Protein AF-W2CVZ5-F1 (afdb_monomer)

Radius of gyration: 37.54 Å; Cα contacts (8 Å, |Δi|>4): 645; chains: 1; bounding box: 75×42×102 Å

InterPro domains:
  IPR027417 P-loop containing nucleoside triphosphate hydrolase [G3DSA:3.40.50.300] (219-381)
  IPR027417 P-loop containing nucleoside triphosphate hydrolase [SSF52540] (224-380)
  IPR034154 Archaeal primase DnaG/twinkle-like, TOPRIM domain [cd01029] (76-147)

Secondary structure (DSSP, 8-state):
-GGGTEEE-SEEEEE-TTS-EEEEE--SSS--EEEE-SSEEEEE-TTSSS-EEEEE---SS--BSGGGS-SSEEEEEEESSHHHHHHHHHTT--EEE-SSTTS---HHHHHHHHTTEEEEEEE--SSHHHHHHHHHHHHHTGGGT-EE---SS--BTTB-SHHHHHHTT--HHHHHHHHHHHHHHHSHHHHHHHHHHS--TTSPPPPPPEEEEETTEEEEETTSEEEEEE-TTSSHHHHHHHHHHHHH-SS--SSPP--TT-EE---TT--EEEEEESSS-HHHHHHHHHHHHHHTT-SS--TTEEEEE-TTS-HHHHHHHHHHHHHHHHHHHTSEEEEEEE-GGGGSS-TT-HHHHHHHHHHHHHHHHHTT-EEEEEEE--

pLDDT: mean 93.29, std 4.71, range [59.62, 98.75]

Mean predicted aligned error: 8.92 Å

Nearest PDB structures (foldseek):
  7t8c-assembly1_B  TM=3.226E-01  e=2.342E-10  Homo sapiens
  7t8b-assembly1_H  TM=3.499E-01  e=1.265E-09  Homo sapiens
  4wia-assembly1_C  TM=5.554E-01  e=3.496E-04  Methanocaldococcus jannaschii DSM 2661
  2r6e-assembly1_A  TM=6.259E-01  e=3.891E-03  Geobacillus stearothermophilus
  2r6a-assembly1_A  TM=5.445E-01  e=2.552E-03  Geobacillus stearothermophilus

Foldseek 3Di:
DVVQQKDWDQKDWDADPVRRIDMDGADPQFTWMWRDDDFKIWIATPRDPCGTDIDGDDDPWDKTQPVVDDQADAEEEEEADPLQCVLQVVQPHRYMYRNGLQDDDDLVVLVSVVVRYVAYEYFYWLAPVRVVSRVVVCVVNVVSVYYYQHDPWPRDPQGTHVNSVVVVPDHSVNVVVSVVVVVCVVCVVVVVVVVVVDDPPVDHDDDFAAFKDAPPHRQWTFLDEHEDEDAPPPCRLVLVLLSLLQQCDLDADVVGFPSVRMDGDYVVQLAAAAAEAQADDPVVQVVSVVVSCVSNPHPDDDPRYYYDYRNPDQLCVSVVCVVVVLVVRCVVRVAHAEAEYEALCSNFPGPPPPVRVVVSNVVVSVSSNVRRYTYYYYHYDD

Organism: NCBI:txid1411915

Solvent-accessible surface area (backbone atoms only — not comparable to full-atom values): 21044 Å² total; per-residue (Å²): 96,69,94,72,34,42,40,81,38,70,59,51,76,52,62,47,99,87,70,51,74,50,70,52,65,41,44,96,76,38,47,34,35,29,47,46,55,95,58,26,33,43,35,40,21,89,69,42,95,73,36,69,48,78,45,75,58,76,63,96,72,54,72,43,48,68,91,75,55,69,85,60,52,61,61,36,34,40,23,30,35,70,67,36,24,51,43,38,46,76,62,76,39,51,33,24,22,47,76,33,62,81,47,88,75,62,65,70,57,55,55,55,46,55,74,30,18,80,40,46,30,34,45,38,32,42,23,76,63,27,48,52,37,42,52,52,50,29,62,74,36,44,94,71,69,36,41,67,53,82,61,101,48,89,24,43,102,86,31,30,41,67,46,38,47,47,71,76,66,53,50,64,65,59,51,48,49,56,50,47,57,55,48,49,69,75,38,46,73,59,50,59,53,46,67,75,66,58,80,54,80,91,63,70,79,80,82,68,55,63,43,30,26,46,93,88,42,77,62,23,29,32,44,32,72,26,80,46,73,50,54,79,90,72,49,61,70,60,54,52,32,25,52,53,29,33,42,71,26,62,64,88,56,91,78,65,62,83,35,88,78,46,47,46,46,50,37,66,77,52,29,21,34,41,36,38,34,41,74,54,52,66,70,57,49,53,54,48,52,56,50,22,35,52,57,63,71,42,93,65,86,55,95,37,57,47,80,41,76,37,47,90,49,55,36,70,54,42,52,50,49,51,55,57,47,51,58,54,38,27,69,73,33,80,27,34,60,36,38,37,34,43,39,50,55,62,48,47,96,45,73,86,36,63,69,61,44,49,53,52,52,53,51,49,41,52,50,14,49,75,52,55,14,22,35,35,34,28,44,73,55,129

Structure (mmCIF, N/CA/C/O backbone):
data_AF-W2CVZ5-F1
#
_entry.id   AF-W2CVZ5-F1
#
loop_
_atom_site.group_PDB
_atom_site.id
_atom_site.type_symbol
_atom_site.label_atom_id
_atom_site.label_alt_id
_atom_site.label_comp_id
_atom_site.label_asym_id
_atom_site.label_entity_id
_atom_site.label_seq_id
_atom_site.pdbx_PDB_ins_code
_atom_site.Cartn_x
_atom_site.Cartn_y
_atom_site.Cartn_z
_atom_site.occupancy
_atom_site.B_iso_or_equiv
_atom_site.auth_seq_id
_atom_site.auth_comp_id
_atom_site.auth_asym_id
_atom_site.auth_atom_id
_atom_site.pdbx_PDB_model_num
ATOM 1 N N . MET A 1 1 ? 12.836 -7.603 -38.537 1.00 68.56 1 MET A N 1
ATOM 2 C CA . MET A 1 1 ? 13.796 -6.816 -39.356 1.00 68.56 1 MET A CA 1
ATOM 3 C C . MET A 1 1 ? 13.131 -5.805 -40.293 1.00 68.56 1 MET A C 1
ATOM 5 O O . MET A 1 1 ? 13.452 -4.628 -40.181 1.00 68.56 1 MET A O 1
ATOM 9 N N . GLN A 1 2 ? 12.192 -6.196 -41.173 1.00 78.12 2 GLN A N 1
ATOM 10 C CA . GLN A 1 2 ? 11.583 -5.250 -42.133 1.00 78.12 2 GLN A CA 1
ATOM 11 C C . GLN A 1 2 ? 10.859 -4.067 -41.464 1.00 78.12 2 GLN A C 1
ATOM 13 O O . GLN A 1 2 ? 11.034 -2.936 -41.905 1.00 78.12 2 GLN A O 1
ATOM 18 N N . ARG A 1 3 ? 10.146 -4.309 -40.350 1.00 87.88 3 ARG A N 1
ATOM 19 C CA . ARG A 1 3 ? 9.480 -3.268 -39.538 1.00 87.88 3 ARG A CA 1
ATOM 20 C C . ARG A 1 3 ? 10.425 -2.155 -39.061 1.00 87.88 3 ARG A C 1
ATOM 22 O O . ARG A 1 3 ? 9.979 -1.035 -38.884 1.00 87.88 3 ARG A O 1
ATOM 29 N N . TYR A 1 4 ? 11.712 -2.457 -38.885 1.00 92.31 4 TYR A N 1
ATOM 30 C CA . TYR A 1 4 ? 12.736 -1.516 -38.411 1.00 92.31 4 TYR A CA 1
ATOM 31 C C . TYR A 1 4 ? 13.578 -0.921 -39.557 1.00 92.31 4 TYR A C 1
ATOM 33 O O . TYR A 1 4 ? 14.613 -0.292 -39.322 1.00 92.31 4 TYR A O 1
ATOM 41 N N . GLY A 1 5 ? 13.181 -1.150 -40.815 1.00 91.00 5 GLY A N 1
ATOM 42 C CA . GLY A 1 5 ? 13.920 -0.686 -41.992 1.00 91.00 5 GLY A CA 1
ATOM 43 C C . GLY A 1 5 ? 15.280 -1.367 -42.176 1.00 91.00 5 GLY A C 1
ATOM 44 O O . GLY A 1 5 ? 16.156 -0.814 -42.835 1.00 91.00 5 GLY A O 1
ATOM 45 N N . VAL A 1 6 ? 15.481 -2.553 -41.591 1.00 93.81 6 VAL A N 1
ATOM 46 C CA . VAL A 1 6 ? 16.750 -3.286 -41.695 1.00 93.81 6 VAL A CA 1
ATOM 47 C C . VAL A 1 6 ? 16.733 -4.206 -42.905 1.00 93.81 6 VAL A C 1
ATOM 49 O O . VAL A 1 6 ? 15.799 -4.993 -43.095 1.00 93.81 6 VAL A O 1
ATOM 52 N N . ARG A 1 7 ? 17.775 -4.106 -43.731 1.00 94.12 7 ARG A N 1
ATOM 53 C CA . ARG A 1 7 ? 17.959 -4.899 -44.951 1.00 94.12 7 ARG A CA 1
ATOM 54 C C . ARG A 1 7 ? 19.316 -5.594 -44.922 1.00 94.12 7 ARG A C 1
ATOM 56 O O . ARG A 1 7 ? 20.318 -4.978 -44.573 1.00 94.12 7 ARG A O 1
ATOM 63 N N . SER A 1 8 ? 19.355 -6.855 -45.343 1.00 94.19 8 SER A N 1
ATOM 64 C CA . SER A 1 8 ? 20.606 -7.461 -45.805 1.00 94.19 8 SER A CA 1
ATOM 65 C C . SER A 1 8 ? 20.945 -6.865 -47.171 1.00 94.19 8 SER A C 1
ATOM 67 O O . SER A 1 8 ? 20.064 -6.720 -48.023 1.00 94.19 8 SER A O 1
ATOM 69 N N . LEU A 1 9 ? 22.195 -6.456 -47.359 1.00 94.38 9 LEU A N 1
ATOM 70 C CA . LEU A 1 9 ? 22.651 -5.763 -48.557 1.00 94.38 9 LEU A CA 1
ATOM 71 C C . LEU A 1 9 ? 23.595 -6.663 -49.346 1.00 94.38 9 LEU A C 1
ATOM 73 O O . LEU A 1 9 ? 24.510 -7.249 -48.785 1.00 94.38 9 LEU A O 1
ATOM 77 N N . ARG A 1 10 ? 23.446 -6.710 -50.672 1.00 95.50 10 ARG A N 1
ATOM 78 C CA . ARG A 1 10 ? 24.425 -7.382 -51.545 1.00 95.50 10 ARG A CA 1
ATOM 79 C C . ARG A 1 10 ? 25.728 -6.585 -51.648 1.00 95.50 10 ARG A C 1
ATOM 81 O O . ARG A 1 10 ? 26.817 -7.153 -51.664 1.00 95.50 10 ARG A O 1
ATOM 88 N N . SER A 1 11 ? 25.613 -5.266 -51.750 1.00 94.25 11 SER A N 1
ATOM 89 C CA . SER A 1 11 ? 26.746 -4.352 -51.854 1.00 94.25 11 SER A CA 1
ATOM 90 C C . SER A 1 11 ? 26.341 -2.935 -51.471 1.00 94.25 11 SER A C 1
ATOM 92 O O . SER A 1 11 ? 25.181 -2.562 -51.636 1.00 94.25 11 SER A O 1
ATOM 94 N N . PHE A 1 12 ? 27.314 -2.133 -51.060 1.00 94.00 12 PHE A N 1
ATOM 95 C CA . PHE A 1 12 ? 27.197 -0.693 -50.853 1.00 94.00 12 PHE A CA 1
ATOM 96 C C . PHE A 1 12 ? 28.252 0.016 -51.701 1.00 94.00 12 PHE A C 1
ATOM 98 O O . PHE A 1 12 ? 29.379 -0.465 -51.798 1.00 94.00 12 PHE A O 1
ATOM 105 N N . ARG A 1 13 ? 27.902 1.138 -52.328 1.00 92.75 13 ARG A N 1
ATOM 106 C CA . ARG A 1 13 ? 28.832 1.977 -53.094 1.00 92.75 13 ARG A CA 1
ATOM 107 C C . ARG A 1 13 ? 28.537 3.432 -52.775 1.00 92.75 13 ARG A C 1
ATOM 109 O O . ARG A 1 13 ? 27.370 3.808 -52.738 1.00 92.75 13 ARG A O 1
ATOM 116 N N . SER A 1 14 ? 29.578 4.214 -52.540 1.00 91.50 14 SER A N 1
ATOM 117 C CA . SER A 1 14 ? 29.464 5.633 -52.222 1.00 91.50 14 SER A CA 1
ATOM 118 C C . SER A 1 14 ? 30.734 6.377 -52.632 1.00 91.50 14 SER A C 1
ATOM 120 O O . SER A 1 14 ? 31.695 5.787 -53.134 1.00 91.50 14 SER A O 1
ATOM 122 N N . GLU A 1 15 ? 30.721 7.683 -52.429 1.00 90.19 15 GLU A N 1
ATOM 123 C CA . GLU A 1 15 ? 31.816 8.595 -52.717 1.00 90.19 15 GLU A CA 1
ATOM 124 C C . GLU A 1 15 ? 32.134 9.389 -51.446 1.00 90.19 15 GLU A C 1
ATOM 126 O O . GLU A 1 15 ? 31.228 9.755 -50.694 1.00 90.19 15 GLU A O 1
ATOM 131 N N . THR A 1 16 ? 33.417 9.576 -51.135 1.00 85.69 16 THR A N 1
ATOM 132 C CA . THR A 1 16 ? 33.827 10.433 -50.014 1.00 85.69 16 THR A CA 1
ATOM 133 C C . THR A 1 16 ? 33.618 11.908 -50.364 1.00 85.69 16 THR A C 1
ATOM 135 O O . THR A 1 16 ? 33.434 12.255 -51.529 1.00 85.69 16 THR A O 1
ATOM 138 N N . ALA A 1 17 ? 33.716 12.799 -49.372 1.00 84.31 17 ALA A N 1
ATOM 139 C CA . ALA A 1 17 ? 33.673 14.247 -49.607 1.00 84.31 17 ALA A CA 1
ATOM 140 C C . ALA A 1 17 ? 34.764 14.744 -50.584 1.00 84.31 17 ALA A C 1
ATOM 142 O O . ALA A 1 17 ? 34.600 15.777 -51.220 1.00 84.31 17 ALA A O 1
ATOM 143 N N . GLU A 1 18 ? 35.854 13.985 -50.731 1.00 88.62 18 GLU A N 1
ATOM 144 C CA . GLU A 1 18 ? 36.978 14.262 -51.637 1.00 88.62 18 GLU A CA 1
ATOM 145 C C . GLU A 1 18 ? 36.787 13.665 -53.046 1.00 88.62 18 GLU A C 1
ATOM 147 O O . GLU A 1 18 ? 37.713 13.658 -53.854 1.00 88.62 18 GLU A O 1
ATOM 152 N N . GLY A 1 19 ? 35.616 13.097 -53.347 1.00 87.44 19 GLY A N 1
ATOM 153 C CA . GLY A 1 19 ? 35.323 12.502 -54.652 1.00 87.44 19 GLY A CA 1
ATOM 154 C C . GLY A 1 19 ? 35.855 11.074 -54.844 1.00 87.44 19 GLY A C 1
ATOM 155 O O . GLY A 1 19 ? 35.790 10.503 -55.936 1.00 87.44 19 GLY A O 1
ATOM 156 N N . LYS A 1 20 ? 36.405 10.448 -53.793 1.00 91.25 20 LYS A N 1
ATOM 157 C CA . LYS A 1 20 ? 36.956 9.091 -53.891 1.00 91.25 20 LYS A CA 1
ATOM 158 C C . LYS A 1 20 ? 35.843 8.057 -53.783 1.00 91.25 20 LYS A C 1
ATOM 160 O O . LYS A 1 20 ? 35.207 7.903 -52.740 1.00 91.25 20 LYS A O 1
ATOM 165 N N . ARG A 1 21 ? 35.649 7.287 -54.851 1.00 92.31 21 ARG A N 1
ATOM 166 C CA . ARG A 1 21 ? 34.694 6.173 -54.871 1.00 92.31 21 ARG A CA 1
ATOM 167 C C . ARG A 1 21 ? 35.177 5.019 -54.002 1.00 92.31 21 ARG A C 1
ATOM 169 O O . ARG A 1 21 ? 36.332 4.603 -54.088 1.00 92.31 21 ARG A O 1
ATOM 176 N N . TYR A 1 22 ? 34.269 4.463 -53.214 1.00 92.31 22 TYR A N 1
ATOM 177 C CA . TYR A 1 22 ? 34.505 3.268 -52.415 1.00 92.31 22 TYR A CA 1
ATOM 178 C C . TYR A 1 22 ? 33.243 2.405 -52.352 1.00 92.31 22 TYR A C 1
ATOM 180 O O . TYR A 1 22 ? 3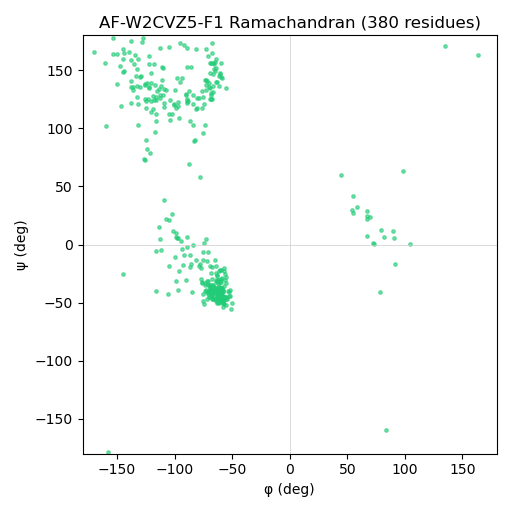2.137 2.831 -52.691 1.00 92.31 22 TYR A O 1
ATOM 188 N N . GLY A 1 23 ? 33.398 1.155 -51.931 1.00 91.81 23 GLY A N 1
ATOM 189 C CA . GLY A 1 23 ? 32.267 0.260 -51.773 1.00 91.81 23 GLY A CA 1
ATOM 190 C C . GLY A 1 23 ? 32.630 -1.028 -51.059 1.00 91.81 23 GLY A C 1
ATOM 191 O O . GLY A 1 23 ? 33.801 -1.371 -50.917 1.00 91.81 23 GLY A O 1
ATOM 192 N N . PHE A 1 24 ? 31.597 -1.735 -50.622 1.00 93.62 24 PHE A N 1
ATOM 193 C CA . PHE A 1 24 ? 31.693 -2.999 -49.906 1.00 93.62 24 PHE A CA 1
ATOM 194 C C . PHE A 1 24 ? 30.787 -4.023 -50.579 1.00 93.62 24 PHE A C 1
ATOM 196 O O . PHE A 1 24 ? 29.708 -3.681 -51.069 1.00 93.62 24 PHE A O 1
ATOM 203 N N . MET A 1 25 ? 31.210 -5.280 -50.586 1.00 93.75 25 MET A N 1
ATOM 204 C CA . MET A 1 25 ? 30.402 -6.404 -51.046 1.00 93.75 25 MET A CA 1
ATOM 205 C C . MET A 1 25 ? 30.166 -7.355 -49.884 1.00 93.75 25 MET A C 1
ATOM 207 O O . MET A 1 25 ? 31.087 -7.629 -49.121 1.00 93.75 25 MET A O 1
ATOM 211 N N . SER A 1 26 ? 28.936 -7.846 -49.756 1.00 94.44 26 SER A N 1
ATOM 212 C CA . SER A 1 26 ? 28.618 -8.851 -48.748 1.00 94.44 26 SER A CA 1
ATOM 213 C C . SER A 1 26 ? 29.200 -10.200 -49.149 1.00 94.44 26 SER A C 1
ATOM 215 O O . SER A 1 26 ? 29.137 -10.595 -50.314 1.00 94.44 26 SER A O 1
ATOM 217 N N . SER A 1 27 ? 29.696 -10.935 -48.164 1.00 93.12 27 SER A N 1
ATOM 218 C CA . SER A 1 27 ? 30.077 -12.342 -48.284 1.00 93.12 27 SER A CA 1
ATOM 219 C C . SER A 1 27 ? 29.607 -13.116 -47.051 1.00 93.12 27 SER A C 1
ATOM 221 O O . SER A 1 27 ? 29.103 -12.520 -46.101 1.00 93.12 27 SER A O 1
ATOM 223 N N . THR A 1 28 ? 29.778 -14.439 -47.043 1.00 89.50 28 THR A N 1
ATOM 224 C CA . THR A 1 28 ? 29.471 -15.274 -45.869 1.00 89.50 28 THR A CA 1
ATOM 225 C C . THR A 1 28 ? 30.308 -14.886 -44.644 1.00 89.50 28 THR A C 1
ATOM 227 O O . THR A 1 28 ? 29.826 -14.976 -43.522 1.00 89.50 28 THR A O 1
ATOM 230 N N . HIS A 1 29 ? 31.545 -14.422 -44.855 1.00 91.25 29 HIS A N 1
ATOM 231 C CA . HIS A 1 29 ? 32.475 -14.046 -43.782 1.00 91.25 29 HIS A CA 1
ATOM 232 C C . HIS A 1 29 ? 32.349 -12.566 -43.388 1.00 91.25 29 HIS A C 1
ATOM 234 O O . HIS A 1 29 ? 32.542 -12.214 -42.228 1.00 91.25 29 HIS A O 1
ATOM 240 N N . GLU A 1 30 ? 31.977 -11.706 -44.339 1.00 91.50 30 GLU A N 1
ATOM 241 C CA . GLU A 1 30 ? 31.707 -10.281 -44.130 1.00 91.50 30 GLU A CA 1
ATOM 242 C C . GLU A 1 30 ? 30.267 -9.951 -44.546 1.00 91.50 30 GLU A C 1
ATOM 244 O O . GLU A 1 30 ? 30.039 -9.445 -45.653 1.00 91.50 30 GLU A O 1
ATOM 249 N N . PRO A 1 31 ? 29.266 -10.259 -43.703 1.00 93.94 31 PRO A N 1
ATOM 250 C CA . PRO A 1 31 ? 27.891 -9.915 -44.016 1.00 93.94 31 PRO A CA 1
ATOM 251 C C . PRO A 1 31 ? 27.695 -8.396 -43.955 1.00 93.94 31 PRO A C 1
ATOM 253 O O . PRO A 1 31 ? 28.331 -7.693 -43.164 1.00 93.94 31 PRO A O 1
ATOM 256 N N . LEU A 1 32 ? 26.795 -7.888 -44.795 1.00 94.94 32 LEU A N 1
ATOM 257 C CA . LEU A 1 32 ? 26.504 -6.463 -44.913 1.00 94.94 32 LEU A CA 1
ATOM 258 C C . LEU A 1 32 ? 25.032 -6.193 -44.597 1.00 94.94 32 LEU A C 1
ATOM 260 O O . LEU A 1 32 ? 24.134 -6.720 -45.259 1.00 94.94 32 LEU A O 1
ATOM 264 N N . PHE A 1 33 ? 24.782 -5.327 -43.619 1.00 95.12 33 PHE A N 1
ATOM 265 C CA . PHE A 1 33 ? 23.435 -4.902 -43.242 1.00 95.12 33 PHE A CA 1
ATOM 266 C C . PHE A 1 33 ? 23.284 -3.390 -43.388 1.00 95.12 33 PHE A C 1
ATOM 268 O O . PHE A 1 33 ? 24.238 -2.639 -43.201 1.00 95.12 33 PHE A O 1
ATOM 275 N N . GLY A 1 34 ? 22.081 -2.940 -43.729 1.00 94.56 34 GLY A N 1
ATOM 276 C CA . GLY A 1 34 ? 21.726 -1.530 -43.816 1.00 94.56 34 GLY A CA 1
ATOM 277 C C . GLY A 1 34 ? 20.522 -1.220 -42.946 1.00 94.56 34 GLY A C 1
ATOM 278 O O . GLY A 1 34 ? 19.454 -1.803 -43.142 1.00 94.56 34 GLY A O 1
ATOM 279 N N . TYR A 1 35 ? 20.678 -0.267 -42.034 1.00 94.19 35 TYR A N 1
ATOM 280 C CA . TYR A 1 35 ? 19.575 0.439 -41.393 1.00 94.19 35 TYR A CA 1
ATOM 281 C C . TYR A 1 35 ? 19.135 1.547 -42.350 1.00 94.19 35 TYR A C 1
ATOM 283 O O . TYR A 1 35 ? 19.712 2.636 -42.372 1.00 94.19 35 TYR A O 1
ATOM 291 N N . VAL A 1 36 ? 18.185 1.219 -43.224 1.00 92.25 36 VAL A N 1
ATOM 292 C CA . VAL A 1 36 ? 17.747 2.093 -44.315 1.00 92.25 36 VAL A CA 1
ATOM 293 C C . VAL A 1 36 ? 16.640 3.015 -43.814 1.00 92.25 36 VAL A C 1
ATOM 295 O O . VAL A 1 36 ? 15.676 2.567 -43.183 1.00 92.25 36 VAL A O 1
ATOM 298 N N . ARG A 1 37 ? 16.778 4.307 -44.106 1.00 90.81 37 ARG A N 1
ATOM 299 C CA . ARG A 1 37 ? 15.756 5.341 -43.927 1.00 90.81 37 ARG A CA 1
ATOM 300 C C . ARG A 1 37 ? 15.577 6.110 -45.232 1.00 90.81 37 ARG A C 1
ATOM 302 O O . ARG A 1 37 ? 16.235 5.813 -46.225 1.00 90.81 37 ARG A O 1
ATOM 309 N N . LYS A 1 38 ? 14.646 7.065 -45.236 1.00 87.44 38 LYS A N 1
ATOM 310 C CA . LYS A 1 38 ? 14.296 7.846 -46.428 1.00 87.44 38 LYS A CA 1
ATOM 311 C C . LYS A 1 38 ? 15.506 8.585 -47.015 1.00 87.44 38 LYS A C 1
ATOM 313 O O . LYS A 1 38 ? 15.762 8.456 -48.205 1.00 87.44 38 LYS A O 1
ATOM 318 N N . ASP A 1 39 ? 16.254 9.293 -46.168 1.00 91.06 39 ASP A N 1
ATOM 319 C CA . ASP A 1 39 ? 17.312 10.219 -46.606 1.00 91.06 39 ASP A CA 1
ATOM 320 C C . ASP A 1 39 ? 18.734 9.756 -46.242 1.00 91.06 39 ASP A C 1
ATOM 322 O O . ASP A 1 39 ? 19.721 10.387 -46.628 1.00 91.06 39 ASP A O 1
ATOM 326 N N . TYR A 1 40 ? 18.859 8.648 -45.505 1.00 92.50 40 TYR A N 1
ATOM 327 C CA . TYR A 1 40 ? 20.148 8.097 -45.100 1.00 92.50 40 TYR A CA 1
ATOM 328 C C . TYR A 1 40 ? 20.120 6.577 -44.932 1.00 92.50 40 TYR A C 1
ATOM 330 O O . TYR A 1 40 ? 19.071 5.943 -44.800 1.00 92.50 40 TYR A O 1
ATOM 338 N N . VAL A 1 41 ? 21.312 5.991 -44.886 1.00 93.38 41 VAL A N 1
ATOM 339 C CA . VAL A 1 41 ? 21.536 4.599 -44.510 1.00 93.38 41 VAL A CA 1
ATOM 340 C C . VAL A 1 41 ? 22.737 4.501 -43.574 1.00 93.38 41 VAL A C 1
ATOM 342 O O . VAL A 1 41 ? 23.797 5.064 -43.848 1.00 93.38 41 VAL A O 1
ATOM 345 N N . LYS A 1 42 ? 22.584 3.758 -42.474 1.00 94.25 42 LYS A N 1
ATOM 346 C CA . LYS A 1 42 ? 23.711 3.303 -41.648 1.00 94.25 42 LYS A CA 1
ATOM 347 C C . LYS A 1 42 ? 24.036 1.868 -42.039 1.00 94.25 42 LYS A C 1
ATOM 349 O O . LYS A 1 42 ? 23.202 0.974 -41.923 1.00 94.25 42 LYS A O 1
ATOM 354 N N . ILE A 1 43 ? 25.238 1.659 -42.542 1.00 94.75 43 ILE A N 1
ATOM 355 C CA . ILE A 1 43 ? 25.769 0.367 -42.956 1.00 94.75 43 ILE A CA 1
ATOM 356 C C . ILE A 1 43 ? 26.470 -0.268 -41.763 1.00 94.75 43 ILE A C 1
ATOM 358 O O . ILE A 1 43 ? 27.320 0.366 -41.141 1.00 94.75 43 ILE A O 1
ATOM 362 N N . TYR A 1 44 ? 26.137 -1.521 -41.477 1.00 94.19 44 TYR A N 1
ATOM 363 C CA . TYR A 1 44 ? 26.754 -2.331 -40.439 1.00 94.19 44 TYR A CA 1
ATOM 364 C C . TYR A 1 44 ? 27.475 -3.535 -41.043 1.00 94.19 44 TYR A C 1
ATOM 366 O O . TYR A 1 44 ? 26.900 -4.310 -41.811 1.00 94.19 44 TYR A O 1
ATOM 374 N N . ARG A 1 45 ? 28.751 -3.668 -40.678 1.00 94.19 45 ARG A N 1
ATOM 375 C CA . ARG A 1 45 ? 29.690 -4.709 -41.102 1.00 94.19 45 ARG A CA 1
ATOM 376 C C . ARG A 1 45 ? 30.247 -5.401 -39.852 1.00 94.19 45 ARG A C 1
ATOM 378 O O . ARG A 1 45 ? 31.319 -5.021 -39.379 1.00 94.19 45 ARG A O 1
ATOM 385 N N . PRO A 1 46 ? 29.526 -6.368 -39.257 1.00 89.50 46 PRO A N 1
ATOM 386 C CA . PRO A 1 46 ? 29.879 -6.939 -37.956 1.00 89.50 46 PRO A CA 1
ATOM 387 C C . PRO A 1 46 ? 31.289 -7.536 -37.912 1.00 89.50 46 PRO A C 1
ATOM 389 O O . PRO A 1 46 ? 31.951 -7.385 -36.887 1.00 89.50 46 PRO A O 1
ATOM 392 N N . SER A 1 47 ? 31.735 -8.147 -39.015 1.00 89.50 47 SER A N 1
ATOM 393 C CA . SER A 1 47 ? 33.001 -8.887 -39.124 1.00 89.50 47 SER A CA 1
ATOM 394 C C . SER A 1 47 ? 34.154 -8.095 -39.753 1.00 89.50 47 SER A C 1
ATOM 396 O O . SER A 1 47 ? 35.207 -8.667 -40.018 1.00 89.50 47 SER A O 1
ATOM 398 N N . SER A 1 48 ? 33.974 -6.800 -40.026 1.00 90.19 48 SER A N 1
ATOM 399 C CA . SER A 1 48 ? 34.983 -5.972 -40.703 1.00 90.19 48 SER A CA 1
ATOM 400 C C . SER A 1 48 ? 35.585 -4.929 -39.762 1.00 90.19 48 SER A C 1
ATOM 402 O O . SER A 1 48 ? 34.910 -4.440 -38.861 1.00 90.19 48 SER A O 1
ATOM 404 N N . ALA A 1 49 ? 36.832 -4.510 -40.015 1.00 86.81 49 ALA A N 1
ATOM 405 C CA . ALA A 1 49 ? 37.502 -3.470 -39.220 1.00 86.81 49 ALA A CA 1
ATOM 406 C C . ALA A 1 49 ? 36.706 -2.148 -39.194 1.00 86.81 49 ALA A C 1
ATOM 408 O O . ALA A 1 49 ? 36.447 -1.580 -38.135 1.00 86.81 49 ALA A O 1
ATOM 409 N N . THR A 1 50 ? 36.242 -1.687 -40.359 1.00 88.81 50 THR A N 1
ATOM 410 C CA . THR A 1 50 ? 35.290 -0.573 -40.457 1.00 88.81 50 THR A CA 1
ATOM 411 C C . THR A 1 50 ? 33.872 -1.101 -40.261 1.00 88.81 50 THR A C 1
ATOM 413 O O . THR A 1 50 ? 33.205 -1.476 -41.228 1.00 88.81 50 THR A O 1
ATOM 416 N N . ARG A 1 51 ? 33.424 -1.143 -39.002 1.00 90.75 51 ARG A N 1
ATOM 417 C CA . ARG A 1 51 ? 32.130 -1.737 -38.626 1.00 90.75 51 ARG A CA 1
ATOM 418 C C . ARG A 1 51 ? 30.923 -0.907 -39.044 1.00 90.75 51 ARG A C 1
ATOM 420 O O . ARG A 1 51 ? 29.877 -1.484 -39.328 1.00 90.75 51 ARG A O 1
ATOM 427 N N . PHE A 1 52 ? 31.056 0.416 -39.086 1.00 92.00 52 PHE A N 1
ATOM 428 C CA . PHE A 1 52 ? 29.955 1.322 -39.403 1.00 92.00 52 PHE A CA 1
ATOM 429 C C . PHE A 1 52 ? 30.347 2.322 -40.481 1.00 92.00 52 PHE A C 1
ATOM 431 O O . PHE A 1 52 ? 31.429 2.904 -40.427 1.00 92.00 52 PHE A O 1
ATOM 438 N N . VAL A 1 53 ? 29.456 2.520 -41.450 1.00 91.94 53 VAL A N 1
ATOM 439 C CA . VAL A 1 53 ? 29.591 3.539 -42.498 1.00 91.94 53 VAL A CA 1
ATOM 440 C C . VAL A 1 53 ? 28.243 4.203 -42.717 1.00 91.94 53 VAL A C 1
ATOM 442 O O . VAL A 1 53 ? 27.215 3.536 -42.714 1.00 91.94 53 VAL A O 1
ATOM 445 N N . TYR A 1 54 ? 28.244 5.511 -42.927 1.00 91.62 54 TYR A N 1
ATOM 446 C CA . TYR A 1 54 ? 27.033 6.290 -43.135 1.00 91.62 54 TYR A CA 1
ATOM 447 C C . TYR A 1 54 ? 26.960 6.782 -44.578 1.00 91.62 54 TYR A C 1
ATOM 449 O O . TYR A 1 54 ? 27.974 7.150 -45.171 1.00 91.62 54 TYR A O 1
ATOM 457 N N . GLY A 1 55 ? 25.759 6.779 -45.147 1.00 90.19 55 GLY A N 1
ATOM 458 C CA . GLY A 1 55 ? 25.475 7.368 -46.451 1.00 90.19 55 GLY A CA 1
ATOM 459 C C . GLY A 1 55 ? 24.216 8.223 -46.396 1.00 90.19 55 GLY A C 1
ATOM 460 O O . GLY A 1 55 ? 23.273 7.877 -45.687 1.00 90.19 55 GLY A O 1
ATOM 461 N N . GLY A 1 56 ? 24.193 9.315 -47.160 1.00 89.88 56 GLY A N 1
ATOM 462 C CA . GLY A 1 56 ? 23.084 10.271 -47.172 1.00 89.88 56 GLY A CA 1
ATOM 463 C C . GLY A 1 56 ? 23.161 11.302 -46.043 1.00 89.88 56 GLY A C 1
ATOM 464 O O . GLY A 1 56 ? 24.234 11.556 -45.496 1.00 89.88 56 GLY A O 1
ATOM 465 N N . ARG A 1 57 ? 22.022 11.920 -45.718 1.00 89.25 57 ARG A N 1
ATOM 466 C CA . ARG A 1 57 ? 21.921 13.007 -44.735 1.00 89.25 57 ARG A CA 1
ATOM 467 C C . ARG A 1 57 ? 21.334 12.489 -43.425 1.00 89.25 57 ARG A C 1
ATOM 469 O O . ARG A 1 57 ? 20.138 12.214 -43.353 1.00 89.25 57 ARG A O 1
ATOM 476 N N . LEU A 1 58 ? 22.174 12.360 -42.398 1.00 86.69 58 LEU A N 1
ATOM 477 C CA . LEU A 1 58 ? 21.707 11.985 -41.064 1.00 86.69 58 LEU A CA 1
ATOM 478 C C . LEU A 1 58 ? 20.830 13.094 -40.460 1.00 86.69 58 LEU A C 1
ATOM 480 O O . LEU A 1 58 ? 21.075 14.271 -40.734 1.00 86.69 58 LEU A O 1
ATOM 484 N N . PRO A 1 59 ? 19.821 12.730 -39.650 1.00 86.06 59 PRO A N 1
ATOM 485 C CA . PRO A 1 59 ? 19.080 13.692 -38.847 1.00 86.06 59 PRO A CA 1
ATOM 486 C C . PRO A 1 59 ? 19.968 14.254 -37.733 1.00 86.06 59 PRO A C 1
ATOM 488 O O . PRO A 1 59 ? 20.897 13.579 -37.285 1.00 86.06 59 PRO A O 1
ATOM 491 N N . ASP A 1 60 ? 19.625 15.447 -37.246 1.00 83.38 60 ASP A N 1
ATOM 492 C CA . ASP A 1 60 ? 20.331 16.089 -36.128 1.00 83.38 60 ASP A CA 1
ATOM 493 C C . ASP A 1 60 ? 20.246 15.242 -34.849 1.00 83.38 60 ASP A C 1
ATOM 495 O O . ASP A 1 60 ? 21.216 15.129 -34.104 1.00 83.38 60 ASP A O 1
ATOM 499 N N . ILE A 1 61 ? 19.104 14.576 -34.636 1.00 84.38 61 ILE A N 1
ATOM 500 C CA . ILE A 1 61 ? 18.900 13.614 -33.551 1.00 84.38 61 ILE A CA 1
ATOM 501 C C . ILE A 1 61 ? 18.655 12.237 -34.160 1.00 84.38 61 ILE A C 1
ATOM 503 O O . ILE A 1 61 ? 17.583 11.944 -34.700 1.00 84.38 61 ILE A O 1
ATOM 507 N N . TYR A 1 62 ? 19.658 11.369 -34.067 1.00 89.69 62 TYR A N 1
ATOM 508 C CA . TYR A 1 62 ? 19.512 9.981 -34.476 1.00 89.69 62 TYR A CA 1
ATOM 509 C C . TYR A 1 62 ? 18.687 9.213 -33.443 1.00 89.69 62 TYR A C 1
ATOM 511 O O . TYR A 1 62 ? 19.085 9.095 -32.287 1.00 89.69 62 TYR A O 1
ATOM 519 N N . THR A 1 63 ? 17.568 8.634 -33.875 1.00 91.62 63 THR A N 1
ATOM 520 C CA . THR A 1 63 ? 16.781 7.694 -33.070 1.00 91.62 63 THR A CA 1
ATOM 521 C C . THR A 1 63 ? 16.425 6.462 -33.888 1.00 91.62 63 THR A C 1
ATOM 523 O O . THR A 1 63 ? 16.012 6.544 -35.048 1.00 91.62 63 THR A O 1
ATOM 526 N N . PHE A 1 64 ? 16.568 5.292 -33.274 1.00 94.94 64 PHE A N 1
ATOM 527 C CA . PHE A 1 64 ? 16.151 4.021 -33.854 1.00 94.94 64 PHE A CA 1
ATOM 528 C C . PHE A 1 64 ? 15.125 3.349 -32.944 1.00 94.94 64 PHE A C 1
ATOM 530 O O . PHE A 1 64 ? 15.268 3.377 -31.728 1.00 94.94 64 PHE A O 1
ATOM 537 N N . GLY A 1 65 ? 14.080 2.757 -33.528 1.00 95.06 65 GLY A N 1
ATOM 538 C CA . GLY A 1 65 ? 13.009 2.070 -32.796 1.00 95.06 65 GLY A CA 1
ATOM 539 C C . GLY A 1 65 ? 11.806 2.942 -32.419 1.00 95.06 65 GLY A C 1
ATOM 540 O O . GLY A 1 65 ? 10.739 2.407 -32.134 1.00 95.06 65 GLY A O 1
ATOM 541 N N . ILE A 1 66 ? 11.937 4.274 -32.464 1.00 93.50 66 ILE A N 1
ATOM 542 C CA . ILE A 1 66 ? 10.908 5.204 -31.964 1.00 93.50 66 ILE A CA 1
ATOM 543 C C . ILE A 1 66 ? 9.563 5.088 -32.700 1.00 93.50 66 ILE A C 1
ATOM 545 O O . ILE A 1 66 ? 8.508 5.146 -32.072 1.00 93.50 66 ILE A O 1
ATOM 549 N N . GLU A 1 67 ? 9.596 4.854 -34.014 1.00 92.69 67 GLU A N 1
ATOM 550 C CA . GLU A 1 67 ? 8.410 4.660 -34.862 1.00 92.69 67 GLU A CA 1
ATOM 551 C C . GLU A 1 67 ? 7.684 3.337 -34.569 1.00 92.69 67 GLU A C 1
ATOM 553 O O . GLU A 1 67 ? 6.529 3.159 -34.947 1.00 92.69 67 GLU A O 1
ATOM 558 N N . GLN A 1 68 ? 8.361 2.382 -33.923 1.00 95.38 68 GLN A N 1
ATOM 559 C CA . GLN A 1 68 ? 7.805 1.071 -33.601 1.00 95.38 68 GLN A CA 1
ATOM 560 C C . GLN A 1 68 ? 7.148 1.033 -32.218 1.00 95.38 68 GLN A C 1
ATOM 562 O O . GLN A 1 68 ? 6.491 0.036 -31.915 1.00 95.38 68 GLN A O 1
ATOM 567 N N . LEU A 1 69 ? 7.299 2.084 -31.411 1.00 96.69 69 LEU A N 1
ATOM 568 C CA . LEU A 1 69 ? 6.736 2.160 -30.068 1.00 96.69 69 LEU A CA 1
ATOM 569 C C . LEU A 1 69 ? 5.205 2.343 -30.085 1.00 96.69 69 LEU A C 1
ATOM 571 O O . LEU A 1 69 ? 4.702 3.138 -30.884 1.00 96.69 69 LEU A O 1
ATOM 575 N N . PRO A 1 70 ? 4.459 1.686 -29.176 1.00 96.38 70 PRO A N 1
ATOM 576 C CA . PRO A 1 70 ? 3.028 1.933 -28.986 1.00 96.38 70 PRO A CA 1
ATOM 577 C C . PRO A 1 70 ? 2.776 3.332 -28.409 1.00 96.38 70 PRO A C 1
ATOM 579 O O . PRO A 1 70 ? 3.690 3.974 -27.892 1.00 96.38 70 PRO A O 1
ATOM 582 N N . GLN A 1 71 ? 1.537 3.832 -28.466 1.00 94.88 71 GLN A N 1
ATOM 583 C CA . GLN A 1 71 ? 1.215 5.143 -27.882 1.00 94.88 71 GLN A CA 1
ATOM 584 C C . GLN A 1 71 ? 1.509 5.191 -26.377 1.00 94.88 71 GLN A C 1
ATOM 586 O O . GLN A 1 71 ? 2.089 6.176 -25.918 1.00 94.88 71 GLN A O 1
ATOM 591 N N . ARG A 1 72 ? 1.148 4.127 -25.650 1.00 95.81 72 ARG A N 1
ATOM 592 C CA . ARG A 1 72 ? 1.448 3.914 -24.232 1.00 95.81 72 ARG A CA 1
ATOM 593 C C . ARG A 1 72 ? 1.717 2.440 -23.963 1.00 95.81 72 ARG A C 1
ATOM 595 O O . ARG A 1 72 ? 1.117 1.606 -24.636 1.00 95.81 72 ARG A O 1
ATOM 602 N N . ASP A 1 73 ? 2.570 2.159 -22.989 1.00 96.88 73 ASP A N 1
ATOM 603 C CA . ASP A 1 73 ? 2.805 0.812 -22.461 1.00 96.88 73 ASP A CA 1
ATOM 604 C C . ASP A 1 73 ? 3.400 0.886 -21.047 1.00 96.88 73 ASP A C 1
ATOM 606 O O . ASP A 1 73 ? 3.596 1.972 -20.498 1.00 96.88 73 ASP A O 1
ATOM 610 N N . ASP A 1 74 ? 3.699 -0.263 -20.457 1.00 94.19 74 ASP A N 1
ATOM 611 C CA . ASP A 1 74 ? 4.330 -0.355 -19.149 1.00 94.19 74 ASP A CA 1
ATOM 612 C C . ASP A 1 74 ? 5.820 0.014 -19.206 1.00 94.19 74 ASP A C 1
ATOM 614 O O . ASP A 1 74 ? 6.270 0.896 -18.475 1.00 94.19 74 ASP A O 1
ATOM 618 N N . MET A 1 75 ? 6.587 -0.591 -20.124 1.00 96.06 75 MET A N 1
ATOM 619 C CA . MET A 1 75 ? 8.054 -0.516 -20.101 1.00 96.06 75 MET A CA 1
ATOM 620 C C . MET A 1 75 ? 8.690 -0.117 -21.433 1.00 96.06 75 MET A C 1
ATOM 622 O O . MET A 1 75 ? 8.263 -0.541 -22.507 1.00 96.06 75 MET A O 1
ATOM 626 N N . LEU A 1 76 ? 9.776 0.654 -21.344 1.00 98.12 76 LEU A N 1
ATOM 627 C CA . LEU A 1 76 ? 10.651 1.001 -22.460 1.00 98.12 76 LEU A CA 1
ATOM 628 C C . LEU A 1 76 ? 12.127 0.885 -22.068 1.00 98.12 76 LEU A C 1
ATOM 630 O O . LEU A 1 76 ? 12.546 1.424 -21.044 1.00 98.12 76 LEU A O 1
ATOM 634 N N . PHE A 1 77 ? 12.928 0.291 -22.952 1.00 98.31 77 PHE A N 1
ATOM 635 C CA . PHE A 1 77 ? 14.380 0.194 -22.804 1.00 98.31 77 PHE A CA 1
ATOM 636 C C . PHE A 1 77 ? 15.119 1.127 -23.772 1.00 98.31 77 PHE A C 1
ATOM 638 O O . PHE A 1 77 ? 14.838 1.163 -24.970 1.00 98.31 77 PHE A O 1
ATOM 645 N N . ILE A 1 78 ? 16.099 1.867 -23.266 1.00 98.12 78 ILE A N 1
ATOM 646 C CA . ILE A 1 78 ? 17.021 2.680 -24.059 1.00 98.12 78 ILE A CA 1
ATOM 647 C C . ILE A 1 78 ? 18.364 1.954 -24.089 1.00 98.12 78 ILE A C 1
ATOM 649 O O . ILE A 1 78 ? 19.023 1.832 -23.057 1.00 98.12 78 ILE A O 1
ATOM 653 N N . THR A 1 79 ? 18.760 1.461 -25.260 1.00 97.62 79 THR A N 1
ATOM 654 C CA . THR A 1 79 ? 19.976 0.658 -25.450 1.00 97.62 79 THR A CA 1
ATOM 655 C C . THR A 1 79 ? 21.101 1.456 -26.109 1.00 97.62 79 THR A C 1
ATOM 657 O O . THR A 1 79 ? 20.889 2.560 -26.620 1.00 97.62 79 THR A O 1
ATOM 660 N N . GLY A 1 80 ? 22.306 0.878 -26.132 1.00 94.06 80 GLY A N 1
ATOM 661 C CA . GLY A 1 80 ? 23.476 1.469 -26.784 1.00 94.06 80 GLY A CA 1
ATOM 662 C C . GLY A 1 80 ? 23.441 1.414 -28.315 1.00 94.06 80 GLY A C 1
ATOM 663 O O . GLY A 1 80 ? 23.918 2.343 -28.969 1.00 94.06 80 GLY A O 1
ATOM 664 N N . GLY A 1 81 ? 22.855 0.366 -28.910 1.00 93.81 81 GLY A N 1
ATOM 665 C CA . GLY A 1 81 ? 22.853 0.176 -30.366 1.00 93.81 81 GLY A CA 1
ATOM 666 C C . GLY A 1 81 ? 21.585 -0.450 -30.951 1.00 93.81 81 GLY A C 1
ATOM 667 O O . GLY A 1 81 ? 20.716 -0.967 -30.255 1.00 93.81 81 GLY A O 1
ATOM 668 N N . GLU A 1 82 ? 21.467 -0.406 -32.282 1.00 94.88 82 GLU A N 1
ATOM 669 C CA . GLU A 1 82 ? 20.288 -0.894 -33.017 1.00 94.88 82 GLU A CA 1
ATOM 670 C C . GLU A 1 82 ? 20.121 -2.417 -32.938 1.00 94.88 82 GLU A C 1
ATOM 672 O O . GLU A 1 82 ? 19.001 -2.930 -32.997 1.00 94.88 82 GLU A O 1
ATOM 677 N N . LYS A 1 83 ? 21.234 -3.152 -32.810 1.00 93.31 83 LYS A N 1
ATOM 678 C CA . LYS A 1 83 ? 21.237 -4.612 -32.629 1.00 93.31 83 LYS A CA 1
ATOM 679 C C . LYS A 1 83 ? 20.474 -5.003 -31.361 1.00 93.31 83 LYS A C 1
ATOM 681 O O . LYS A 1 83 ? 19.679 -5.942 -31.391 1.00 93.31 83 LYS A O 1
ATOM 686 N N . ASP A 1 84 ? 20.671 -4.250 -30.289 1.00 96.50 84 ASP A N 1
ATOM 687 C CA . ASP A 1 84 ? 20.070 -4.494 -28.978 1.00 96.50 84 ASP A CA 1
ATOM 688 C C . ASP A 1 84 ? 18.577 -4.193 -29.000 1.00 96.50 84 ASP A C 1
ATOM 690 O O . ASP A 1 84 ? 17.776 -5.016 -28.562 1.00 96.50 84 ASP A O 1
ATOM 694 N N . VAL A 1 85 ? 18.190 -3.084 -29.646 1.00 97.62 85 VAL A N 1
ATOM 695 C CA . VAL A 1 85 ? 16.780 -2.759 -29.909 1.00 97.62 85 VAL A CA 1
ATOM 696 C C . VAL A 1 85 ? 16.083 -3.903 -30.637 1.00 97.62 85 VAL A C 1
ATOM 698 O O . VAL A 1 85 ? 14.988 -4.313 -30.260 1.00 97.62 85 VAL A O 1
ATOM 701 N N . MET A 1 86 ? 16.709 -4.437 -31.689 1.00 95.75 86 MET A N 1
ATOM 702 C CA . MET A 1 86 ? 16.131 -5.552 -32.438 1.00 95.75 86 MET A CA 1
ATOM 703 C C . MET A 1 86 ? 16.079 -6.845 -31.625 1.00 95.75 86 MET A C 1
ATOM 705 O O . MET A 1 86 ? 15.139 -7.617 -31.804 1.00 95.75 86 MET A O 1
ATOM 709 N N . SER A 1 87 ? 17.069 -7.082 -30.764 1.00 96.56 87 SER A N 1
ATOM 710 C CA . SER A 1 87 ? 17.126 -8.271 -29.911 1.00 96.56 87 SER A CA 1
ATOM 711 C C . SER A 1 87 ? 16.005 -8.240 -28.876 1.00 96.56 87 SER A C 1
ATOM 713 O O . SER A 1 87 ? 15.249 -9.199 -28.786 1.00 96.56 87 SER A O 1
ATOM 715 N N . LEU A 1 88 ? 15.805 -7.109 -28.197 1.00 97.88 88 LEU A N 1
ATOM 716 C CA . LEU A 1 88 ? 14.671 -6.888 -27.293 1.00 97.88 88 LEU A CA 1
ATOM 717 C C . LEU A 1 88 ? 13.325 -7.021 -28.012 1.00 97.88 88 LEU A C 1
ATOM 719 O O . LEU A 1 88 ? 12.454 -7.762 -27.564 1.00 97.88 88 LEU A O 1
ATOM 723 N N . ALA A 1 89 ? 13.177 -6.379 -29.173 1.00 96.62 89 ALA A N 1
ATOM 724 C CA . ALA A 1 89 ? 11.940 -6.434 -29.948 1.00 96.62 89 ALA A CA 1
ATOM 725 C C . ALA A 1 89 ? 11.586 -7.851 -30.423 1.00 96.62 89 ALA A C 1
ATOM 727 O O . ALA A 1 89 ? 10.407 -8.185 -30.528 1.00 96.62 89 ALA A O 1
ATOM 728 N N . ALA A 1 90 ? 12.586 -8.690 -30.714 1.00 95.69 90 ALA A N 1
ATOM 729 C CA . ALA A 1 90 ? 12.373 -10.093 -31.067 1.00 95.69 90 ALA A CA 1
ATOM 730 C C . ALA A 1 90 ? 11.861 -10.934 -29.884 1.00 95.69 90 ALA A C 1
ATOM 732 O O . ALA A 1 90 ? 11.190 -11.935 -30.117 1.00 95.69 90 ALA A O 1
ATOM 733 N N . HIS A 1 91 ? 12.129 -10.498 -28.651 1.00 96.50 91 HIS A N 1
ATOM 734 C CA . HIS A 1 91 ? 11.690 -11.139 -27.408 1.00 96.50 91 HIS A CA 1
ATOM 735 C C . HIS A 1 91 ? 10.475 -10.442 -26.771 1.00 96.50 91 HIS A C 1
ATOM 737 O O . HIS A 1 91 ? 10.123 -10.745 -25.639 1.00 96.50 91 HIS A O 1
ATOM 743 N N . GLY A 1 92 ? 9.812 -9.531 -27.495 1.00 95.38 92 GLY A N 1
ATOM 744 C CA . GLY A 1 92 ? 8.569 -8.891 -27.049 1.00 95.38 92 GLY A CA 1
ATOM 745 C C . GLY A 1 92 ? 8.742 -7.587 -26.265 1.00 95.38 92 GLY A C 1
ATOM 746 O O . GLY A 1 92 ? 7.747 -7.022 -25.828 1.00 95.38 92 GLY A O 1
ATOM 747 N N . PHE A 1 93 ? 9.963 -7.064 -26.134 1.00 97.62 93 PHE A N 1
ATOM 748 C CA . PHE A 1 93 ? 10.233 -5.842 -25.375 1.00 97.62 93 PHE A CA 1
ATOM 749 C C . PHE A 1 93 ? 10.322 -4.599 -26.268 1.00 97.62 93 PHE A C 1
ATOM 751 O O . PHE A 1 93 ? 10.868 -4.624 -27.376 1.00 97.62 93 PHE A O 1
ATOM 758 N N . HIS A 1 94 ? 9.817 -3.471 -25.770 1.00 98.06 94 HIS A N 1
ATOM 759 C CA . HIS A 1 94 ? 9.911 -2.185 -26.455 1.00 98.06 94 HIS A CA 1
ATOM 760 C C . HIS A 1 94 ? 11.247 -1.507 -26.179 1.00 98.06 94 HIS A C 1
ATOM 762 O O . HIS A 1 94 ? 11.640 -1.332 -25.028 1.00 98.06 94 HIS A O 1
ATOM 768 N N . ALA A 1 95 ? 11.940 -1.096 -27.243 1.00 98.19 95 ALA A N 1
ATOM 769 C CA . ALA A 1 95 ? 13.266 -0.515 -27.120 1.00 98.19 95 ALA A CA 1
ATOM 770 C C . ALA A 1 95 ? 13.569 0.549 -28.178 1.00 98.19 95 ALA A C 1
ATOM 772 O O . ALA A 1 95 ? 13.031 0.512 -29.291 1.00 98.19 95 ALA A O 1
ATOM 773 N N . ILE A 1 96 ? 14.468 1.468 -27.825 1.00 97.81 96 ILE A N 1
ATOM 774 C CA . ILE A 1 96 ? 15.042 2.488 -28.709 1.00 97.81 96 ILE A CA 1
ATOM 775 C C . ILE A 1 96 ? 16.540 2.675 -28.445 1.00 97.81 96 ILE A C 1
ATOM 777 O O . ILE A 1 96 ? 17.041 2.263 -27.405 1.00 97.81 96 ILE A O 1
ATOM 781 N N . CYS A 1 97 ? 17.249 3.346 -29.354 1.00 96.69 97 CYS A N 1
ATOM 782 C CA . CYS A 1 97 ? 18.613 3.821 -29.102 1.00 96.69 97 CYS A CA 1
ATOM 783 C C . CYS A 1 97 ? 18.899 5.166 -29.791 1.00 96.69 97 CYS A C 1
ATOM 785 O O . CYS A 1 97 ? 18.233 5.531 -30.768 1.00 96.69 97 CYS A O 1
ATOM 787 N N . PHE A 1 98 ? 19.919 5.876 -29.293 1.00 93.69 98 PHE A N 1
ATOM 788 C CA . PHE A 1 98 ? 20.361 7.196 -29.766 1.00 93.69 98 PHE A CA 1
ATOM 789 C C . PHE A 1 98 ? 21.716 7.141 -30.493 1.00 93.69 98 PHE A C 1
ATOM 791 O O . PHE A 1 98 ? 22.535 8.035 -30.347 1.00 93.69 98 PHE A O 1
ATOM 798 N N . ASN A 1 99 ? 21.967 6.095 -31.291 1.00 87.31 99 ASN A N 1
ATOM 799 C CA . ASN A 1 99 ? 23.213 5.829 -32.043 1.00 87.31 99 ASN A CA 1
ATOM 800 C C . ASN A 1 99 ? 24.384 5.251 -31.228 1.00 87.31 99 ASN A C 1
ATOM 802 O O . ASN A 1 99 ? 25.086 4.377 -31.742 1.00 87.31 99 ASN A O 1
ATOM 806 N N . SER A 1 100 ? 24.611 5.741 -30.008 1.00 88.12 100 SER A N 1
ATOM 807 C CA . SER A 1 100 ? 25.586 5.193 -29.056 1.00 88.12 100 SER A CA 1
ATOM 808 C C . SER A 1 100 ? 25.184 5.494 -27.612 1.00 88.12 100 SER A C 1
ATOM 810 O O . SER A 1 100 ? 24.393 6.395 -27.349 1.00 88.12 100 SER A O 1
ATOM 812 N N . GLU A 1 101 ? 25.793 4.790 -26.659 1.00 87.19 101 GLU A N 1
ATOM 813 C CA . GLU A 1 101 ? 25.601 5.009 -25.214 1.00 87.19 101 GLU A CA 1
ATOM 814 C C . GLU A 1 101 ? 26.025 6.414 -24.758 1.00 87.19 101 GLU A C 1
ATOM 816 O O . GLU A 1 101 ? 25.468 6.991 -23.822 1.00 87.19 101 GLU A O 1
ATOM 821 N N . THR A 1 102 ? 27.017 6.976 -25.450 1.00 86.31 102 THR A N 1
ATOM 822 C CA . THR A 1 102 ? 27.589 8.301 -25.195 1.00 86.31 102 THR A CA 1
ATOM 823 C C . THR A 1 102 ? 26.847 9.433 -25.897 1.00 86.31 102 THR A C 1
ATOM 825 O O . THR A 1 102 ? 27.132 10.595 -25.617 1.00 86.31 102 THR A O 1
ATOM 828 N N . ALA A 1 103 ? 25.902 9.129 -26.789 1.00 87.50 103 ALA A N 1
ATOM 829 C CA . ALA A 1 103 ? 25.150 10.150 -27.503 1.00 87.50 103 ALA A CA 1
ATOM 830 C C . ALA A 1 103 ? 24.360 11.019 -26.525 1.00 87.50 103 ALA A C 1
ATOM 832 O O . ALA A 1 103 ? 23.768 10.506 -25.572 1.00 87.50 103 ALA A O 1
ATOM 833 N N . GLU A 1 104 ? 24.380 12.332 -26.736 1.00 88.44 104 GLU A N 1
ATOM 834 C CA . GLU A 1 104 ? 23.586 13.260 -25.939 1.00 88.44 104 GLU A CA 1
ATOM 835 C C . GLU A 1 104 ? 22.096 13.054 -26.201 1.00 88.44 104 GLU A C 1
ATOM 837 O O . GLU A 1 104 ? 21.660 12.879 -27.339 1.00 88.44 104 GLU A O 1
ATOM 842 N N . ILE A 1 105 ? 21.322 13.060 -25.119 1.00 92.06 105 ILE A N 1
ATOM 843 C CA . ILE A 1 105 ? 19.876 12.883 -25.158 1.00 92.06 105 ILE A CA 1
ATOM 844 C C . ILE A 1 105 ? 19.258 14.163 -24.613 1.00 92.06 105 ILE A C 1
ATOM 846 O O . ILE A 1 105 ? 19.575 14.588 -23.500 1.00 92.06 105 ILE A O 1
ATOM 850 N N . ASP A 1 106 ? 18.383 14.776 -25.401 1.00 91.56 106 ASP A N 1
ATOM 851 C CA . ASP A 1 106 ? 17.621 15.942 -24.973 1.00 91.56 106 ASP A CA 1
ATOM 852 C C . ASP A 1 106 ? 16.587 15.534 -23.907 1.00 91.56 106 ASP A C 1
ATOM 854 O O . ASP A 1 106 ? 15.880 14.529 -24.050 1.00 91.56 106 ASP A O 1
ATOM 858 N N . ALA A 1 107 ? 16.486 16.320 -22.833 1.00 94.25 107 ALA A N 1
ATOM 859 C CA . ALA A 1 107 ? 15.554 16.066 -21.738 1.00 94.25 107 ALA A CA 1
ATOM 860 C C . ALA A 1 107 ? 14.087 16.042 -22.195 1.00 94.25 107 ALA A C 1
ATOM 862 O O . ALA A 1 107 ? 13.307 15.257 -21.659 1.00 94.25 107 ALA A O 1
ATOM 863 N N . SER A 1 108 ? 13.725 16.823 -23.217 1.00 94.75 108 SER A N 1
ATOM 864 C CA . SER A 1 108 ? 12.374 16.835 -23.796 1.00 94.75 108 SER A CA 1
ATOM 865 C C . SER A 1 108 ? 11.968 15.478 -24.380 1.00 94.75 108 SER A C 1
ATOM 867 O O . SER A 1 108 ? 10.797 15.094 -24.322 1.00 94.75 108 SER A O 1
ATOM 869 N N . ILE A 1 109 ? 12.932 14.705 -24.894 1.00 94.19 109 ILE A N 1
ATOM 870 C CA . ILE A 1 109 ? 12.675 13.357 -25.407 1.00 94.19 109 ILE A CA 1
ATOM 871 C C . ILE A 1 109 ? 12.402 12.410 -24.243 1.00 94.19 109 ILE A C 1
ATOM 873 O O . ILE A 1 109 ? 11.423 11.669 -24.287 1.00 94.19 109 ILE A O 1
ATOM 877 N N . ILE A 1 110 ? 13.224 12.449 -23.190 1.00 96.69 110 ILE A N 1
ATOM 878 C CA . ILE A 1 110 ? 13.001 11.629 -21.992 1.00 96.69 110 ILE A CA 1
ATOM 879 C C . ILE A 1 110 ? 11.651 11.960 -21.358 1.00 96.69 110 ILE A C 1
ATOM 881 O O . ILE A 1 110 ? 10.882 11.045 -21.072 1.00 96.69 110 ILE A O 1
ATOM 885 N N . GLU A 1 111 ? 11.320 13.244 -21.228 1.00 96.94 111 GLU A N 1
ATOM 886 C CA . GLU A 1 111 ? 10.030 13.700 -20.716 1.00 96.94 111 GLU A CA 1
ATOM 887 C C . GLU A 1 111 ? 8.857 13.132 -21.534 1.00 96.94 111 GLU A C 1
ATOM 889 O O . GLU A 1 111 ? 7.881 12.624 -20.978 1.00 96.94 111 GLU A O 1
ATOM 894 N N . MET A 1 112 ? 8.952 13.157 -22.866 1.00 95.62 112 MET A N 1
ATOM 895 C CA . MET A 1 112 ? 7.944 12.549 -23.735 1.00 95.62 112 MET A CA 1
ATOM 896 C C . MET A 1 112 ? 7.823 11.035 -23.499 1.00 95.62 112 MET A C 1
ATOM 898 O O . MET A 1 112 ? 6.712 10.502 -23.516 1.00 95.62 112 MET A O 1
ATOM 902 N N . LEU A 1 113 ? 8.938 10.329 -23.301 1.00 97.06 113 LEU A N 1
ATOM 903 C CA . LEU A 1 113 ? 8.938 8.879 -23.100 1.00 97.06 113 LEU A CA 1
ATOM 904 C C . LEU A 1 113 ? 8.334 8.492 -21.748 1.00 97.06 113 LEU A C 1
ATOM 906 O O . LEU A 1 113 ? 7.466 7.625 -21.723 1.00 97.06 113 LEU A O 1
ATOM 910 N N . VAL A 1 114 ? 8.686 9.168 -20.652 1.00 97.12 114 VAL A N 1
ATOM 911 C CA . VAL A 1 114 ? 8.107 8.875 -19.322 1.00 97.12 114 VAL A CA 1
ATOM 912 C C . VAL A 1 114 ? 6.618 9.233 -19.221 1.00 97.12 114 VAL A C 1
ATOM 914 O O . VAL A 1 114 ? 5.906 8.710 -18.374 1.00 97.12 114 VAL A O 1
ATOM 917 N N . ARG A 1 115 ? 6.099 10.089 -20.114 1.00 96.50 115 ARG A N 1
ATOM 918 C CA . ARG A 1 115 ? 4.646 10.326 -20.256 1.00 96.50 115 ARG A CA 1
ATOM 919 C C . ARG A 1 115 ? 3.919 9.204 -21.007 1.00 96.50 115 ARG A C 1
ATOM 921 O O . ARG A 1 115 ? 2.692 9.117 -20.937 1.00 96.50 115 ARG A O 1
ATOM 928 N N . ARG A 1 116 ? 4.647 8.396 -21.781 1.00 97.00 116 ARG A N 1
ATOM 929 C CA . ARG A 1 116 ? 4.107 7.280 -22.577 1.00 97.00 116 ARG A CA 1
ATOM 930 C C . ARG A 1 116 ? 4.292 5.934 -21.885 1.00 97.00 116 ARG A C 1
ATOM 932 O O . ARG A 1 116 ? 3.450 5.063 -22.067 1.00 97.00 116 ARG A O 1
ATOM 939 N N . PHE A 1 117 ? 5.362 5.781 -21.114 1.00 97.62 117 PHE A N 1
ATOM 940 C CA . PHE A 1 117 ? 5.739 4.535 -20.459 1.00 97.62 117 PHE A CA 1
ATOM 941 C C . PHE A 1 117 ? 5.833 4.731 -18.955 1.00 97.62 117 PHE A C 1
ATOM 943 O O . PHE A 1 117 ? 6.426 5.710 -18.503 1.00 97.62 117 PHE A O 1
ATOM 950 N N . ARG A 1 118 ? 5.277 3.792 -18.186 1.00 95.06 118 ARG A N 1
ATOM 951 C CA . ARG A 1 118 ? 5.351 3.822 -16.718 1.00 95.06 118 ARG A CA 1
ATOM 952 C C . ARG A 1 118 ? 6.798 3.713 -16.236 1.00 95.06 118 ARG A C 1
ATOM 954 O O . ARG A 1 118 ? 7.190 4.411 -15.302 1.00 95.06 118 ARG A O 1
ATOM 961 N N . HIS A 1 119 ? 7.583 2.863 -16.891 1.00 95.75 119 HIS A N 1
ATOM 962 C CA . HIS A 1 119 ? 8.983 2.631 -16.586 1.00 95.75 119 HIS A CA 1
ATOM 963 C C . HIS A 1 119 ? 9.851 2.825 -17.831 1.00 95.75 119 HIS A C 1
ATOM 965 O O . HIS A 1 119 ? 9.644 2.195 -18.868 1.00 95.75 119 HIS A O 1
ATOM 971 N N . VAL A 1 120 ? 10.860 3.689 -17.716 1.00 97.19 120 VAL A N 1
ATOM 972 C CA . VAL A 1 120 ? 11.900 3.864 -18.733 1.00 97.19 120 VAL A CA 1
ATOM 973 C C . VAL A 1 120 ? 13.231 3.454 -18.117 1.00 97.19 120 VAL A C 1
ATOM 975 O O . VAL A 1 120 ? 13.624 3.979 -17.070 1.00 97.19 120 VAL A O 1
ATOM 978 N N . PHE A 1 121 ? 13.919 2.518 -18.767 1.00 97.50 121 PHE A N 1
ATOM 979 C CA . PHE A 1 121 ? 15.183 1.965 -18.297 1.00 97.50 121 PHE A CA 1
ATOM 980 C C . PHE A 1 121 ? 16.301 2.155 -19.320 1.00 97.50 121 PHE A C 1
ATOM 982 O O . PHE A 1 121 ? 16.133 1.846 -20.496 1.00 97.50 121 PHE A O 1
ATOM 989 N N . PHE A 1 122 ? 17.475 2.587 -18.872 1.00 97.75 122 PHE A N 1
ATOM 990 C CA . PHE A 1 122 ? 18.712 2.405 -19.622 1.00 97.75 122 PHE A CA 1
ATOM 991 C C . PHE A 1 122 ? 19.168 0.948 -19.512 1.00 97.75 122 PHE A C 1
ATOM 993 O O . PHE A 1 122 ? 19.305 0.412 -18.412 1.00 97.75 122 PHE A O 1
ATOM 1000 N N . LEU A 1 123 ? 19.415 0.323 -20.659 1.00 97.81 123 LEU A N 1
ATOM 1001 C CA . LEU A 1 123 ? 19.947 -1.030 -20.784 1.00 97.81 123 LEU A CA 1
ATOM 1002 C C . LEU A 1 123 ? 21.178 -0.980 -21.691 1.00 97.81 123 LEU A C 1
ATOM 1004 O O . LEU A 1 123 ? 21.121 -1.304 -22.878 1.00 97.81 123 LEU A O 1
ATOM 1008 N N . TYR A 1 124 ? 22.258 -0.443 -21.134 1.00 97.25 124 TYR A N 1
ATOM 1009 C CA . TYR A 1 124 ? 23.551 -0.311 -21.803 1.00 97.25 124 TYR A CA 1
ATOM 1010 C C . TYR A 1 124 ? 24.424 -1.533 -21.527 1.00 97.25 124 TYR A C 1
ATOM 1012 O O . TYR A 1 124 ? 24.070 -2.390 -20.713 1.00 97.25 124 TYR A O 1
ATOM 1020 N N . ASP A 1 125 ? 25.551 -1.607 -22.219 1.00 96.56 125 ASP A N 1
ATOM 1021 C CA . ASP A 1 125 ? 26.486 -2.711 -22.122 1.00 96.56 125 ASP A CA 1
ATOM 1022 C C . ASP A 1 125 ? 27.008 -2.853 -20.683 1.00 96.56 125 ASP A C 1
ATOM 1024 O O . ASP A 1 125 ? 27.270 -1.876 -19.978 1.00 96.56 125 ASP A O 1
ATOM 1028 N N . ALA A 1 126 ? 27.215 -4.096 -20.255 1.00 96.12 126 ALA A N 1
ATOM 1029 C CA . ALA A 1 126 ? 27.789 -4.437 -18.954 1.00 96.12 126 ALA A CA 1
ATOM 1030 C C . ALA A 1 126 ? 29.304 -4.146 -18.864 1.00 96.12 126 ALA A C 1
ATOM 1032 O O . ALA A 1 126 ? 29.943 -4.490 -17.872 1.00 96.12 126 ALA A O 1
ATOM 1033 N N . ASP A 1 127 ? 29.900 -3.543 -19.898 1.00 95.50 127 ASP A N 1
ATOM 1034 C CA . ASP A 1 127 ? 31.298 -3.121 -19.877 1.00 95.50 127 ASP A CA 1
ATOM 1035 C C . ASP A 1 127 ? 31.484 -1.774 -19.154 1.00 95.50 127 ASP A C 1
ATOM 1037 O O . ASP A 1 127 ? 30.536 -1.050 -18.850 1.00 95.50 127 ASP A O 1
ATOM 1041 N N . GLU A 1 128 ? 32.735 -1.414 -18.858 1.00 94.50 128 GLU A N 1
ATOM 1042 C CA . GLU A 1 128 ? 33.052 -0.195 -18.103 1.00 94.50 128 GLU A CA 1
ATOM 1043 C C . GLU A 1 128 ? 32.476 1.080 -18.751 1.00 94.50 128 GLU A C 1
ATOM 1045 O O . GLU A 1 128 ? 32.131 2.033 -18.047 1.00 94.50 128 GLU A O 1
ATOM 1050 N N . THR A 1 129 ? 32.351 1.109 -20.082 1.00 93.88 129 THR A N 1
ATOM 1051 C CA . THR A 1 129 ? 31.834 2.278 -20.802 1.00 93.88 129 THR A CA 1
ATOM 1052 C C . THR A 1 129 ? 30.322 2.377 -20.643 1.00 93.88 129 THR A C 1
ATOM 1054 O O . THR A 1 129 ? 29.832 3.440 -20.248 1.00 93.88 129 THR A O 1
ATOM 1057 N N . GLY A 1 130 ? 29.598 1.277 -20.864 1.00 95.50 130 GLY A N 1
ATOM 1058 C CA . GLY A 1 130 ? 28.142 1.235 -20.726 1.00 95.50 130 GLY A CA 1
ATOM 1059 C C . GLY A 1 130 ? 27.679 1.472 -19.287 1.00 95.50 130 GLY A C 1
ATOM 1060 O O . GLY A 1 130 ? 26.744 2.246 -19.048 1.00 95.50 130 GLY A O 1
ATOM 1061 N N . VAL A 1 131 ? 28.401 0.928 -18.301 1.00 95.38 131 VAL A N 1
ATOM 1062 C CA . VAL A 1 131 ? 28.160 1.175 -16.869 1.00 95.38 131 VAL A CA 1
ATOM 1063 C C . VAL A 1 131 ? 28.336 2.659 -16.533 1.00 95.38 131 VAL A C 1
ATOM 1065 O O . VAL A 1 131 ? 27.447 3.256 -15.925 1.00 95.38 131 VAL A O 1
ATOM 1068 N N . LYS A 1 132 ? 29.446 3.289 -16.940 1.00 95.75 132 LYS A N 1
ATOM 1069 C CA . LYS A 1 132 ? 29.677 4.721 -16.673 1.00 95.75 132 LYS A CA 1
ATOM 1070 C C . LYS A 1 132 ? 28.634 5.602 -17.358 1.00 95.75 132 LYS A C 1
ATOM 1072 O O . LYS A 1 132 ? 28.106 6.522 -16.734 1.00 95.75 132 LYS A O 1
ATOM 1077 N N . ALA A 1 133 ? 28.320 5.314 -18.620 1.00 95.81 133 ALA A N 1
ATOM 1078 C CA . ALA A 1 133 ? 27.360 6.088 -19.396 1.00 95.81 133 ALA A CA 1
ATOM 1079 C C . ALA A 1 133 ? 25.943 5.980 -18.817 1.00 95.81 133 ALA A C 1
ATOM 1081 O O . ALA A 1 133 ? 25.289 6.999 -18.613 1.00 95.81 133 ALA A O 1
ATOM 1082 N N . SER A 1 134 ? 25.473 4.772 -18.500 1.00 95.62 134 SER A N 1
ATOM 1083 C CA . SER A 1 134 ? 24.131 4.575 -17.938 1.00 95.62 134 SER A CA 1
ATOM 1084 C C . SER A 1 134 ? 23.982 5.192 -16.545 1.00 95.62 134 SER A C 1
ATOM 1086 O O . SER A 1 134 ? 22.932 5.768 -16.259 1.00 95.62 134 SER A O 1
ATOM 1088 N N . THR A 1 135 ? 25.023 5.153 -15.702 1.00 95.88 135 THR A N 1
ATOM 1089 C CA . THR A 1 135 ? 25.029 5.847 -14.400 1.00 95.88 135 THR A CA 1
ATOM 1090 C C . THR A 1 135 ? 24.917 7.359 -14.573 1.00 95.88 135 THR A C 1
ATOM 1092 O O . THR A 1 135 ? 24.011 7.964 -14.004 1.00 95.88 135 THR A O 1
ATOM 1095 N N . LEU A 1 136 ? 25.749 7.956 -15.433 1.00 95.56 136 LEU A N 1
ATOM 1096 C CA . LEU A 1 136 ? 25.693 9.390 -15.728 1.00 95.56 136 LEU A CA 1
ATOM 1097 C C . LEU A 1 136 ? 24.314 9.811 -16.262 1.00 95.56 136 LEU A C 1
ATOM 1099 O O . LEU A 1 136 ? 23.779 10.847 -15.874 1.00 95.56 136 LEU A O 1
ATOM 1103 N N . ARG A 1 137 ? 23.705 9.003 -17.138 1.00 95.12 137 ARG A N 1
ATOM 1104 C CA . ARG A 1 137 ? 22.362 9.279 -17.668 1.00 95.12 137 ARG A CA 1
ATOM 1105 C C . ARG A 1 137 ? 21.277 9.158 -16.597 1.00 95.12 137 ARG A C 1
ATOM 1107 O O . ARG A 1 137 ? 20.361 9.976 -16.586 1.00 95.12 137 ARG A O 1
ATOM 1114 N N . CYS A 1 138 ? 21.373 8.190 -15.684 1.00 94.88 138 CYS A N 1
ATOM 1115 C CA . CYS A 1 138 ? 20.448 8.096 -14.550 1.00 94.88 138 CYS A CA 1
ATOM 1116 C C . CYS A 1 138 ? 20.556 9.316 -13.624 1.00 94.88 138 CYS A C 1
ATOM 1118 O O . CYS A 1 138 ? 19.534 9.802 -13.153 1.00 94.88 138 CYS A O 1
ATOM 1120 N N . GLU A 1 139 ? 21.765 9.834 -13.391 1.00 95.50 139 GLU A N 1
ATOM 1121 C CA . GLU A 1 139 ? 21.968 11.068 -12.620 1.00 95.50 139 GLU A CA 1
ATOM 1122 C C . GLU A 1 139 ? 21.377 12.280 -13.350 1.00 95.50 139 GLU A C 1
ATOM 1124 O O . GLU A 1 139 ? 20.611 13.047 -12.766 1.00 95.50 139 GLU A O 1
ATOM 1129 N N . GLN A 1 140 ? 21.659 12.414 -14.649 1.00 95.38 140 GLN A N 1
ATOM 1130 C CA . GLN A 1 140 ? 21.138 13.494 -15.488 1.00 95.38 140 GLN A CA 1
ATOM 1131 C C . GLN A 1 140 ? 19.601 13.520 -15.524 1.00 95.38 140 GLN A C 1
ATOM 1133 O O . GLN A 1 140 ? 18.996 14.591 -15.495 1.00 95.38 140 GLN A O 1
ATOM 1138 N N . PHE A 1 141 ? 18.963 12.349 -15.591 1.00 96.50 141 PHE A N 1
ATOM 1139 C CA . PHE A 1 141 ? 17.509 12.208 -15.705 1.00 96.50 141 PHE A CA 1
ATOM 1140 C C . PHE A 1 141 ? 16.831 11.769 -14.404 1.00 96.50 141 PHE A C 1
ATOM 1142 O O . PHE A 1 141 ? 15.689 11.305 -14.432 1.00 96.50 141 PHE A O 1
ATOM 1149 N N . ALA A 1 142 ? 17.489 11.978 -13.260 1.00 94.31 142 ALA A N 1
ATOM 1150 C CA . ALA A 1 142 ? 16.925 11.695 -11.945 1.00 94.31 142 ALA A CA 1
ATOM 1151 C C . ALA A 1 142 ? 15.538 12.341 -11.713 1.00 94.31 142 ALA A C 1
ATOM 1153 O O . ALA A 1 142 ? 14.669 11.642 -11.188 1.00 94.31 142 ALA A O 1
ATOM 1154 N N . PRO A 1 143 ? 15.251 13.589 -12.161 1.00 95.62 143 PRO A N 1
ATOM 1155 C CA . PRO A 1 143 ? 13.916 14.187 -12.018 1.00 95.62 143 PRO A CA 1
ATOM 1156 C C . PRO A 1 143 ? 12.787 13.413 -12.714 1.00 95.62 143 PRO A C 1
ATOM 1158 O O . PRO A 1 143 ? 11.624 13.565 -12.351 1.00 95.62 143 PRO A O 1
ATOM 1161 N N . TYR A 1 144 ? 13.119 12.582 -13.704 1.00 95.38 144 TYR A N 1
ATOM 1162 C CA . TYR A 1 144 ? 12.165 11.772 -14.462 1.00 95.38 144 TYR A CA 1
ATOM 1163 C C . TYR A 1 144 ? 12.073 10.326 -13.954 1.00 95.38 144 TYR A C 1
ATOM 1165 O O . TYR A 1 144 ? 11.402 9.507 -14.574 1.00 95.38 144 TYR A O 1
ATOM 1173 N N . ASN A 1 145 ? 12.754 9.992 -12.848 1.00 91.56 145 ASN A N 1
ATOM 1174 C CA . ASN A 1 145 ? 12.809 8.645 -12.271 1.00 91.56 145 ASN A CA 1
ATOM 1175 C C . ASN A 1 145 ? 13.269 7.545 -13.248 1.00 91.56 145 ASN A C 1
ATOM 1177 O O . ASN A 1 145 ? 12.938 6.372 -13.065 1.00 91.56 145 ASN A O 1
ATOM 1181 N N . VAL A 1 146 ? 14.063 7.900 -14.261 1.00 93.69 146 VAL A N 1
ATOM 1182 C CA . VAL A 1 146 ? 14.681 6.925 -15.170 1.00 93.69 146 VAL A CA 1
ATOM 1183 C C . VAL A 1 146 ? 15.762 6.156 -14.414 1.00 93.69 146 VAL A C 1
ATOM 1185 O O . VAL A 1 146 ? 16.512 6.723 -13.618 1.00 93.69 146 VAL A O 1
ATOM 1188 N N . ARG A 1 147 ? 15.841 4.846 -14.641 1.00 93.38 147 ARG A N 1
ATOM 1189 C CA . ARG A 1 147 ? 16.792 3.954 -13.959 1.00 93.38 147 ARG A CA 1
ATOM 1190 C C . ARG A 1 147 ? 17.576 3.136 -14.976 1.00 93.38 147 ARG A C 1
ATOM 1192 O O . ARG A 1 147 ? 17.279 3.174 -16.162 1.00 93.38 147 ARG A O 1
ATOM 1199 N N . ARG A 1 148 ? 18.557 2.366 -14.511 1.00 95.12 148 ARG A N 1
ATOM 1200 C CA . ARG A 1 148 ? 19.252 1.359 -15.319 1.00 95.12 148 ARG A CA 1
ATOM 1201 C C . ARG A 1 148 ? 18.901 -0.051 -14.867 1.00 95.12 148 ARG A C 1
ATOM 1203 O O . ARG A 1 148 ? 18.600 -0.254 -13.688 1.00 95.12 148 ARG A O 1
ATOM 1210 N N . ILE A 1 149 ? 18.977 -0.984 -15.808 1.00 96.06 149 ILE A N 1
ATOM 1211 C CA . ILE A 1 149 ? 19.014 -2.424 -15.551 1.00 96.06 149 ILE A CA 1
ATOM 1212 C C . ILE A 1 149 ? 20.421 -2.915 -15.872 1.00 96.06 149 ILE A C 1
ATOM 1214 O O . ILE A 1 149 ? 20.997 -2.539 -16.892 1.00 96.06 149 ILE A O 1
ATOM 1218 N N . GLU A 1 150 ? 20.982 -3.724 -14.980 1.00 94.88 150 GLU A N 1
ATOM 1219 C CA . GLU A 1 150 ? 22.309 -4.313 -15.147 1.00 94.88 150 GLU A CA 1
ATOM 1220 C C . GLU A 1 150 ? 22.162 -5.750 -15.6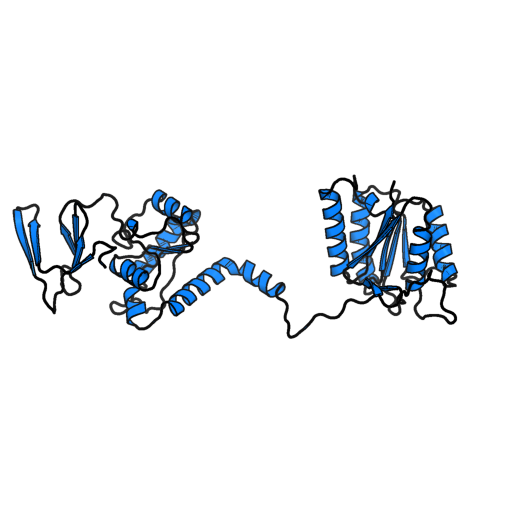21 1.00 94.88 150 GLU A C 1
ATOM 1222 O O . GLU A 1 150 ? 21.534 -6.562 -14.948 1.00 94.88 150 GLU A O 1
ATOM 1227 N N . LEU A 1 151 ? 22.729 -6.066 -16.783 1.00 96.50 151 LEU A N 1
ATOM 1228 C CA . LEU A 1 151 ? 22.751 -7.439 -17.268 1.00 96.50 151 LEU A CA 1
ATOM 1229 C C . LEU A 1 151 ? 23.756 -8.260 -16.445 1.00 96.50 151 LEU A C 1
ATOM 1231 O O . LEU A 1 151 ? 24.870 -7.780 -16.223 1.00 96.50 151 LEU A O 1
ATOM 1235 N N . PRO A 1 152 ? 23.426 -9.502 -16.050 1.00 95.25 152 PRO A N 1
ATOM 1236 C CA . PRO A 1 152 ? 24.333 -10.383 -15.316 1.00 95.25 152 PRO A CA 1
ATOM 1237 C C . PRO A 1 152 ? 25.368 -11.024 -16.262 1.00 95.25 152 PRO A C 1
ATOM 1239 O O . PRO A 1 152 ? 25.439 -12.242 -16.404 1.00 95.25 152 PRO A O 1
ATOM 1242 N N . LEU A 1 153 ? 26.145 -10.193 -16.959 1.00 96.06 153 LEU A N 1
ATOM 1243 C CA . LEU A 1 153 ? 27.190 -10.587 -17.909 1.00 96.06 153 LEU A CA 1
ATOM 1244 C C . LEU A 1 153 ? 28.558 -10.097 -17.424 1.00 96.06 153 LEU A C 1
ATOM 1246 O O . LEU A 1 153 ? 28.640 -9.085 -16.731 1.00 96.06 153 LEU A O 1
ATOM 1250 N N . ALA A 1 154 ? 29.652 -10.749 -17.837 1.00 93.50 154 ALA A N 1
ATOM 1251 C CA . ALA A 1 154 ? 30.996 -10.340 -17.413 1.00 93.50 154 ALA A CA 1
ATOM 1252 C C . ALA A 1 154 ? 31.491 -9.016 -18.032 1.00 93.50 154 ALA A C 1
ATOM 1254 O O . ALA A 1 154 ? 32.579 -8.553 -17.686 1.00 93.50 154 ALA A O 1
ATOM 1255 N N . GLY A 1 155 ? 30.757 -8.425 -18.983 1.00 93.12 155 GLY A N 1
ATOM 1256 C CA . GLY A 1 155 ? 31.144 -7.166 -19.631 1.00 93.12 155 GLY A CA 1
ATOM 1257 C C . GLY A 1 155 ? 32.358 -7.304 -20.556 1.00 93.12 155 GLY A C 1
ATOM 1258 O O . GLY A 1 155 ? 33.078 -6.338 -20.813 1.00 93.12 155 GLY A O 1
ATOM 1259 N N . THR A 1 156 ? 32.629 -8.513 -21.053 1.00 93.81 156 THR A N 1
ATOM 1260 C CA . THR A 1 156 ? 33.761 -8.773 -21.951 1.00 93.81 156 THR A CA 1
ATOM 1261 C C . THR A 1 156 ? 33.358 -8.574 -23.411 1.00 93.81 156 THR A C 1
ATOM 1263 O O . THR A 1 156 ? 32.184 -8.524 -23.757 1.00 93.81 156 THR A O 1
ATOM 1266 N N . LYS A 1 157 ? 34.328 -8.552 -24.335 1.00 85.56 157 LYS A N 1
ATOM 1267 C CA . LYS A 1 157 ? 34.025 -8.511 -25.782 1.00 85.56 157 LYS A CA 1
ATOM 1268 C C . LYS A 1 157 ? 33.156 -9.679 -26.271 1.00 85.56 157 LYS A C 1
ATOM 1270 O O . LYS A 1 157 ? 32.603 -9.575 -27.362 1.00 85.56 157 LYS A O 1
ATOM 1275 N N . ALA A 1 158 ? 33.113 -10.781 -25.523 1.00 86.94 158 ALA A N 1
ATOM 1276 C CA . ALA A 1 158 ? 32.335 -11.966 -25.855 1.00 86.94 158 ALA A CA 1
ATOM 1277 C C . ALA A 1 158 ? 30.933 -11.960 -25.231 1.00 86.94 158 ALA A C 1
ATOM 1279 O O . ALA A 1 158 ? 30.098 -12.737 -25.680 1.00 86.94 158 ALA A O 1
ATOM 1280 N N . GLU A 1 159 ? 30.685 -11.139 -24.210 1.00 93.62 159 GLU A N 1
ATOM 1281 C CA . GLU A 1 159 ? 29.391 -11.032 -23.540 1.00 93.62 159 GLU A CA 1
ATOM 1282 C C . GLU A 1 159 ? 29.266 -9.707 -22.791 1.00 93.62 159 GLU A C 1
ATOM 1284 O O . GLU A 1 159 ? 29.835 -9.519 -21.713 1.00 93.62 159 GLU A O 1
ATOM 1289 N N . LYS A 1 160 ? 28.534 -8.763 -23.379 1.00 95.38 160 LYS A N 1
ATOM 1290 C CA . LYS A 1 160 ? 28.320 -7.459 -22.738 1.00 95.38 160 LYS A CA 1
ATOM 1291 C C . LYS A 1 160 ? 26.956 -6.841 -22.979 1.00 95.38 160 LYS A C 1
ATOM 1293 O O . LYS A 1 160 ? 26.526 -6.053 -22.149 1.00 95.38 160 LYS A O 1
ATOM 1298 N N . ASP A 1 161 ? 26.287 -7.185 -24.072 1.00 96.12 161 ASP A N 1
ATOM 1299 C CA . ASP A 1 161 ? 25.033 -6.547 -24.468 1.00 96.12 161 ASP A CA 1
ATOM 1300 C C . ASP A 1 161 ? 23.835 -7.509 -24.388 1.00 96.12 161 ASP A C 1
ATOM 1302 O O . ASP A 1 161 ? 23.979 -8.721 -24.211 1.00 96.12 161 ASP A O 1
ATOM 1306 N N . ILE A 1 162 ? 22.617 -6.978 -24.512 1.00 97.69 162 ILE A N 1
ATOM 1307 C CA . ILE A 1 162 ? 21.386 -7.784 -24.424 1.00 97.69 162 ILE A CA 1
ATOM 1308 C C . ILE A 1 162 ? 21.290 -8.832 -25.542 1.00 97.69 162 ILE A C 1
ATOM 1310 O O . ILE A 1 162 ? 20.653 -9.872 -25.382 1.00 97.69 162 ILE A O 1
ATOM 1314 N N . SER A 1 163 ? 21.931 -8.594 -26.689 1.00 95.94 163 SER A N 1
ATOM 1315 C CA . SER A 1 163 ? 21.971 -9.604 -27.745 1.00 95.94 163 SER A CA 1
ATOM 1316 C C . SER A 1 163 ? 22.862 -10.787 -27.356 1.00 95.94 163 SER A C 1
ATOM 1318 O O . SER A 1 163 ? 22.529 -11.926 -27.685 1.00 95.94 163 SER A O 1
ATOM 1320 N N . ASP A 1 164 ? 23.952 -10.540 -26.620 1.00 96.81 164 ASP A N 1
ATOM 1321 C CA . ASP A 1 164 ? 24.783 -11.590 -26.035 1.00 96.81 164 ASP A CA 1
ATOM 1322 C C . ASP A 1 164 ? 24.038 -12.339 -24.933 1.00 96.81 164 ASP A C 1
ATOM 1324 O O . ASP A 1 164 ? 24.088 -13.565 -24.921 1.00 96.81 164 ASP A O 1
ATOM 1328 N N . TYR A 1 165 ? 23.295 -11.631 -24.075 1.00 97.88 165 TYR A N 1
ATOM 1329 C CA . TYR A 1 165 ? 22.437 -12.232 -23.047 1.00 97.88 165 TYR A CA 1
ATOM 1330 C C . TYR A 1 165 ? 21.508 -13.298 -23.652 1.00 97.88 165 TYR A C 1
ATOM 1332 O O . TYR A 1 165 ? 21.585 -14.472 -23.293 1.00 97.88 165 TYR A O 1
ATOM 1340 N N . PHE A 1 166 ? 20.722 -12.945 -24.672 1.00 97.75 166 PHE A N 1
ATOM 1341 C CA . PHE A 1 166 ? 19.851 -13.923 -25.333 1.00 97.75 166 PHE A CA 1
ATOM 1342 C C . PHE A 1 166 ? 20.632 -15.005 -26.098 1.00 97.75 166 PHE A C 1
ATOM 1344 O O . PHE A 1 166 ? 20.230 -16.167 -26.125 1.00 97.75 166 PHE A O 1
ATOM 1351 N N . ARG A 1 167 ? 21.778 -14.667 -26.705 1.00 96.31 167 ARG A N 1
ATOM 1352 C CA . ARG A 1 167 ? 22.630 -15.646 -27.406 1.00 96.31 167 ARG A CA 1
ATOM 1353 C C . ARG A 1 167 ? 23.211 -16.703 -26.462 1.00 96.31 167 ARG A C 1
ATOM 1355 O O . ARG A 1 167 ? 23.428 -17.832 -26.899 1.00 96.31 167 ARG A O 1
ATOM 1362 N N . LEU A 1 168 ? 23.492 -16.346 -25.211 1.00 96.50 168 LEU A N 1
ATOM 1363 C CA . LEU A 1 168 ? 24.005 -17.257 -24.184 1.00 96.50 168 LEU A CA 1
ATOM 1364 C C . LEU A 1 168 ? 22.936 -18.203 -23.623 1.00 96.50 168 LEU A C 1
ATOM 1366 O O . LEU A 1 168 ? 23.280 -19.123 -22.887 1.00 96.50 168 LEU A O 1
ATOM 1370 N N . GLY A 1 169 ? 21.670 -18.026 -24.010 1.00 96.19 169 GLY A N 1
ATOM 1371 C CA . GLY A 1 169 ? 20.573 -18.927 -23.664 1.00 96.19 169 GLY A CA 1
ATOM 1372 C C . GLY A 1 169 ? 19.640 -18.409 -22.575 1.00 96.19 169 GLY A C 1
ATOM 1373 O O . GLY A 1 169 ? 18.674 -19.101 -22.265 1.00 96.19 169 GLY A O 1
ATOM 1374 N N . TYR A 1 170 ? 19.878 -17.211 -22.035 1.00 97.12 170 TYR A N 1
ATOM 1375 C CA . TYR A 1 170 ? 18.895 -16.561 -21.174 1.00 97.12 170 TYR A CA 1
ATOM 1376 C C . TYR A 1 170 ? 17.623 -16.249 -21.970 1.00 97.12 170 TYR A C 1
ATOM 1378 O O . TYR A 1 170 ? 17.679 -15.848 -23.134 1.00 97.12 170 TYR A O 1
ATOM 1386 N N . SER A 1 171 ? 16.473 -16.451 -21.345 1.00 97.19 171 SER A N 1
ATOM 1387 C CA . SER A 1 171 ? 15.154 -16.305 -21.945 1.00 97.19 171 SER A CA 1
ATOM 1388 C C . SER A 1 171 ? 14.541 -14.925 -21.682 1.00 97.19 171 SER A C 1
ATOM 1390 O O . SER A 1 171 ? 15.061 -14.102 -20.928 1.00 97.19 171 SER A O 1
ATOM 1392 N N . ALA A 1 172 ? 13.391 -14.659 -22.307 1.00 96.75 172 ALA A N 1
ATOM 1393 C CA . ALA A 1 172 ? 12.584 -13.485 -21.978 1.00 96.75 172 ALA A CA 1
ATOM 1394 C C . ALA A 1 172 ? 12.052 -13.533 -20.533 1.00 96.75 172 ALA A C 1
ATOM 1396 O O . ALA A 1 172 ? 11.897 -12.486 -19.912 1.00 96.75 172 ALA A O 1
ATOM 1397 N N . GLU A 1 173 ? 11.803 -14.730 -19.995 1.00 97.19 173 GLU A N 1
ATOM 1398 C CA . GLU A 1 173 ? 11.368 -14.935 -18.609 1.00 97.19 173 GLU A CA 1
ATOM 1399 C C . GLU A 1 173 ? 12.485 -14.571 -17.623 1.00 97.19 173 GLU A C 1
ATOM 1401 O O . GLU A 1 173 ? 12.248 -13.815 -16.685 1.00 97.19 173 GLU A O 1
ATOM 1406 N N . ASP A 1 174 ? 13.725 -14.981 -17.902 1.00 97.56 174 ASP A N 1
ATOM 1407 C CA . ASP A 1 174 ? 14.892 -14.576 -17.104 1.00 97.56 174 ASP A CA 1
ATOM 1408 C C . ASP A 1 174 ? 15.068 -13.048 -17.101 1.00 97.56 174 ASP A C 1
ATOM 1410 O O . ASP A 1 174 ? 15.371 -12.439 -16.073 1.00 97.56 174 ASP A O 1
ATOM 1414 N N . PHE A 1 175 ? 14.813 -12.399 -18.243 1.00 97.50 175 PHE A N 1
ATOM 1415 C CA . PHE A 1 175 ? 14.849 -10.940 -18.324 1.00 97.50 175 PHE A CA 1
ATOM 1416 C C . PHE A 1 175 ? 13.695 -10.283 -17.548 1.00 97.50 175 PHE A C 1
ATOM 1418 O O . PHE A 1 175 ? 13.900 -9.251 -16.910 1.00 97.50 175 PHE A O 1
ATOM 1425 N N . HIS A 1 176 ? 12.501 -10.886 -17.539 1.00 96.56 176 HIS A N 1
ATOM 1426 C CA . HIS A 1 176 ? 11.404 -10.450 -16.673 1.00 96.56 176 HIS A CA 1
ATOM 1427 C C . HIS A 1 176 ? 11.762 -10.559 -15.189 1.00 96.56 176 HIS A C 1
ATOM 1429 O O . HIS A 1 176 ? 11.468 -9.625 -14.449 1.00 96.56 176 HIS A O 1
ATOM 1435 N N . HIS A 1 177 ? 12.443 -11.623 -14.757 1.00 96.50 177 HIS A N 1
ATOM 1436 C CA . HIS A 1 177 ? 12.932 -11.731 -13.379 1.00 96.50 177 HIS A CA 1
ATOM 1437 C C . HIS A 1 177 ? 13.896 -10.599 -13.019 1.00 96.50 177 HIS A C 1
ATOM 1439 O O . HIS A 1 177 ? 13.708 -9.941 -12.002 1.00 96.50 177 HIS A O 1
ATOM 1445 N N . LEU A 1 178 ? 14.847 -10.280 -13.900 1.00 95.88 178 LEU A N 1
ATOM 1446 C CA . LEU A 1 178 ? 15.775 -9.167 -13.686 1.00 95.88 178 LEU A CA 1
ATOM 1447 C C . LEU A 1 178 ? 15.054 -7.812 -13.542 1.00 95.88 178 LEU A C 1
ATOM 1449 O O . LEU A 1 178 ? 15.456 -6.951 -12.755 1.00 95.88 178 LEU A O 1
ATOM 1453 N N . ILE A 1 179 ? 13.982 -7.610 -14.310 1.00 95.12 179 ILE A N 1
ATOM 1454 C CA . ILE A 1 179 ? 13.120 -6.432 -14.192 1.00 95.12 179 ILE A CA 1
ATOM 1455 C C . ILE A 1 179 ? 12.387 -6.439 -12.845 1.00 95.12 179 ILE A C 1
ATOM 1457 O O . ILE A 1 179 ? 12.364 -5.408 -12.172 1.00 95.12 179 ILE A O 1
ATOM 1461 N N . THR A 1 180 ? 11.804 -7.573 -12.451 1.00 94.44 180 THR A N 1
ATOM 1462 C CA . THR A 1 180 ? 11.090 -7.731 -11.177 1.00 94.44 180 THR A CA 1
ATOM 1463 C C . THR A 1 180 ? 12.000 -7.415 -10.000 1.00 94.44 180 THR A C 1
ATOM 1465 O O . THR A 1 180 ? 11.657 -6.529 -9.223 1.00 94.44 180 THR A O 1
ATOM 1468 N N . ASP A 1 181 ? 13.198 -7.999 -9.937 1.00 93.31 181 ASP A N 1
ATOM 1469 C CA . ASP A 1 181 ? 14.191 -7.713 -8.893 1.00 93.31 181 ASP A CA 1
ATOM 1470 C C . ASP A 1 181 ? 14.478 -6.208 -8.802 1.00 93.31 181 ASP A C 1
ATOM 1472 O O . ASP A 1 181 ? 14.600 -5.620 -7.721 1.00 93.31 181 ASP A O 1
ATOM 1476 N N . ARG A 1 182 ? 14.549 -5.536 -9.960 1.00 91.62 182 ARG A N 1
ATOM 1477 C CA . ARG A 1 182 ? 14.766 -4.093 -9.995 1.00 91.62 182 ARG A CA 1
ATOM 1478 C C . ARG A 1 182 ? 13.566 -3.307 -9.473 1.00 91.62 182 ARG A C 1
ATOM 1480 O O . ARG A 1 182 ? 13.763 -2.285 -8.816 1.00 91.62 182 ARG A O 1
ATOM 1487 N N . LEU A 1 183 ? 12.343 -3.742 -9.763 1.00 92.50 183 LEU A N 1
ATOM 1488 C CA . LEU A 1 183 ? 11.123 -3.129 -9.237 1.00 92.50 183 LEU A CA 1
ATOM 1489 C C . LEU A 1 183 ? 10.970 -3.379 -7.731 1.00 92.50 183 LEU A C 1
ATOM 1491 O O . LEU A 1 183 ? 10.607 -2.454 -7.009 1.00 92.50 183 LEU A O 1
ATOM 1495 N N . GLU A 1 184 ? 11.314 -4.561 -7.225 1.00 92.12 184 GLU A N 1
ATOM 1496 C CA . GLU A 1 184 ? 11.277 -4.871 -5.789 1.00 92.12 184 GLU A CA 1
ATOM 1497 C C . GLU A 1 184 ? 12.214 -3.963 -4.980 1.00 92.12 184 GLU A C 1
ATOM 1499 O O . GLU A 1 184 ? 11.848 -3.450 -3.918 1.00 92.12 184 GLU A O 1
ATOM 1504 N N . GLN A 1 185 ? 13.393 -3.654 -5.526 1.00 89.38 185 GLN A N 1
ATOM 1505 C CA . GLN A 1 185 ? 14.300 -2.660 -4.942 1.00 89.38 185 GLN A CA 1
ATOM 1506 C C . GLN A 1 185 ? 13.700 -1.245 -4.923 1.00 89.38 185 GLN A C 1
ATOM 1508 O O . GLN A 1 185 ? 14.016 -0.449 -4.039 1.00 89.38 185 GLN A O 1
ATOM 1513 N N . LEU A 1 186 ? 12.848 -0.899 -5.893 1.00 88.06 186 LEU A N 1
ATOM 1514 C CA . LEU A 1 186 ? 12.153 0.394 -5.914 1.00 88.06 186 LEU A CA 1
ATOM 1515 C C . LEU A 1 186 ? 10.989 0.432 -4.919 1.00 88.06 186 LEU A C 1
ATOM 1517 O O . LEU A 1 186 ? 10.694 1.491 -4.367 1.00 88.06 186 LEU A O 1
ATOM 1521 N N . TYR A 1 187 ? 10.346 -0.710 -4.688 1.00 90.94 187 TYR A N 1
ATOM 1522 C CA . TYR A 1 187 ? 9.132 -0.833 -3.886 1.00 90.94 187 TYR A CA 1
ATOM 1523 C C . TYR A 1 187 ? 9.358 -1.506 -2.529 1.00 90.94 187 TYR A C 1
ATOM 1525 O O . TYR A 1 187 ? 8.403 -1.967 -1.915 1.00 90.94 187 TYR A O 1
ATOM 1533 N N . THR A 1 188 ? 10.588 -1.514 -2.008 1.00 91.00 188 THR A N 1
ATOM 1534 C CA . THR A 1 188 ? 10.939 -2.200 -0.750 1.00 91.00 188 THR A CA 1
ATOM 1535 C C . THR A 1 188 ? 10.039 -1.801 0.423 1.00 91.00 188 THR A C 1
ATOM 1537 O O . THR A 1 188 ? 9.557 -2.667 1.144 1.00 91.00 188 THR A O 1
ATOM 1540 N N . GLN A 1 189 ? 9.752 -0.506 0.603 1.00 87.81 189 GLN A N 1
ATOM 1541 C CA . GLN A 1 189 ? 8.847 -0.053 1.671 1.00 87.81 189 GLN A CA 1
ATOM 1542 C C . GLN A 1 189 ? 7.414 -0.561 1.474 1.00 87.81 189 GLN A C 1
ATOM 1544 O O . GLN A 1 189 ? 6.745 -0.913 2.440 1.00 87.81 189 GLN A O 1
ATOM 1549 N N . THR A 1 190 ? 6.943 -0.610 0.226 1.00 91.31 190 THR A N 1
ATOM 1550 C CA . THR A 1 190 ? 5.617 -1.138 -0.105 1.00 91.31 190 THR A CA 1
ATOM 1551 C C . THR A 1 190 ? 5.548 -2.639 0.150 1.00 91.31 190 THR A C 1
ATOM 1553 O O . THR A 1 190 ? 4.585 -3.085 0.758 1.00 91.31 190 THR A O 1
ATOM 1556 N N . LEU A 1 191 ? 6.572 -3.399 -0.247 1.00 90.44 191 LEU A N 1
ATOM 1557 C CA . LEU A 1 191 ? 6.645 -4.843 -0.012 1.00 90.44 191 LEU A CA 1
ATOM 1558 C C . LEU A 1 191 ? 6.640 -5.173 1.484 1.00 90.44 191 LEU A C 1
ATOM 1560 O O . LEU A 1 191 ? 5.847 -5.997 1.909 1.00 90.44 191 LEU A O 1
ATOM 1564 N N . MET A 1 192 ? 7.403 -4.441 2.303 1.00 88.44 192 MET A N 1
ATOM 1565 C CA . MET A 1 192 ? 7.382 -4.622 3.764 1.00 88.44 192 MET A CA 1
ATOM 1566 C C . MET A 1 192 ? 5.990 -4.407 4.380 1.00 88.44 192 MET A C 1
ATOM 1568 O O . MET A 1 192 ? 5.611 -5.098 5.323 1.00 88.44 192 MET A O 1
ATOM 1572 N N . LEU A 1 193 ? 5.222 -3.439 3.868 1.00 89.62 193 LEU A N 1
ATOM 1573 C CA . LEU A 1 193 ? 3.848 -3.207 4.319 1.00 89.62 193 LEU A CA 1
ATOM 1574 C C . LEU A 1 193 ? 2.897 -4.299 3.823 1.00 89.62 193 LEU A C 1
ATOM 1576 O O . LEU A 1 193 ? 2.021 -4.714 4.580 1.00 89.62 193 LEU A O 1
ATOM 1580 N N . LEU A 1 194 ? 3.070 -4.774 2.588 1.00 89.69 194 LEU A N 1
ATOM 1581 C CA . LEU A 1 194 ? 2.279 -5.876 2.042 1.00 89.69 194 LEU A CA 1
ATOM 1582 C C . LEU A 1 194 ? 2.497 -7.156 2.850 1.00 89.69 194 LEU A C 1
ATOM 1584 O O . LEU A 1 194 ? 1.513 -7.729 3.307 1.00 89.69 194 LEU A O 1
ATOM 1588 N N . ASP A 1 195 ? 3.748 -7.512 3.147 1.00 86.00 195 ASP A N 1
ATOM 1589 C CA . ASP A 1 195 ? 4.098 -8.678 3.968 1.00 86.00 195 ASP A CA 1
ATOM 1590 C C . ASP A 1 195 ? 3.417 -8.645 5.348 1.00 86.00 195 ASP A C 1
ATOM 1592 O O . ASP A 1 195 ? 3.046 -9.683 5.891 1.00 86.00 195 ASP A O 1
ATOM 1596 N N . SER A 1 196 ? 3.209 -7.452 5.922 1.00 81.69 196 SER A N 1
ATOM 1597 C CA . SER A 1 196 ? 2.503 -7.292 7.205 1.00 81.69 196 SER A CA 1
ATOM 1598 C C . SER A 1 196 ? 0.975 -7.407 7.110 1.00 81.69 196 SER A C 1
ATOM 1600 O O . SER A 1 196 ? 0.307 -7.580 8.129 1.00 81.69 196 SER A O 1
ATOM 1602 N N . CYS A 1 197 ? 0.421 -7.286 5.903 1.00 85.62 197 CYS A N 1
ATOM 1603 C CA . CYS A 1 197 ? -1.017 -7.301 5.634 1.00 85.62 197 CYS A CA 1
ATOM 1604 C C . CYS A 1 197 ? -1.497 -8.619 5.008 1.00 85.62 197 CYS A C 1
ATOM 1606 O O . CYS A 1 197 ? -2.701 -8.887 5.000 1.00 85.62 197 CYS A O 1
ATOM 1608 N N . GLU A 1 198 ? -0.594 -9.417 4.437 1.00 87.38 198 GLU A N 1
ATOM 1609 C CA . GLU A 1 198 ? -0.946 -10.687 3.812 1.00 87.38 198 GLU A CA 1
ATOM 1610 C C . GLU A 1 198 ? -1.404 -11.716 4.852 1.00 87.38 198 GLU A C 1
ATOM 1612 O O . GLU A 1 198 ? -0.760 -11.963 5.871 1.00 87.38 198 GLU A O 1
ATOM 1617 N N . ILE A 1 199 ? -2.553 -12.339 4.587 1.00 87.62 199 ILE A N 1
ATOM 1618 C CA . ILE A 1 199 ? -3.116 -13.360 5.468 1.00 87.62 199 ILE A CA 1
ATOM 1619 C C . ILE A 1 199 ? -2.341 -14.666 5.291 1.00 87.62 199 ILE A C 1
ATOM 1621 O O . ILE A 1 199 ? -2.411 -15.300 4.234 1.00 87.62 199 ILE A O 1
ATOM 1625 N N . ASP A 1 200 ? -1.686 -15.134 6.356 1.00 85.88 200 ASP A N 1
ATOM 1626 C CA . ASP A 1 200 ? -1.145 -16.492 6.387 1.00 85.88 200 ASP A CA 1
ATOM 1627 C C . ASP A 1 200 ? -2.278 -17.500 6.585 1.00 85.88 200 ASP A C 1
ATOM 1629 O O . ASP A 1 200 ? -2.695 -17.817 7.699 1.00 85.88 200 ASP A O 1
ATOM 1633 N N . TYR A 1 201 ? -2.763 -18.050 5.475 1.00 86.38 201 TYR A N 1
ATOM 1634 C CA . TYR A 1 201 ? -3.833 -19.045 5.483 1.00 86.38 201 TYR A CA 1
ATOM 1635 C C . TYR A 1 201 ? -3.518 -20.279 6.349 1.00 86.38 201 TYR A C 1
ATOM 1637 O O . TYR A 1 201 ? -4.430 -20.952 6.829 1.00 86.38 201 TYR A O 1
ATOM 1645 N N . ARG A 1 202 ? -2.234 -20.598 6.562 1.00 92.00 202 ARG A N 1
ATOM 1646 C CA . ARG A 1 202 ? -1.818 -21.754 7.375 1.00 92.00 202 ARG A CA 1
ATOM 1647 C C . ARG A 1 202 ? -1.903 -21.474 8.874 1.00 92.00 202 ARG A C 1
ATOM 1649 O O . ARG A 1 202 ? -1.951 -22.423 9.653 1.00 92.00 202 ARG A O 1
ATOM 1656 N N . HIS A 1 203 ? -1.950 -20.203 9.263 1.00 87.38 203 HIS A N 1
ATOM 1657 C CA . HIS A 1 203 ? -2.054 -19.748 10.644 1.00 87.38 203 HIS A CA 1
ATOM 1658 C C . HIS A 1 203 ? -3.258 -18.801 10.769 1.00 87.38 203 HIS A C 1
ATOM 1660 O O . HIS A 1 203 ? -3.079 -17.586 10.864 1.00 87.38 203 HIS A O 1
ATOM 1666 N N . PRO A 1 204 ? -4.498 -19.333 10.723 1.00 85.06 204 PRO A N 1
ATOM 1667 C CA . PRO A 1 204 ? -5.690 -18.501 10.813 1.00 85.06 204 PRO A CA 1
ATOM 1668 C C . PRO A 1 204 ? -5.728 -17.753 12.155 1.00 85.06 204 PRO A C 1
ATOM 1670 O O . PRO A 1 204 ? -5.328 -18.323 13.174 1.00 85.06 204 PRO A O 1
ATOM 1673 N N . PRO A 1 205 ? -6.237 -16.509 12.182 1.00 81.50 205 PRO A N 1
ATOM 1674 C CA . PRO A 1 205 ? -6.385 -15.764 13.424 1.00 81.50 205 PRO A CA 1
ATOM 1675 C C . PRO A 1 205 ? -7.415 -16.426 14.347 1.00 81.50 205 PRO A C 1
ATOM 1677 O O . PRO A 1 205 ? -8.336 -17.118 13.895 1.00 81.50 205 PRO A O 1
ATOM 1680 N N . ASP A 1 206 ? -7.282 -16.173 15.648 1.00 82.62 206 ASP A N 1
ATOM 1681 C CA . ASP A 1 206 ? -8.256 -16.616 16.640 1.00 82.62 206 ASP A CA 1
ATOM 1682 C C . ASP A 1 206 ? -9.639 -16.005 16.369 1.00 82.62 206 ASP A C 1
ATOM 1684 O O . ASP A 1 206 ? -9.780 -14.877 15.889 1.00 82.62 206 ASP A O 1
ATOM 1688 N N . ARG A 1 207 ? -10.700 -16.753 16.694 1.00 82.12 207 ARG A N 1
ATOM 1689 C CA . ARG A 1 207 ? -12.062 -16.211 16.611 1.00 82.12 207 ARG A CA 1
ATOM 1690 C C . ARG A 1 207 ? -12.239 -15.116 17.656 1.00 82.12 207 ARG A C 1
ATOM 1692 O O . ARG A 1 207 ? -11.990 -15.353 18.836 1.00 82.12 207 ARG A O 1
ATOM 1699 N N . SER A 1 208 ? -12.762 -13.968 17.229 1.00 85.25 208 SER A N 1
ATOM 1700 C CA . SER A 1 208 ? -13.086 -12.870 18.138 1.00 85.25 208 SER A CA 1
ATOM 1701 C C . SER A 1 208 ? -14.032 -13.324 19.260 1.00 85.25 208 SER A C 1
ATOM 1703 O O . SER A 1 208 ? -15.023 -14.032 19.035 1.00 85.25 208 SER A O 1
ATOM 1705 N N . GLN A 1 209 ? -13.709 -12.921 20.491 1.00 92.06 209 GLN A N 1
ATOM 1706 C CA . GLN A 1 209 ? -14.484 -13.255 21.680 1.00 92.06 209 GLN A CA 1
ATOM 1707 C C . GLN A 1 209 ? -15.843 -12.545 21.634 1.00 92.06 209 GLN A C 1
ATOM 1709 O O . GLN A 1 209 ? -15.925 -11.330 21.467 1.00 92.06 209 GLN A O 1
ATOM 1714 N N . THR A 1 210 ? -16.929 -13.295 21.830 1.00 96.19 210 THR A N 1
ATOM 1715 C CA . THR A 1 210 ? -18.273 -12.715 21.959 1.00 96.19 210 THR A CA 1
ATOM 1716 C C . THR A 1 210 ? -18.489 -12.187 23.374 1.00 96.19 210 THR A C 1
ATOM 1718 O O . THR A 1 210 ? -18.320 -12.922 24.348 1.00 96.19 210 THR A O 1
ATOM 1721 N N . VAL A 1 211 ? -18.869 -10.916 23.488 1.00 96.69 211 VAL A N 1
ATOM 1722 C CA . VAL A 1 211 ? -19.236 -10.257 24.753 1.00 96.69 211 VAL A CA 1
ATOM 1723 C C . VAL A 1 211 ? -20.748 -10.259 24.932 1.00 96.69 211 VAL A C 1
ATOM 1725 O O . VAL A 1 211 ? -21.241 -10.467 26.035 1.00 96.69 211 VAL A O 1
ATOM 1728 N N . ILE A 1 212 ? -21.483 -10.038 23.840 1.00 96.88 212 ILE A N 1
ATOM 1729 C CA . ILE A 1 212 ? -22.937 -9.891 23.838 1.00 96.88 212 ILE A CA 1
ATOM 1730 C C . ILE A 1 212 ? -23.506 -10.768 22.732 1.00 96.88 212 ILE A C 1
ATOM 1732 O O . ILE A 1 212 ? -23.115 -10.636 21.572 1.00 96.88 212 ILE A O 1
ATOM 1736 N N . ALA A 1 213 ? -24.464 -11.616 23.076 1.00 96.44 213 ALA A N 1
ATOM 1737 C CA . ALA A 1 213 ? -25.215 -12.436 22.145 1.00 96.44 213 ALA A CA 1
ATOM 1738 C C . ALA A 1 213 ? -26.716 -12.392 22.449 1.00 96.44 213 ALA A C 1
ATOM 1740 O O . ALA A 1 213 ? -27.164 -11.988 23.525 1.00 96.44 213 ALA A O 1
ATOM 1741 N N . SER A 1 214 ? -27.515 -12.815 21.477 1.00 94.62 214 SER A N 1
ATOM 1742 C CA . SER A 1 214 ? -28.931 -13.099 21.683 1.00 94.62 214 SER A CA 1
ATOM 1743 C C . SER A 1 214 ? -29.292 -14.381 20.955 1.00 94.62 214 SER A C 1
ATOM 1745 O O . SER A 1 214 ? -29.114 -14.473 19.739 1.00 94.62 214 SER A O 1
ATOM 1747 N N . ARG A 1 215 ? -29.796 -15.377 21.694 1.00 92.19 215 ARG A N 1
ATOM 1748 C CA . ARG A 1 215 ? -30.182 -16.688 21.152 1.00 92.19 215 ARG A CA 1
ATOM 1749 C C . ARG A 1 215 ? -29.027 -17.349 20.386 1.00 92.19 215 ARG A C 1
ATOM 1751 O O . ARG A 1 215 ? -29.233 -17.878 19.294 1.00 92.19 215 ARG A O 1
ATOM 1758 N N . GLY A 1 216 ? -27.810 -17.260 20.926 1.00 90.56 216 GLY A N 1
ATOM 1759 C CA . GLY A 1 216 ? -26.586 -17.772 20.301 1.00 90.56 216 GLY A CA 1
ATOM 1760 C C . GLY A 1 216 ? -26.047 -16.971 19.106 1.00 90.56 216 GLY A C 1
ATOM 1761 O O . GLY A 1 216 ? -25.027 -17.361 18.541 1.00 90.56 216 GLY A O 1
ATOM 1762 N N . VAL A 1 217 ? -26.685 -15.864 18.705 1.00 93.62 217 VAL A N 1
ATOM 1763 C CA . VAL A 1 217 ? -26.170 -14.977 17.649 1.00 93.62 217 VAL A CA 1
ATOM 1764 C C . VAL A 1 217 ? -25.273 -13.906 18.278 1.00 93.62 217 VAL A C 1
ATOM 1766 O O . VAL A 1 217 ? -25.767 -13.154 19.124 1.00 93.62 217 VAL A O 1
ATOM 1769 N N . PRO A 1 218 ? -23.989 -13.794 17.888 1.00 94.62 218 PRO A N 1
ATOM 1770 C CA . PRO A 1 218 ? -23.097 -12.766 18.414 1.00 94.62 218 PRO A CA 1
ATOM 1771 C C . PRO A 1 218 ? -23.528 -11.380 17.917 1.00 94.62 218 PRO A C 1
ATOM 1773 O O . PRO A 1 218 ? -23.653 -11.153 16.716 1.00 94.62 218 PRO A O 1
ATOM 1776 N N . LEU A 1 219 ? -23.754 -10.457 18.852 1.00 95.19 219 LEU A N 1
ATOM 1777 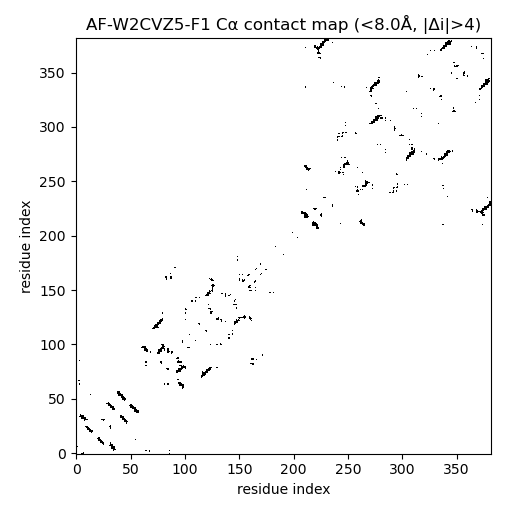C CA . LEU A 1 219 ? -24.129 -9.064 18.586 1.00 95.19 219 LEU A CA 1
ATOM 1778 C C . LEU A 1 219 ? -22.960 -8.106 18.835 1.00 95.19 219 LEU A C 1
ATOM 1780 O O . LEU A 1 219 ? -22.729 -7.194 18.050 1.00 95.19 219 LEU A O 1
ATOM 1784 N N . GLY A 1 220 ? -22.226 -8.327 19.928 1.00 95.88 220 GLY A N 1
ATOM 1785 C CA . GLY A 1 220 ? -21.038 -7.567 20.303 1.00 95.88 220 GLY A CA 1
ATOM 1786 C C . GLY A 1 220 ? -19.866 -8.513 20.502 1.00 95.88 220 GLY A C 1
ATOM 1787 O O . GLY A 1 220 ? -19.909 -9.385 21.372 1.00 95.88 220 GLY A O 1
ATOM 1788 N N . THR A 1 221 ? -18.834 -8.358 19.683 1.00 96.88 221 THR A N 1
ATOM 1789 C CA . THR A 1 221 ? -17.598 -9.147 19.736 1.00 96.88 221 THR A CA 1
ATOM 1790 C C . THR A 1 221 ? -16.410 -8.210 19.918 1.00 96.88 221 THR A C 1
ATOM 1792 O O . THR A 1 221 ? -16.535 -7.004 19.700 1.00 96.88 221 THR A O 1
ATOM 1795 N N . TYR A 1 222 ? -15.269 -8.737 20.351 1.00 96.12 222 TYR A N 1
ATOM 1796 C CA . T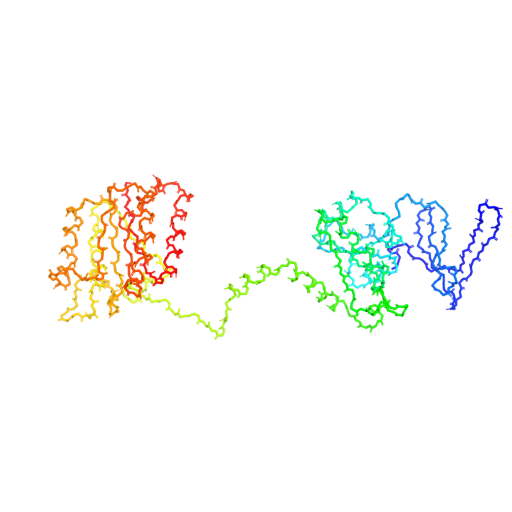YR A 1 222 ? -14.035 -7.958 20.350 1.00 96.12 222 TYR A CA 1
ATOM 1797 C C . TYR A 1 222 ? -13.673 -7.492 18.938 1.00 96.12 222 TYR A C 1
ATOM 1799 O O . TYR A 1 222 ? -14.108 -8.076 17.942 1.00 96.12 222 TYR A O 1
ATOM 1807 N N . ASP A 1 223 ? -12.897 -6.413 18.874 1.00 96.12 223 ASP A N 1
ATOM 1808 C CA . ASP A 1 223 ? -12.453 -5.770 17.634 1.00 96.12 223 ASP A CA 1
ATOM 1809 C C . ASP A 1 223 ? -13.590 -5.115 16.831 1.00 96.12 223 ASP A C 1
ATOM 1811 O O . ASP A 1 223 ? -13.379 -4.644 15.716 1.00 96.12 223 ASP A O 1
ATOM 1815 N N . ASN A 1 224 ? -14.801 -5.058 17.398 1.00 96.69 224 ASN A N 1
ATOM 1816 C CA . ASN A 1 224 ? -16.000 -4.582 16.721 1.00 96.69 224 ASN A CA 1
ATOM 1817 C C . ASN A 1 224 ? -16.788 -3.563 17.547 1.00 96.69 224 ASN A C 1
ATOM 1819 O O . ASN A 1 224 ? -16.698 -3.480 18.777 1.00 96.69 224 ASN A O 1
ATOM 1823 N N . LEU A 1 225 ? -17.615 -2.804 16.828 1.00 97.00 225 LEU A N 1
ATOM 1824 C CA . LEU A 1 225 ? -18.595 -1.892 17.399 1.00 97.00 225 LEU A CA 1
ATOM 1825 C C . LEU A 1 225 ? -19.964 -2.576 17.487 1.00 97.00 225 LEU A C 1
ATOM 1827 O O . LEU A 1 225 ? -20.391 -3.249 16.549 1.00 97.00 225 LEU A O 1
ATOM 1831 N N . PHE A 1 226 ? -20.684 -2.349 18.583 1.00 96.44 226 PHE A N 1
ATOM 1832 C CA . PHE A 1 226 ? -22.083 -2.747 18.733 1.00 96.44 226 PHE A CA 1
ATOM 1833 C C . PHE A 1 226 ? -22.946 -1.513 18.999 1.00 96.44 226 PHE A C 1
ATOM 1835 O O . PHE A 1 226 ? -22.816 -0.858 20.029 1.00 96.44 226 PHE A O 1
ATOM 1842 N N . CYS A 1 227 ? -23.829 -1.169 18.063 1.00 95.44 227 CYS A N 1
ATOM 1843 C CA . CYS A 1 227 ? -24.634 0.046 18.156 1.00 95.44 227 CYS A CA 1
ATOM 1844 C C . CYS A 1 227 ? -26.053 -0.246 18.657 1.00 95.44 227 CYS A C 1
ATOM 1846 O O . CYS A 1 227 ? -26.737 -1.131 18.141 1.00 95.44 227 CYS A O 1
ATOM 1848 N N . ILE A 1 228 ? -26.517 0.544 19.625 1.00 94.50 228 ILE A N 1
ATOM 1849 C CA . ILE A 1 228 ? -27.909 0.584 20.073 1.00 94.50 228 ILE A CA 1
ATOM 1850 C C . ILE A 1 228 ? -28.495 1.936 19.693 1.00 94.50 228 ILE A C 1
ATOM 1852 O O . ILE A 1 228 ? -27.954 2.985 20.037 1.00 94.50 228 ILE A O 1
ATOM 1856 N N . THR A 1 229 ? -29.643 1.913 19.026 1.00 92.75 229 THR A N 1
ATOM 1857 C CA . THR A 1 229 ? -30.316 3.126 18.569 1.00 92.75 229 THR A CA 1
ATOM 1858 C C . THR A 1 229 ? -31.816 3.098 18.854 1.00 92.75 229 THR A C 1
ATOM 1860 O O . THR A 1 229 ? -32.409 2.033 19.021 1.00 92.75 229 THR A O 1
ATOM 1863 N N . GLY A 1 230 ? -32.430 4.277 18.960 1.00 88.31 230 GLY A N 1
ATOM 1864 C CA . GLY A 1 230 ? -33.853 4.442 19.255 1.00 88.31 230 GLY A CA 1
ATOM 1865 C C . GLY A 1 230 ? -34.200 5.858 19.719 1.00 88.31 230 GLY A C 1
ATOM 1866 O O . GLY A 1 230 ? -33.322 6.624 20.124 1.00 88.31 230 GLY A O 1
ATOM 1867 N N . GLY A 1 231 ? -35.488 6.206 19.686 1.00 82.94 231 GLY A N 1
ATOM 1868 C CA . GLY A 1 231 ? -35.984 7.519 20.123 1.00 82.94 231 GLY A CA 1
ATOM 1869 C C . GLY A 1 231 ? -35.840 7.766 21.629 1.00 82.94 231 GLY A C 1
ATOM 1870 O O . GLY A 1 231 ? -35.465 6.865 22.396 1.00 82.94 231 GLY A O 1
ATOM 1871 N N . GLU A 1 232 ? -36.134 8.984 22.074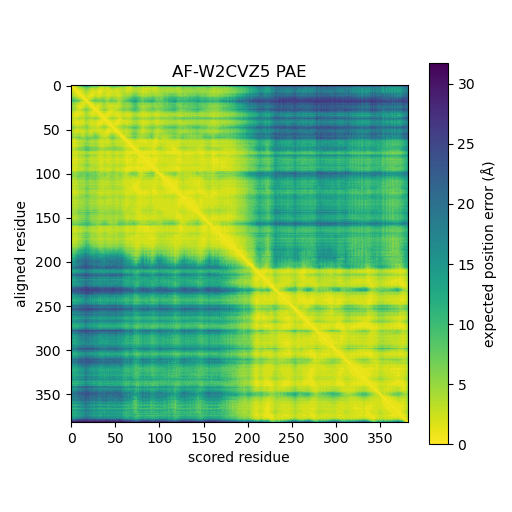 1.00 81.81 232 GLU A N 1
ATOM 1872 C CA . GLU A 1 232 ? -36.151 9.340 23.496 1.00 81.81 232 GLU A CA 1
ATOM 1873 C C . GLU A 1 232 ? -37.161 8.474 24.277 1.00 81.81 232 GLU A C 1
ATOM 1875 O O . GLU A 1 232 ? -38.207 8.079 23.764 1.00 81.81 232 GLU A O 1
ATOM 1880 N N . GLY A 1 233 ? -36.825 8.098 25.514 1.00 80.50 233 GLY A N 1
ATOM 1881 C CA . GLY A 1 233 ? -37.723 7.321 26.381 1.00 80.50 233 GLY A CA 1
ATOM 1882 C C . GLY A 1 233 ? -37.931 5.846 26.001 1.00 80.50 233 GLY A C 1
ATOM 1883 O O . GLY A 1 233 ? -38.629 5.135 26.716 1.00 80.50 233 GLY A O 1
ATOM 1884 N N . THR A 1 234 ? -37.293 5.335 24.944 1.00 84.94 234 THR A N 1
ATOM 1885 C CA . THR A 1 234 ? -37.479 3.946 24.460 1.00 84.94 234 THR A CA 1
ATOM 1886 C C . THR A 1 234 ? -36.810 2.856 25.315 1.00 84.94 234 THR A C 1
ATOM 1888 O O . THR A 1 234 ? -36.888 1.676 24.987 1.00 84.94 234 THR A O 1
ATOM 1891 N N . GLY A 1 235 ? -36.150 3.216 26.423 1.00 86.75 235 GLY A N 1
ATOM 1892 C CA . GLY A 1 235 ? -35.520 2.250 27.334 1.00 86.75 235 GLY A CA 1
ATOM 1893 C C . GLY A 1 235 ? -34.066 1.879 27.013 1.00 86.75 235 GLY A C 1
ATOM 1894 O O . GLY A 1 235 ? -33.542 0.961 27.642 1.00 86.75 235 GLY A O 1
ATOM 1895 N N . LYS A 1 236 ? -33.383 2.602 26.111 1.00 90.69 236 LYS A N 1
ATOM 1896 C CA . LYS A 1 236 ? -31.971 2.355 25.735 1.00 90.69 236 LYS A CA 1
ATOM 1897 C C . LYS A 1 236 ? -31.037 2.239 26.939 1.00 90.69 236 LYS A C 1
ATOM 1899 O O . LYS A 1 236 ? -30.365 1.226 27.086 1.00 90.69 236 LYS A O 1
ATOM 1904 N N . SER A 1 237 ? -31.074 3.196 27.867 1.00 87.31 237 SER A N 1
ATOM 1905 C CA . SER A 1 237 ? -30.223 3.154 29.065 1.00 87.31 237 SER A CA 1
ATOM 1906 C C . SER A 1 237 ? -30.524 1.948 29.968 1.00 87.31 237 SER A C 1
ATOM 1908 O O . SER A 1 237 ? -29.639 1.462 30.665 1.00 87.31 237 SER A O 1
ATOM 1910 N N . ASN A 1 238 ? -31.754 1.415 29.952 1.00 91.19 238 ASN A N 1
ATOM 1911 C CA . ASN A 1 238 ? -32.084 0.183 30.676 1.00 91.19 238 ASN A CA 1
ATOM 1912 C C . ASN A 1 238 ? -31.500 -1.061 29.985 1.00 91.19 238 ASN A C 1
ATOM 1914 O O . ASN A 1 238 ? -31.094 -2.003 30.662 1.00 91.19 238 ASN A O 1
ATOM 1918 N N . TYR A 1 239 ? -31.444 -1.047 28.654 1.00 93.56 239 TYR A N 1
ATOM 1919 C CA . TYR A 1 239 ? -30.811 -2.086 27.846 1.00 93.56 239 TYR A CA 1
ATOM 1920 C C . TYR A 1 239 ? -29.284 -2.075 28.013 1.00 93.56 239 TYR A C 1
ATOM 192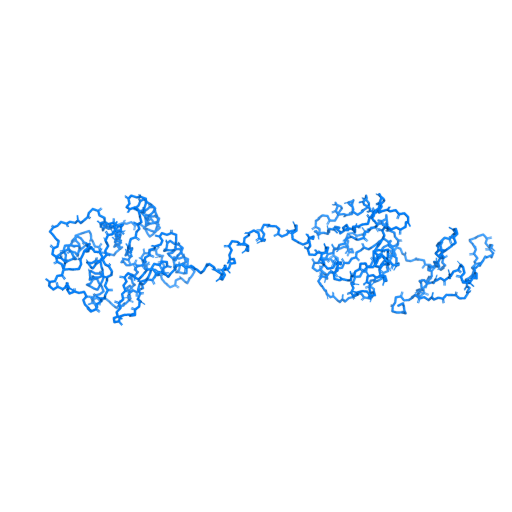2 O O . TYR A 1 239 ? -28.688 -3.104 28.312 1.00 93.56 239 TYR A O 1
ATOM 1930 N N . VAL A 1 240 ? -28.663 -0.894 27.965 1.00 95.12 240 VAL A N 1
ATOM 1931 C CA . VAL A 1 240 ? -27.239 -0.689 28.288 1.00 95.12 240 VAL A CA 1
ATOM 1932 C C . VAL A 1 240 ? -26.929 -1.143 29.715 1.00 95.12 240 VAL A C 1
ATOM 1934 O O . VAL A 1 240 ? -25.962 -1.864 29.939 1.00 95.12 240 VAL A O 1
ATOM 1937 N N . SER A 1 241 ? -27.782 -0.792 30.684 1.00 95.50 241 SER A N 1
ATOM 1938 C CA . SER A 1 241 ? -27.648 -1.242 32.075 1.00 95.50 241 SER A CA 1
ATOM 1939 C C . SER A 1 241 ? -27.660 -2.768 32.196 1.00 95.50 241 SER A C 1
ATOM 1941 O O . SER A 1 241 ? -26.873 -3.310 32.967 1.00 95.50 241 SER A O 1
ATOM 1943 N N . ALA A 1 242 ? -28.493 -3.473 31.422 1.00 96.50 242 ALA A N 1
ATOM 1944 C CA . ALA A 1 242 ? -28.498 -4.935 31.385 1.00 96.50 242 ALA A CA 1
ATOM 1945 C C . ALA A 1 242 ? -27.158 -5.495 30.882 1.00 96.50 242 ALA A C 1
ATOM 1947 O O . ALA A 1 242 ? -26.577 -6.375 31.512 1.00 96.50 242 ALA A O 1
ATOM 1948 N N . LEU A 1 243 ? -26.642 -4.934 29.790 1.00 97.56 243 LEU A N 1
ATOM 1949 C CA . LEU A 1 243 ? -25.381 -5.354 29.183 1.00 97.56 243 LEU A CA 1
ATOM 1950 C C . LEU A 1 243 ? -24.195 -5.130 30.119 1.00 97.56 243 LEU A C 1
ATOM 1952 O O . LEU A 1 243 ? -23.446 -6.064 30.390 1.00 97.56 243 LEU A O 1
ATOM 1956 N N . ILE A 1 244 ? -24.077 -3.930 30.693 1.00 98.00 244 ILE A N 1
ATOM 1957 C CA . ILE A 1 244 ? -23.030 -3.643 31.676 1.00 98.00 244 ILE A CA 1
ATOM 1958 C C . ILE A 1 244 ? -23.165 -4.595 32.864 1.00 98.00 244 ILE A C 1
ATOM 1960 O O . ILE A 1 244 ? -22.179 -5.217 33.239 1.00 98.00 244 ILE A O 1
ATOM 1964 N N . ALA A 1 245 ? -24.366 -4.765 33.427 1.00 97.69 245 ALA A N 1
ATOM 1965 C CA . ALA A 1 245 ? -24.568 -5.620 34.595 1.00 97.69 245 ALA A CA 1
ATOM 1966 C C . ALA A 1 245 ? -24.063 -7.052 34.357 1.00 97.69 245 ALA A C 1
ATOM 1968 O O . ALA A 1 245 ? -23.331 -7.575 35.193 1.00 97.69 245 ALA A O 1
ATOM 1969 N N . GLY A 1 246 ? -24.366 -7.647 33.197 1.00 97.12 246 GLY A N 1
ATOM 1970 C CA . GLY A 1 246 ? -23.846 -8.966 32.826 1.00 97.12 246 GLY A CA 1
ATOM 1971 C C . GLY A 1 246 ? -22.314 -9.031 32.808 1.00 97.12 246 GLY A C 1
ATOM 1972 O O . GLY A 1 246 ? -21.740 -9.985 33.327 1.00 97.12 246 GLY A O 1
ATOM 1973 N N . THR A 1 247 ? -21.646 -7.979 32.321 1.00 97.69 247 THR A N 1
ATOM 1974 C CA . THR A 1 247 ? -20.173 -7.887 32.337 1.00 97.69 247 THR A CA 1
ATOM 1975 C C . THR A 1 247 ? -19.567 -7.646 33.722 1.00 97.69 247 THR A C 1
ATOM 1977 O O . THR A 1 247 ? -18.364 -7.813 33.892 1.00 97.69 247 THR A O 1
ATOM 1980 N N . LEU A 1 248 ? -20.355 -7.252 34.729 1.00 97.50 248 LEU A N 1
ATOM 1981 C CA . LEU A 1 248 ? -19.852 -7.077 36.099 1.00 97.50 248 LEU A CA 1
ATOM 1982 C C . LEU A 1 248 ? -19.751 -8.394 36.871 1.00 97.50 248 LEU A C 1
ATOM 1984 O O . LEU A 1 248 ? -19.125 -8.436 37.930 1.00 97.50 248 LEU A O 1
ATOM 1988 N N . LEU A 1 249 ? -20.363 -9.459 36.357 1.00 95.44 249 LEU A N 1
ATOM 1989 C CA . LEU A 1 249 ? -20.271 -10.787 36.939 1.00 95.44 249 LEU A CA 1
ATOM 1990 C C . LEU A 1 249 ? -18.892 -11.398 36.681 1.00 95.44 249 LEU A C 1
ATOM 1992 O O . LEU A 1 249 ? -18.354 -11.291 35.582 1.00 95.44 249 LEU A O 1
ATOM 1996 N N . THR A 1 250 ? -18.361 -12.110 37.671 1.00 90.06 250 THR A N 1
ATOM 1997 C CA . THR A 1 250 ? -17.215 -13.019 37.500 1.00 90.06 250 THR A CA 1
ATOM 1998 C C . THR A 1 250 ? -17.667 -14.462 37.305 1.00 90.06 250 THR A C 1
ATOM 2000 O O . THR A 1 250 ? -16.943 -15.258 36.723 1.00 90.06 250 THR A O 1
ATOM 2003 N N . GLU A 1 251 ? -18.878 -14.791 37.755 1.00 90.12 251 GLU A N 1
ATOM 2004 C CA . GLU A 1 251 ? -19.537 -16.088 37.609 1.00 90.12 251 GLU A CA 1
ATOM 2005 C C . GLU A 1 251 ? -21.043 -15.855 37.418 1.00 90.12 251 GLU A C 1
ATOM 2007 O O . GLU A 1 251 ? -21.592 -14.879 37.935 1.00 90.12 251 GLU A O 1
ATOM 2012 N N . ILE A 1 252 ? -21.727 -16.726 36.669 1.00 89.94 252 ILE A N 1
ATOM 2013 C CA . ILE A 1 252 ? -23.174 -16.595 36.436 1.00 89.94 252 ILE A CA 1
ATOM 2014 C C . ILE A 1 252 ? -23.926 -17.154 37.655 1.00 89.94 252 ILE A C 1
ATOM 2016 O O . ILE A 1 252 ? -23.817 -18.353 37.924 1.00 89.94 252 ILE A O 1
ATOM 2020 N N . PRO A 1 253 ? -24.703 -16.337 38.392 1.00 89.38 253 PRO A N 1
ATOM 2021 C CA . PRO A 1 253 ? -25.446 -16.811 39.553 1.00 89.38 253 PRO A CA 1
ATOM 2022 C C . PRO A 1 253 ? -26.625 -17.701 39.136 1.00 89.38 253 PRO A C 1
ATOM 2024 O O . PRO A 1 253 ? -27.068 -17.689 37.987 1.00 89.38 253 PRO A O 1
ATOM 2027 N N . THR A 1 254 ? -27.152 -18.482 40.085 1.00 88.75 254 THR A N 1
ATOM 2028 C CA . THR A 1 254 ? -28.338 -19.329 39.875 1.00 88.75 254 THR A CA 1
ATOM 2029 C C . THR A 1 254 ? -29.463 -18.899 40.830 1.00 88.75 254 THR A C 1
ATOM 2031 O O . THR A 1 254 ? -29.286 -19.030 42.042 1.00 88.75 254 THR A O 1
ATOM 2034 N N . PRO A 1 255 ? -30.621 -18.411 40.336 1.00 87.81 255 PRO A N 1
ATOM 2035 C CA . PRO A 1 255 ? -30.956 -18.184 38.925 1.00 87.81 255 PRO A CA 1
ATOM 2036 C C . PRO A 1 255 ? -30.142 -17.031 38.298 1.00 87.81 255 PRO A C 1
ATOM 2038 O O . PRO A 1 255 ? -29.676 -16.154 39.029 1.00 87.81 255 PRO A O 1
ATOM 2041 N N . PRO A 1 256 ? -29.975 -17.015 36.960 1.00 89.38 256 PRO A N 1
ATOM 2042 C CA . PRO A 1 256 ? -29.273 -15.934 36.273 1.00 89.38 256 PRO A CA 1
ATOM 2043 C C . PRO A 1 256 ? -30.028 -14.604 36.426 1.00 89.38 256 PRO A C 1
ATOM 2045 O O . PRO A 1 256 ? -31.257 -14.608 36.562 1.00 89.38 256 PRO A O 1
ATOM 2048 N N . PRO A 1 257 ? -29.324 -13.458 36.391 1.00 91.88 257 PRO A N 1
ATOM 2049 C CA . PRO A 1 257 ? -29.973 -12.157 36.458 1.00 91.88 257 PRO A CA 1
ATOM 2050 C C . PRO A 1 257 ? -30.816 -11.905 35.206 1.00 91.88 257 PRO A C 1
ATOM 2052 O O . PRO A 1 257 ? -30.544 -12.431 34.125 1.00 91.88 257 PRO A O 1
ATOM 2055 N N . ASP A 1 258 ? -31.817 -11.035 35.332 1.00 92.00 258 ASP A N 1
ATOM 2056 C CA . ASP A 1 258 ? -32.576 -10.572 34.175 1.00 92.00 258 ASP A CA 1
ATOM 2057 C C . ASP A 1 258 ? -31.736 -9.596 33.337 1.00 92.00 258 ASP A C 1
ATOM 2059 O O . ASP A 1 258 ? -31.570 -8.414 33.668 1.00 92.00 258 ASP A O 1
ATOM 2063 N N . LEU A 1 259 ? -31.212 -10.109 32.225 1.00 94.94 259 LEU A N 1
ATOM 2064 C CA . LEU A 1 259 ? -30.478 -9.349 31.215 1.00 94.94 259 LEU A CA 1
ATOM 2065 C C . LEU A 1 259 ? -31.340 -9.049 29.977 1.00 94.94 259 LEU A C 1
ATOM 2067 O O . LEU A 1 259 ? -30.812 -8.877 28.884 1.00 94.94 259 LEU A O 1
ATOM 2071 N N . LEU A 1 260 ? -32.669 -8.986 30.129 1.00 93.50 260 LEU A N 1
ATOM 2072 C CA . LEU A 1 260 ? -33.623 -8.666 29.056 1.00 93.50 260 LEU A CA 1
ATOM 2073 C C . LEU A 1 260 ? -33.546 -9.631 27.857 1.00 93.50 260 LEU A C 1
ATOM 2075 O O . LEU A 1 260 ? -33.770 -9.239 26.713 1.00 93.50 260 LEU A O 1
ATOM 2079 N N . GLY A 1 261 ? -33.222 -10.901 28.117 1.00 91.31 261 GLY A N 1
ATOM 2080 C CA . GLY A 1 261 ? -33.065 -11.933 27.086 1.00 91.31 261 GLY A CA 1
ATOM 2081 C C . GLY A 1 261 ? -31.724 -11.904 26.342 1.00 91.31 261 GLY A C 1
ATOM 2082 O O . GLY A 1 261 ? -31.600 -12.569 25.311 1.00 91.31 261 GLY A O 1
ATOM 2083 N N . LEU A 1 262 ? -30.743 -11.146 26.840 1.00 94.00 262 LEU A N 1
ATOM 2084 C CA . LEU A 1 262 ? -29.383 -11.104 26.306 1.00 94.00 262 LEU A CA 1
ATOM 2085 C C . LEU A 1 262 ? -28.476 -12.091 27.030 1.00 94.00 262 LEU A C 1
ATOM 2087 O O . LEU A 1 262 ? -28.554 -12.279 28.243 1.00 94.00 262 LEU A O 1
ATOM 2091 N N . GLU A 1 263 ? -27.580 -12.685 26.259 1.00 95.62 263 GLU A N 1
ATOM 2092 C CA . GLU A 1 263 ? -26.491 -13.521 26.737 1.00 95.62 263 GLU A CA 1
ATOM 2093 C C . GLU A 1 263 ? -25.255 -12.628 26.823 1.00 95.62 263 GLU A C 1
ATOM 2095 O O . GLU A 1 263 ? -24.726 -12.186 25.804 1.00 95.62 263 GLU A O 1
ATOM 2100 N N . VAL A 1 264 ? -24.825 -12.308 28.041 1.00 97.12 264 VAL A N 1
ATOM 2101 C CA . VAL A 1 264 ? -23.650 -11.462 28.268 1.00 97.12 264 VAL A CA 1
ATOM 2102 C C . VAL A 1 264 ? -22.561 -12.304 28.902 1.00 97.12 264 VAL A C 1
ATOM 2104 O O . VAL A 1 264 ? -22.785 -12.942 29.933 1.00 97.12 264 VAL A O 1
ATOM 2107 N N . THR A 1 265 ? -21.386 -12.302 28.284 1.00 96.44 265 THR A N 1
ATOM 2108 C CA . THR A 1 265 ? -20.215 -13.008 28.795 1.00 96.44 265 THR A CA 1
ATOM 2109 C C . THR A 1 265 ? -19.740 -12.339 30.092 1.00 96.44 265 THR A C 1
ATOM 2111 O O . THR A 1 265 ? -19.485 -11.135 30.086 1.00 96.44 265 THR A O 1
ATOM 2114 N N . PRO A 1 266 ? -19.608 -13.081 31.207 1.00 96.31 266 PRO A N 1
ATOM 2115 C CA . PRO A 1 266 ? -19.049 -12.548 32.447 1.00 96.31 266 PRO A CA 1
ATOM 2116 C C . PRO A 1 266 ? -17.571 -12.165 32.298 1.00 96.31 266 PRO A C 1
ATOM 2118 O O . PRO A 1 266 ? -16.805 -12.821 31.587 1.00 96.31 266 PRO A O 1
ATOM 2121 N N . ASN A 1 267 ? -17.136 -11.160 33.052 1.00 96.56 267 ASN A N 1
ATOM 2122 C CA . ASN A 1 267 ? -15.753 -10.700 33.093 1.00 96.56 267 ASN A CA 1
ATOM 2123 C C . ASN A 1 267 ? -14.927 -11.471 34.136 1.00 96.56 267 ASN A C 1
ATOM 2125 O O . ASN A 1 267 ? -14.500 -10.935 35.160 1.00 96.56 267 ASN A O 1
ATOM 2129 N N . THR A 1 268 ? -14.674 -12.750 33.862 1.00 93.81 268 THR A N 1
ATOM 2130 C CA . THR A 1 268 ? -13.907 -13.655 34.743 1.00 93.81 268 THR A CA 1
ATOM 2131 C C . THR A 1 268 ? -12.460 -13.206 34.981 1.00 93.81 268 THR A C 1
ATOM 2133 O O . THR A 1 268 ? -11.846 -13.595 35.968 1.00 93.81 268 THR A O 1
ATOM 2136 N N . SER A 1 269 ? -11.894 -12.395 34.080 1.00 94.31 269 SER A N 1
ATOM 2137 C CA . SER A 1 269 ? -10.499 -11.930 34.142 1.00 94.31 269 SER A CA 1
ATOM 2138 C C . SER A 1 269 ? -10.328 -10.544 34.770 1.00 94.31 269 SER A C 1
ATOM 2140 O O . SER A 1 269 ? -9.220 -10.019 34.747 1.00 94.31 269 SER A O 1
ATOM 2142 N N . HIS A 1 270 ? -11.394 -9.933 35.303 1.00 96.19 270 HIS A N 1
ATOM 2143 C CA . HIS A 1 270 ? -11.345 -8.600 35.923 1.00 96.19 270 HIS A CA 1
ATOM 2144 C C . HIS A 1 270 ? -10.752 -7.492 35.023 1.00 96.19 270 HIS A C 1
ATOM 2146 O O . HIS A 1 270 ? -10.176 -6.518 35.518 1.00 96.19 270 HIS A O 1
ATOM 2152 N N . LYS A 1 271 ? -10.918 -7.624 33.699 1.00 97.94 271 LYS A N 1
ATOM 2153 C CA . LYS A 1 271 ? -10.543 -6.595 32.716 1.00 97.94 271 LYS A CA 1
ATOM 2154 C C . LYS A 1 271 ? -11.394 -5.339 32.920 1.00 97.94 271 LYS A C 1
ATOM 2156 O O . LYS A 1 271 ? -12.475 -5.408 33.500 1.00 97.94 271 LYS A O 1
ATOM 2161 N N . ALA A 1 272 ? -10.954 -4.186 32.431 1.00 98.56 272 ALA A N 1
ATOM 2162 C CA . ALA A 1 272 ? -11.716 -2.953 32.615 1.00 98.56 272 ALA A CA 1
ATOM 2163 C C . ALA A 1 272 ? -13.095 -3.013 31.923 1.00 98.56 272 ALA A C 1
ATOM 2165 O O . ALA A 1 272 ? -13.219 -3.504 30.802 1.00 98.56 272 ALA A O 1
ATOM 2166 N N . VAL A 1 273 ? -14.120 -2.474 32.582 1.00 98.62 273 VAL A N 1
ATOM 2167 C CA . VAL A 1 273 ? -15.432 -2.157 32.006 1.00 98.62 273 VAL A CA 1
ATOM 2168 C C . VAL A 1 273 ? -15.594 -0.646 32.101 1.00 98.62 273 VAL A C 1
ATOM 2170 O O . VAL A 1 273 ? -15.668 -0.092 33.198 1.00 98.62 273 VAL A O 1
ATOM 2173 N N . LEU A 1 274 ? -15.596 0.029 30.958 1.00 98.69 274 LEU A N 1
ATOM 2174 C CA . LEU A 1 274 ? -15.556 1.487 30.871 1.00 98.69 274 LEU A CA 1
ATOM 2175 C C . LEU A 1 274 ? -16.905 1.993 30.381 1.00 98.69 274 LEU A C 1
ATOM 2177 O O . LEU A 1 274 ? -17.414 1.500 29.380 1.00 98.69 274 LEU A O 1
ATOM 2181 N N . HIS A 1 275 ? -17.497 2.954 31.082 1.00 98.19 275 HIS A N 1
ATOM 2182 C CA . HIS A 1 275 ? -18.823 3.467 30.753 1.00 98.19 275 HIS A CA 1
ATOM 2183 C C . HIS A 1 275 ? -18.814 4.990 30.732 1.00 98.19 275 HIS A C 1
ATOM 2185 O O . HIS A 1 275 ? -18.837 5.634 31.774 1.00 98.19 275 HIS A O 1
ATOM 2191 N N . TYR A 1 276 ? -18.786 5.555 29.533 1.00 97.69 276 TYR A N 1
ATOM 2192 C CA . TYR A 1 276 ? -18.775 6.986 29.283 1.00 97.69 276 TYR A CA 1
ATOM 2193 C C . TYR A 1 276 ? -20.192 7.468 28.980 1.00 97.69 276 TYR A C 1
ATOM 2195 O O . TYR A 1 276 ? -20.791 7.028 28.002 1.00 97.69 276 TYR A O 1
ATOM 2203 N N . ASP A 1 277 ? -20.711 8.380 29.797 1.00 95.19 277 ASP A N 1
ATOM 2204 C CA . ASP A 1 277 ? -22.013 9.018 29.581 1.00 95.19 277 ASP A CA 1
ATOM 2205 C C . ASP A 1 277 ? -21.793 10.481 29.192 1.00 95.19 277 ASP A C 1
ATOM 2207 O O . ASP A 1 277 ? -21.179 11.255 29.936 1.00 95.19 277 ASP A O 1
ATOM 2211 N N . THR A 1 278 ? -22.237 10.844 27.991 1.00 92.75 278 THR A N 1
ATOM 2212 C CA . THR A 1 278 ? -22.008 12.174 27.411 1.00 92.75 278 THR A CA 1
ATOM 2213 C C . THR A 1 278 ? -23.202 13.117 27.537 1.00 92.75 278 THR A C 1
ATOM 2215 O O . THR A 1 278 ? -23.038 14.321 27.333 1.00 92.75 278 THR A O 1
ATOM 2218 N N . GLU A 1 279 ? -24.366 12.605 27.941 1.00 84.69 279 GLU A N 1
ATOM 2219 C CA . GLU A 1 279 ? -25.640 13.326 27.862 1.00 84.69 279 GLU A CA 1
ATOM 2220 C C . GLU A 1 279 ? -26.243 13.602 29.242 1.00 84.69 279 GLU A C 1
ATOM 2222 O O . GLU A 1 279 ? -26.796 14.674 29.495 1.00 84.69 279 GLU A O 1
ATOM 2227 N N . GLN A 1 280 ? -26.161 12.635 30.155 1.00 87.25 280 GLN A N 1
ATOM 2228 C CA . GLN A 1 280 ? -26.861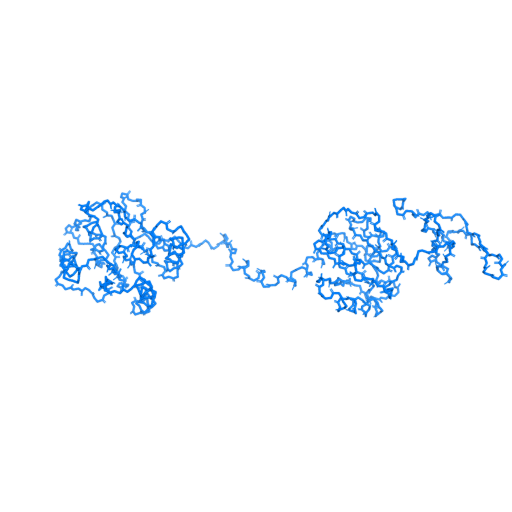 12.686 31.433 1.00 87.25 280 GLN A CA 1
ATOM 2229 C C . GLN A 1 280 ? -26.062 13.444 32.487 1.00 87.25 280 GLN A C 1
ATOM 2231 O O . GLN A 1 280 ? -24.837 13.449 32.481 1.00 87.25 280 GLN A O 1
ATOM 2236 N N . SER A 1 281 ? -26.758 14.046 33.456 1.00 91.50 281 SER A N 1
ATOM 2237 C CA . SER A 1 281 ? -26.114 14.687 34.608 1.00 91.50 281 SER A CA 1
ATOM 2238 C C . SER A 1 281 ? -25.383 13.679 35.503 1.00 91.50 281 SER A C 1
ATOM 2240 O O . SER A 1 281 ? -25.750 12.505 35.571 1.00 91.50 281 SER A O 1
ATOM 2242 N N . GLU A 1 282 ? -24.404 14.154 36.278 1.00 93.94 282 GLU A N 1
ATOM 2243 C CA . GLU A 1 282 ? -23.654 13.334 37.242 1.00 93.94 282 GLU A CA 1
ATOM 2244 C C . GLU A 1 282 ? -24.579 12.558 38.201 1.00 93.94 282 GLU A C 1
ATOM 2246 O O . GLU A 1 282 ? -24.426 11.350 38.397 1.00 93.94 282 GLU A O 1
ATOM 2251 N N . TYR A 1 283 ? -25.614 13.220 38.735 1.00 94.50 283 TYR A N 1
ATOM 2252 C CA . TYR A 1 283 ? -26.619 12.580 39.591 1.00 94.50 283 TYR A CA 1
ATOM 2253 C C . TYR A 1 283 ? -27.370 11.457 38.862 1.00 94.50 283 TYR A C 1
ATOM 2255 O O . TYR A 1 283 ? -27.632 10.389 39.427 1.00 94.50 283 TYR A O 1
ATOM 2263 N N . GLN A 1 284 ? -27.729 11.690 37.597 1.00 92.56 284 GLN A N 1
ATOM 2264 C CA . GLN A 1 284 ? -28.472 10.725 36.802 1.00 92.56 284 GLN A CA 1
ATOM 2265 C C . GLN A 1 284 ? -27.616 9.505 36.448 1.00 92.56 284 GLN A C 1
ATOM 2267 O O . GLN A 1 284 ? -28.134 8.384 36.548 1.00 92.56 284 GLN A O 1
ATOM 2272 N N . LEU A 1 285 ? -26.335 9.704 36.119 1.00 94.38 285 LEU A N 1
ATOM 2273 C CA . LEU A 1 285 ? -25.366 8.628 35.915 1.00 94.38 285 LEU A CA 1
ATOM 2274 C C . LEU A 1 285 ? -25.185 7.808 37.197 1.00 94.38 285 LEU A C 1
ATOM 2276 O O . LEU A 1 285 ? -25.362 6.592 37.163 1.00 94.38 285 LEU A O 1
ATOM 2280 N N . HIS A 1 286 ? -24.949 8.454 38.345 1.00 95.19 286 HIS A N 1
ATOM 2281 C CA . HIS A 1 286 ? -24.830 7.773 39.640 1.00 95.19 286 HIS A CA 1
ATOM 2282 C C . HIS A 1 286 ? -26.067 6.907 39.948 1.00 95.19 286 HIS A C 1
ATOM 2284 O O . HIS A 1 286 ? -25.958 5.735 40.320 1.00 95.19 286 HIS A O 1
ATOM 2290 N N . ARG A 1 287 ? -27.274 7.445 39.719 1.00 95.12 287 ARG A N 1
ATOM 2291 C CA . ARG A 1 287 ? -28.528 6.696 39.895 1.00 95.12 287 ARG A CA 1
ATOM 2292 C C . ARG A 1 287 ? -28.625 5.490 38.954 1.00 95.12 287 ARG A C 1
ATOM 2294 O O . ARG A 1 287 ? -29.114 4.439 39.371 1.00 95.12 287 ARG A O 1
ATOM 2301 N N . ASN A 1 288 ? -28.203 5.639 37.699 1.00 94.31 288 ASN A N 1
ATOM 2302 C CA . ASN A 1 288 ? -28.213 4.563 36.705 1.00 94.31 288 ASN A CA 1
ATOM 2303 C C . ASN A 1 288 ? -27.199 3.468 37.060 1.00 94.31 288 ASN A C 1
ATOM 2305 O O . ASN A 1 288 ? -27.559 2.293 37.062 1.00 94.31 288 ASN A O 1
ATOM 2309 N N . VAL A 1 289 ? -25.986 3.844 37.472 1.00 96.31 289 VAL A N 1
ATOM 2310 C CA . VAL A 1 289 ? -24.959 2.927 37.988 1.00 96.31 289 VAL A CA 1
ATOM 2311 C C . VAL A 1 289 ? -25.504 2.105 39.157 1.00 96.31 289 VAL A C 1
ATOM 2313 O O . VAL A 1 289 ? -25.420 0.879 39.137 1.00 96.31 289 VAL A O 1
ATOM 2316 N N . GLY A 1 290 ? -26.171 2.741 40.124 1.00 96.56 290 GLY A N 1
ATOM 2317 C CA . GLY A 1 290 ? -26.798 2.028 41.242 1.00 96.56 290 GLY A CA 1
ATOM 2318 C C . GLY A 1 290 ? -27.935 1.076 40.833 1.00 96.56 290 GLY A C 1
ATOM 2319 O O . GLY A 1 290 ? -28.234 0.123 41.552 1.00 96.56 290 GLY A O 1
ATOM 2320 N N . LYS A 1 291 ? -28.605 1.296 39.692 1.00 94.69 291 LYS A N 1
ATOM 2321 C CA . LYS A 1 291 ? -29.565 0.322 39.131 1.00 94.69 291 LYS A CA 1
ATOM 2322 C C . LYS A 1 291 ? -28.843 -0.858 38.478 1.00 94.69 291 LYS A C 1
ATOM 2324 O O . LYS A 1 291 ? -29.250 -1.992 38.706 1.00 94.69 291 LYS A O 1
ATOM 2329 N N . THR A 1 292 ? -27.770 -0.595 37.732 1.00 96.88 292 THR A N 1
ATOM 2330 C CA . THR A 1 292 ? -26.917 -1.623 37.116 1.00 96.88 292 THR A CA 1
ATOM 2331 C C . THR A 1 292 ? -26.337 -2.571 38.165 1.00 96.88 292 THR A C 1
ATOM 2333 O O . THR A 1 292 ? -26.463 -3.779 38.013 1.00 96.88 292 THR A O 1
ATOM 2336 N N . LEU A 1 293 ? -25.783 -2.046 39.263 1.00 97.00 293 LEU A N 1
ATOM 2337 C CA . LEU A 1 293 ? -25.220 -2.866 40.344 1.00 97.00 293 LEU A CA 1
ATOM 2338 C C . LEU A 1 293 ? -26.285 -3.751 41.012 1.00 97.00 293 LEU A C 1
ATOM 2340 O O . LEU A 1 293 ? -26.105 -4.962 41.135 1.00 97.00 293 LEU A O 1
ATOM 2344 N N . ARG A 1 294 ? -27.448 -3.176 41.349 1.00 95.12 294 ARG A N 1
ATOM 2345 C CA . ARG A 1 294 ? -28.566 -3.924 41.952 1.00 95.12 294 ARG A CA 1
ATOM 2346 C C . ARG A 1 294 ? -29.126 -5.018 41.047 1.00 95.12 294 ARG A C 1
ATOM 2348 O O . ARG A 1 294 ? -29.584 -6.031 41.565 1.00 95.12 294 ARG A O 1
ATOM 2355 N N . ARG A 1 295 ? -29.074 -4.846 39.720 1.00 94.88 295 ARG A N 1
ATOM 2356 C CA . ARG A 1 295 ? -29.524 -5.862 38.748 1.00 94.88 295 ARG A CA 1
ATOM 2357 C C . ARG A 1 295 ? -28.762 -7.184 38.893 1.00 94.88 295 ARG A C 1
ATOM 2359 O O . ARG A 1 295 ? -29.331 -8.234 38.617 1.00 94.88 295 ARG A O 1
ATOM 2366 N N . VAL A 1 296 ? -27.514 -7.129 39.354 1.00 95.06 296 VAL A N 1
ATOM 2367 C CA . VAL A 1 296 ? -26.657 -8.298 39.615 1.00 95.06 296 VAL A CA 1
ATOM 2368 C C . VAL A 1 296 ? -26.331 -8.492 41.097 1.00 95.06 296 VAL A C 1
ATOM 2370 O O . VAL A 1 296 ? -25.435 -9.255 41.435 1.00 95.06 296 VAL A O 1
ATOM 2373 N N . GLY A 1 297 ? -27.071 -7.829 41.992 1.00 93.06 297 GLY A N 1
ATOM 2374 C CA . GLY A 1 297 ? -26.929 -8.010 43.439 1.00 93.06 297 GLY A CA 1
ATOM 2375 C C . GLY A 1 297 ? -25.605 -7.511 44.023 1.00 93.06 297 GLY A C 1
ATOM 2376 O O . GLY A 1 297 ? -25.185 -8.007 45.062 1.00 93.06 297 GLY A O 1
ATOM 2377 N N . LEU A 1 298 ? -24.933 -6.558 43.369 1.00 94.00 298 LEU A N 1
ATOM 2378 C CA . LEU A 1 298 ? -23.705 -5.955 43.886 1.00 94.00 298 LEU A CA 1
ATOM 2379 C C . LEU A 1 298 ? -24.025 -4.742 44.767 1.00 94.00 298 LEU A C 1
ATOM 2381 O O . LEU A 1 298 ? -24.669 -3.792 44.317 1.00 94.00 298 LEU A O 1
ATOM 2385 N N . ASP A 1 299 ? -23.519 -4.752 46.000 1.00 91.12 299 ASP A N 1
ATOM 2386 C CA . ASP A 1 299 ? -23.671 -3.644 46.957 1.00 91.12 299 ASP A CA 1
ATOM 2387 C C . ASP A 1 299 ? -22.590 -2.563 46.803 1.00 91.12 299 ASP A C 1
ATOM 2389 O O . ASP A 1 299 ? -22.763 -1.426 47.243 1.00 91.12 299 ASP A O 1
ATOM 2393 N N . ALA A 1 300 ? -21.470 -2.905 46.163 1.00 93.44 300 ALA A N 1
ATOM 2394 C CA . ALA A 1 300 ? -20.350 -2.008 45.918 1.00 93.44 300 ALA A CA 1
ATOM 2395 C C . ALA A 1 300 ? -19.883 -2.100 44.463 1.00 93.44 300 ALA A C 1
ATOM 2397 O O . ALA A 1 300 ? -20.000 -3.139 43.812 1.00 93.44 300 ALA A O 1
ATOM 2398 N N . MET A 1 301 ? -19.338 -0.994 43.958 1.00 96.00 301 MET A N 1
ATOM 2399 C CA . MET A 1 301 ? -18.787 -0.928 42.610 1.00 96.00 301 MET A CA 1
ATOM 2400 C C . MET A 1 301 ? -17.499 -1.763 42.519 1.00 96.00 301 MET A C 1
ATOM 2402 O O . MET A 1 301 ? -16.575 -1.517 43.300 1.00 96.00 301 MET A O 1
ATOM 2406 N N . PRO A 1 302 ? -17.399 -2.723 41.580 1.00 96.44 302 PRO A N 1
ATOM 2407 C CA . PRO A 1 302 ? -16.156 -3.450 41.352 1.00 96.44 302 PRO A CA 1
ATOM 2408 C C . PRO A 1 302 ? -15.020 -2.512 40.936 1.00 96.44 302 PRO A C 1
ATOM 2410 O O . PRO A 1 302 ? -15.238 -1.554 40.199 1.00 96.44 302 PRO A O 1
ATOM 2413 N N . THR A 1 303 ? -13.787 -2.825 41.337 1.00 96.81 303 THR A N 1
ATOM 2414 C CA . THR A 1 303 ? -12.600 -1.995 41.043 1.00 96.81 303 THR A CA 1
ATOM 2415 C C . THR A 1 303 ? -12.266 -1.886 39.555 1.00 96.81 303 THR A C 1
ATOM 2417 O O . THR A 1 303 ? -11.518 -0.995 39.162 1.00 96.81 303 THR A O 1
ATOM 2420 N N . PHE A 1 304 ? -12.793 -2.795 38.733 1.00 97.69 304 PHE A N 1
ATOM 2421 C CA . PHE A 1 304 ? -12.620 -2.809 37.283 1.00 97.69 304 PHE A CA 1
ATOM 2422 C C . PHE A 1 304 ? -13.751 -2.097 36.523 1.00 97.69 304 PHE A C 1
ATOM 2424 O O . PHE A 1 304 ? -13.659 -1.988 35.304 1.00 97.69 304 PHE A O 1
ATOM 2431 N N . TYR A 1 305 ? -14.800 -1.616 37.203 1.00 98.50 305 TYR A N 1
ATOM 2432 C CA . TYR A 1 305 ? -15.894 -0.875 36.573 1.00 98.50 305 TYR A CA 1
ATOM 2433 C C . TYR A 1 305 ? -15.735 0.631 36.781 1.00 98.50 305 TYR A C 1
ATOM 2435 O O . TYR A 1 305 ? -15.736 1.112 37.914 1.00 98.50 305 TYR A O 1
ATOM 2443 N N . HIS A 1 306 ? -15.639 1.373 35.676 1.00 98.25 306 HIS A N 1
ATOM 2444 C CA . HIS A 1 306 ? -15.347 2.806 35.675 1.00 98.25 306 HIS A CA 1
ATOM 2445 C C . HIS A 1 306 ? -16.427 3.583 34.906 1.00 98.25 306 HIS A C 1
ATOM 2447 O O . HIS A 1 306 ? -16.306 3.770 33.692 1.00 98.25 306 HIS A O 1
ATOM 2453 N N . PRO A 1 307 ? -17.501 4.032 35.581 1.00 97.25 307 PRO A N 1
ATOM 2454 C CA . PRO A 1 307 ? -18.438 4.993 35.015 1.00 97.25 307 PRO A CA 1
ATOM 2455 C C . PRO A 1 307 ? -17.837 6.406 35.030 1.00 97.25 307 PRO A C 1
ATOM 2457 O O . PRO A 1 307 ? -17.320 6.861 36.050 1.00 97.25 307 PRO A O 1
ATOM 2460 N N . VAL A 1 308 ? -17.923 7.114 33.907 1.00 96.69 308 VAL A N 1
ATOM 2461 C CA . VAL A 1 308 ? -17.310 8.427 33.692 1.00 96.69 308 VAL A CA 1
ATOM 2462 C C . VAL A 1 308 ? -18.343 9.384 33.100 1.00 96.69 308 VAL A C 1
ATOM 2464 O O . VAL A 1 308 ? -18.888 9.153 32.023 1.00 96.69 308 VAL A O 1
ATOM 2467 N N . PHE A 1 309 ? -18.594 10.480 33.811 1.00 95.19 309 PHE A N 1
ATOM 2468 C CA . PHE A 1 309 ? -19.468 11.563 33.366 1.00 95.19 309 PHE A CA 1
ATOM 2469 C C . PHE A 1 309 ? -18.695 12.534 32.466 1.00 95.19 309 PHE A C 1
ATOM 2471 O O . PHE A 1 309 ? -17.706 13.128 32.898 1.00 95.19 309 PHE A O 1
ATOM 2478 N N . LEU A 1 310 ? -19.157 12.711 31.227 1.00 94.88 310 LEU A N 1
ATOM 2479 C CA . LEU A 1 310 ? -18.498 13.525 30.201 1.00 94.88 310 LEU A CA 1
ATOM 2480 C C . LEU A 1 310 ? -19.308 14.745 29.753 1.00 94.88 310 LEU A C 1
ATOM 2482 O O . LEU A 1 310 ? -18.789 15.560 28.985 1.00 94.88 310 LEU A O 1
ATOM 2486 N N . ALA A 1 311 ? -20.551 14.908 30.219 1.00 90.25 311 ALA A N 1
ATOM 2487 C CA . ALA A 1 311 ? -21.439 15.943 29.689 1.00 90.25 311 ALA A CA 1
ATOM 2488 C C . ALA A 1 311 ? -20.877 17.370 29.855 1.00 90.25 311 ALA A C 1
ATOM 2490 O O . ALA A 1 311 ? -21.112 18.224 29.003 1.00 90.25 311 ALA A O 1
ATOM 2491 N N . ALA A 1 312 ? -20.070 17.615 30.897 1.00 89.38 312 ALA A N 1
ATOM 2492 C CA . ALA A 1 312 ? -19.429 18.909 31.155 1.00 89.38 312 ALA A CA 1
ATOM 2493 C C . ALA A 1 312 ? -18.234 19.239 30.236 1.00 89.38 312 ALA A C 1
ATOM 2495 O O . ALA A 1 312 ? -17.778 20.382 30.220 1.00 89.38 312 ALA A O 1
ATOM 2496 N N . LEU A 1 313 ? -17.704 18.263 29.493 1.00 91.00 313 LEU A N 1
ATOM 2497 C CA . LEU A 1 313 ? -16.541 18.453 28.626 1.00 91.00 313 LEU A CA 1
ATOM 2498 C C . LEU A 1 313 ? -16.945 18.890 27.220 1.00 91.00 313 LEU A C 1
ATOM 2500 O O . LEU A 1 313 ? -18.015 18.534 26.720 1.00 91.00 313 LEU A O 1
ATOM 2504 N N . SER A 1 314 ? -16.044 19.611 26.548 1.00 88.94 314 SER A N 1
ATOM 2505 C CA . SER A 1 314 ? -16.202 19.898 25.124 1.00 88.94 314 SER A CA 1
ATOM 2506 C C . SER A 1 314 ? -16.115 18.604 24.311 1.00 88.94 314 SER A C 1
ATOM 2508 O O . SER A 1 314 ? -15.399 17.677 24.680 1.00 88.94 314 SER A O 1
ATOM 2510 N N . ARG A 1 315 ? -16.794 18.545 23.162 1.00 85.94 315 ARG A N 1
ATOM 2511 C CA . ARG A 1 315 ? -16.828 17.354 22.290 1.00 85.94 315 ARG A CA 1
ATOM 2512 C C . ARG A 1 315 ? -15.434 16.823 21.934 1.00 85.94 315 ARG A C 1
ATOM 2514 O O . ARG A 1 315 ? -15.187 15.623 21.998 1.00 85.94 315 ARG A O 1
ATOM 2521 N N . LYS A 1 316 ? -14.498 17.737 21.646 1.00 85.94 316 LYS A N 1
ATOM 2522 C CA . LYS A 1 316 ? -13.094 17.407 21.366 1.00 85.94 316 LYS A CA 1
ATOM 2523 C C . LYS A 1 316 ? -12.414 16.753 22.573 1.00 85.94 316 LYS A C 1
ATOM 2525 O O . LYS A 1 316 ? -11.713 15.757 22.410 1.00 85.94 316 LYS A O 1
ATOM 2530 N N . ASP A 1 317 ? -12.640 17.293 23.767 1.00 92.69 317 ASP A N 1
ATOM 2531 C CA . ASP A 1 317 ? -12.038 16.774 24.997 1.00 92.69 317 ASP A CA 1
ATOM 2532 C C . ASP A 1 317 ? -12.650 15.425 25.399 1.00 92.69 317 ASP A C 1
ATOM 2534 O O . ASP A 1 317 ? -11.936 14.577 25.926 1.00 92.69 317 ASP A O 1
ATOM 2538 N N . ARG A 1 318 ? -13.936 15.181 25.093 1.00 95.19 318 ARG A N 1
ATOM 2539 C CA . ARG A 1 318 ? -14.601 13.885 25.329 1.00 95.19 318 ARG A CA 1
ATOM 2540 C C . ARG A 1 318 ? -13.883 12.752 24.598 1.00 95.19 318 ARG A C 1
ATOM 2542 O O . ARG A 1 318 ? -13.488 11.776 25.230 1.00 95.19 318 ARG A O 1
ATOM 2549 N N . LEU A 1 319 ? -13.678 12.890 23.284 1.00 93.75 319 LEU A N 1
ATOM 2550 C CA . LEU A 1 319 ? -13.024 11.852 22.486 1.00 93.75 319 LEU A CA 1
ATOM 2551 C C . LEU A 1 319 ? -11.557 11.656 22.901 1.00 93.75 319 LEU A C 1
ATOM 2553 O O . LEU A 1 319 ? -11.103 10.517 22.993 1.00 93.75 319 LEU A O 1
ATOM 2557 N N . GLN A 1 320 ? -10.825 12.739 23.185 1.00 95.31 320 GLN A N 1
ATOM 2558 C CA . GLN A 1 320 ? -9.441 12.628 23.653 1.00 95.31 320 GLN A CA 1
ATOM 2559 C C . GLN A 1 320 ? -9.356 11.909 25.007 1.00 95.31 320 GLN A C 1
ATOM 2561 O O . GLN A 1 320 ? -8.552 10.994 25.157 1.00 95.31 320 GLN A O 1
ATOM 2566 N N . LEU A 1 321 ? -10.229 12.249 25.960 1.00 96.62 321 LEU A N 1
ATOM 2567 C CA . LEU A 1 321 ? -10.272 11.582 27.259 1.00 96.62 321 LEU A CA 1
ATOM 2568 C C . LEU A 1 321 ? -10.596 10.089 27.123 1.00 96.62 321 LEU A C 1
ATOM 2570 O O . LEU A 1 321 ? -9.999 9.272 27.822 1.00 96.62 321 LEU A O 1
ATOM 2574 N N . ILE A 1 322 ? -11.523 9.718 26.233 1.00 97.56 322 ILE A N 1
ATOM 2575 C CA . ILE A 1 322 ? -11.821 8.307 25.952 1.00 97.56 322 ILE A CA 1
ATOM 2576 C C . ILE A 1 322 ? -10.542 7.598 25.489 1.00 97.56 322 ILE A C 1
ATOM 2578 O O . ILE A 1 322 ? -10.173 6.597 26.091 1.00 97.56 322 ILE A O 1
ATOM 2582 N N . LYS A 1 323 ? -9.810 8.145 24.509 1.00 97.69 323 LYS A N 1
ATOM 2583 C CA . LYS A 1 323 ? -8.546 7.553 24.025 1.00 97.69 323 LYS A CA 1
ATOM 2584 C C . LYS A 1 323 ? -7.519 7.371 25.142 1.00 97.69 323 LYS A C 1
ATOM 2586 O O . LYS A 1 323 ? -7.016 6.267 25.331 1.00 97.69 323 LYS A O 1
ATOM 2591 N N . ASP A 1 324 ? -7.258 8.428 25.905 1.00 97.81 324 ASP A N 1
ATOM 2592 C CA . ASP A 1 324 ? -6.236 8.416 26.957 1.00 97.81 324 ASP A CA 1
ATOM 2593 C C . ASP A 1 324 ? -6.609 7.451 28.096 1.00 97.81 324 ASP A C 1
ATOM 2595 O O . ASP A 1 324 ? -5.758 6.767 28.668 1.00 97.81 324 ASP A O 1
ATOM 2599 N N . SER A 1 325 ? -7.899 7.365 28.429 1.00 97.88 325 SER A N 1
ATOM 2600 C CA . SER A 1 325 ? -8.375 6.461 29.478 1.00 97.88 325 SER A CA 1
ATOM 2601 C C . SER A 1 325 ? -8.425 5.001 29.032 1.00 97.88 325 SER A C 1
ATOM 2603 O O . SER A 1 325 ? -8.142 4.135 29.860 1.00 97.88 325 SER A O 1
ATOM 2605 N N . LEU A 1 326 ? -8.710 4.707 27.757 1.00 98.38 326 LEU A N 1
ATOM 2606 C CA . LEU A 1 326 ? -8.590 3.348 27.218 1.00 98.38 326 LEU A CA 1
ATOM 2607 C C . LEU A 1 326 ? -7.162 2.824 27.393 1.00 98.38 326 LEU A C 1
ATOM 2609 O O . LEU A 1 326 ? -6.977 1.745 27.952 1.00 98.38 326 LEU A O 1
ATOM 2613 N N . ASP A 1 327 ? -6.163 3.620 27.016 1.00 98.06 327 ASP A N 1
ATOM 2614 C CA . ASP A 1 327 ? -4.753 3.259 27.171 1.00 98.06 327 ASP A CA 1
ATOM 2615 C C . ASP A 1 327 ? -4.390 2.970 28.636 1.00 98.06 327 ASP A C 1
ATOM 2617 O O . ASP A 1 327 ? -3.890 1.898 28.995 1.00 98.06 327 ASP A O 1
ATOM 2621 N N . LEU A 1 328 ? -4.757 3.897 29.523 1.00 98.00 328 LEU A N 1
ATOM 2622 C CA . LEU A 1 328 ? -4.487 3.785 30.951 1.00 98.00 328 LEU A CA 1
ATOM 2623 C C . LEU A 1 328 ? -5.136 2.544 31.581 1.00 98.00 328 LEU A C 1
ATOM 2625 O O . LEU A 1 328 ? -4.493 1.827 32.356 1.00 98.00 328 LEU A O 1
ATOM 2629 N N . TYR A 1 329 ? -6.418 2.301 31.298 1.00 98.38 329 TYR A N 1
ATOM 2630 C CA . TYR A 1 329 ? -7.159 1.199 31.908 1.00 98.38 329 TYR A CA 1
ATOM 2631 C C . TYR A 1 329 ? -6.824 -0.155 31.287 1.00 98.38 329 TYR A C 1
ATOM 2633 O O . TYR A 1 329 ? -6.824 -1.148 32.019 1.00 98.38 329 TYR A O 1
ATOM 2641 N N . HIS A 1 330 ? -6.459 -0.198 30.002 1.00 98.06 330 HIS A N 1
ATOM 2642 C CA . HIS A 1 330 ? -5.910 -1.395 29.372 1.00 98.06 330 HIS A CA 1
ATOM 2643 C C . HIS A 1 330 ? -4.689 -1.899 30.150 1.00 98.06 330 HIS A C 1
ATOM 2645 O O . HIS A 1 330 ? -4.673 -3.048 30.597 1.00 98.06 330 HIS A O 1
ATOM 2651 N N . HIS A 1 331 ? -3.715 -1.024 30.414 1.00 97.38 331 HIS A N 1
ATOM 2652 C CA . HIS A 1 331 ? -2.515 -1.394 31.167 1.00 97.38 331 HIS A CA 1
ATOM 2653 C C . HIS A 1 331 ? -2.783 -1.663 32.652 1.00 97.38 331 HIS A C 1
ATOM 2655 O O . HIS A 1 331 ? -2.166 -2.551 33.237 1.00 97.38 331 HIS A O 1
ATOM 2661 N N . ARG A 1 332 ? -3.722 -0.938 33.273 1.00 97.25 332 ARG A N 1
ATOM 2662 C CA . ARG A 1 332 ? -4.054 -1.118 34.695 1.00 97.25 332 ARG A CA 1
ATOM 2663 C C . ARG A 1 332 ? -4.754 -2.446 34.994 1.00 97.25 332 ARG A C 1
ATOM 2665 O O . ARG A 1 332 ? -4.544 -2.995 36.072 1.00 97.25 332 ARG A O 1
ATOM 2672 N N . HIS A 1 333 ? -5.587 -2.937 34.077 1.00 97.44 333 HIS A N 1
ATOM 2673 C CA . HIS A 1 333 ? -6.423 -4.128 34.284 1.00 97.44 333 HIS A CA 1
ATOM 2674 C C . HIS A 1 333 ? -6.031 -5.330 33.410 1.00 97.44 333 HIS A C 1
ATOM 2676 O O . HIS A 1 333 ? -6.725 -6.343 33.429 1.00 97.44 333 HIS A O 1
ATOM 2682 N N . GLY A 1 334 ? -4.941 -5.241 32.639 1.00 96.44 334 GLY A N 1
ATOM 2683 C CA . GLY A 1 334 ? -4.525 -6.315 31.727 1.00 96.44 334 GLY A CA 1
ATOM 2684 C C . GLY A 1 334 ? -5.499 -6.537 30.561 1.00 96.44 334 GLY A C 1
ATOM 2685 O O . GLY A 1 334 ? -5.640 -7.657 30.068 1.00 96.44 334 GLY A O 1
ATOM 2686 N N . GLY A 1 335 ? -6.210 -5.485 30.147 1.00 97.38 335 GLY A N 1
ATOM 2687 C CA . GLY A 1 335 ? -7.188 -5.509 29.062 1.00 97.38 335 GLY A CA 1
ATOM 2688 C C . GLY A 1 335 ? -8.492 -4.783 29.387 1.00 97.38 335 GLY A C 1
ATOM 2689 O O . GLY A 1 335 ? -8.755 -4.400 30.528 1.00 97.38 335 GLY A O 1
ATOM 2690 N N . ILE A 1 336 ? -9.336 -4.625 28.364 1.00 98.56 336 ILE A N 1
ATOM 2691 C CA . ILE A 1 336 ? -10.665 -4.012 28.468 1.00 98.56 336 ILE A CA 1
ATOM 2692 C C . ILE A 1 336 ? -11.695 -5.019 27.958 1.00 98.56 336 ILE A C 1
ATOM 2694 O O . ILE A 1 336 ? -11.582 -5.523 26.846 1.00 98.56 336 ILE A O 1
ATOM 2698 N N . HIS A 1 337 ? -12.695 -5.338 28.772 1.00 98.06 337 HIS A N 1
ATOM 2699 C CA . HIS A 1 337 ? -13.738 -6.290 28.404 1.00 98.06 337 HIS A CA 1
ATOM 2700 C C . HIS A 1 337 ? -14.871 -5.635 27.611 1.00 98.06 337 HIS A C 1
ATOM 2702 O O . HIS A 1 337 ? -15.360 -6.206 26.639 1.00 98.06 337 HIS A O 1
ATOM 2708 N N . LEU A 1 338 ? -15.276 -4.433 28.019 1.00 98.50 338 LEU A N 1
ATOM 2709 C CA . LEU A 1 338 ? -16.348 -3.683 27.379 1.00 98.50 338 LEU A CA 1
ATOM 2710 C C . LEU A 1 338 ? -16.094 -2.185 27.530 1.00 98.50 338 LEU A C 1
ATOM 2712 O O . LEU A 1 338 ? -15.753 -1.707 28.616 1.00 98.50 338 LEU A O 1
ATOM 2716 N N . VAL A 1 339 ? -16.337 -1.451 26.451 1.00 98.75 339 VAL A N 1
ATOM 2717 C CA . VAL A 1 339 ? -16.453 0.007 26.458 1.00 98.75 339 VAL A CA 1
ATOM 2718 C C . VAL A 1 339 ? -17.886 0.370 26.112 1.00 98.75 339 VAL A C 1
ATOM 2720 O O . VAL A 1 339 ? -18.439 -0.167 25.161 1.00 98.75 339 VAL A O 1
ATOM 2723 N N . VAL A 1 340 ? -18.491 1.285 26.855 1.00 98.31 340 VAL A N 1
ATOM 2724 C CA . VAL A 1 340 ? -19.806 1.856 26.562 1.00 98.31 340 VAL A CA 1
ATOM 2725 C C . VAL A 1 340 ? -19.650 3.351 26.351 1.00 98.31 340 VAL A C 1
ATOM 2727 O O . VAL A 1 340 ? -19.106 4.036 27.212 1.00 98.31 340 VAL A O 1
ATOM 2730 N N . ILE A 1 341 ? -20.157 3.851 25.230 1.00 97.44 341 ILE A N 1
ATOM 2731 C CA . ILE A 1 341 ? -20.273 5.274 24.916 1.00 97.44 341 ILE A CA 1
ATOM 2732 C C . ILE A 1 341 ? -21.765 5.584 24.783 1.00 97.44 341 ILE A C 1
ATOM 2734 O O . ILE A 1 341 ? -22.369 5.325 23.739 1.00 97.44 341 ILE A O 1
ATOM 2738 N N . ASP A 1 342 ? -22.372 6.100 25.854 1.00 94.50 342 ASP A N 1
ATOM 2739 C CA . ASP A 1 342 ? -23.763 6.557 25.848 1.00 94.50 342 ASP A CA 1
ATOM 2740 C C . ASP A 1 342 ? -23.820 7.995 25.301 1.00 94.50 342 ASP A C 1
ATOM 2742 O O . ASP A 1 342 ? -23.405 8.950 25.968 1.00 94.50 342 ASP A O 1
ATOM 2746 N N . GLY A 1 343 ? -24.243 8.118 24.036 1.00 92.44 343 GLY A N 1
ATOM 2747 C CA . GLY A 1 343 ? -24.247 9.363 23.258 1.00 92.44 343 GLY A CA 1
ATOM 2748 C C . GLY A 1 343 ? -23.046 9.505 22.312 1.00 92.44 343 GLY A C 1
ATOM 2749 O O . GLY A 1 343 ? -22.238 10.422 22.422 1.00 92.44 343 GLY A O 1
ATOM 2750 N N . ILE A 1 344 ? -22.909 8.611 21.325 1.00 93.56 344 ILE A N 1
ATOM 2751 C CA . ILE A 1 344 ? -21.809 8.691 20.338 1.00 93.56 344 ILE A CA 1
ATOM 2752 C C . ILE A 1 344 ? -21.857 9.972 19.486 1.00 93.56 344 ILE A C 1
ATOM 2754 O O . ILE A 1 344 ? -20.814 10.550 19.180 1.00 93.56 344 ILE A O 1
ATOM 2758 N N . ALA A 1 345 ? -23.056 10.450 19.133 1.00 91.50 345 ALA A N 1
ATOM 2759 C CA . ALA A 1 345 ? -23.240 11.677 18.347 1.00 91.50 345 ALA A CA 1
ATOM 2760 C C . ALA A 1 345 ? -22.673 12.917 19.057 1.00 91.50 345 ALA A C 1
ATOM 2762 O O . ALA A 1 345 ? -22.328 13.912 18.426 1.00 91.50 345 ALA A O 1
ATOM 2763 N N . ASP A 1 346 ? -22.525 12.829 20.371 1.00 91.31 346 ASP A N 1
ATOM 2764 C CA . ASP A 1 346 ? -22.059 13.888 21.244 1.00 91.31 346 ASP A CA 1
ATOM 2765 C C . ASP A 1 346 ? -20.521 13.988 21.305 1.00 91.31 346 ASP A C 1
ATOM 2767 O O . ASP A 1 346 ? -19.969 14.870 21.973 1.00 91.31 346 ASP A O 1
ATOM 2771 N N . LEU A 1 347 ? -19.821 13.112 20.575 1.00 92.19 347 LEU A N 1
ATOM 2772 C CA . LEU A 1 347 ? -18.384 13.197 20.303 1.00 92.19 347 LEU A CA 1
ATOM 2773 C C . LEU A 1 347 ? -18.061 14.084 19.091 1.00 92.19 347 LEU A C 1
ATOM 2775 O O . LEU A 1 347 ? -16.918 14.517 18.941 1.00 92.19 347 LEU A O 1
ATOM 2779 N N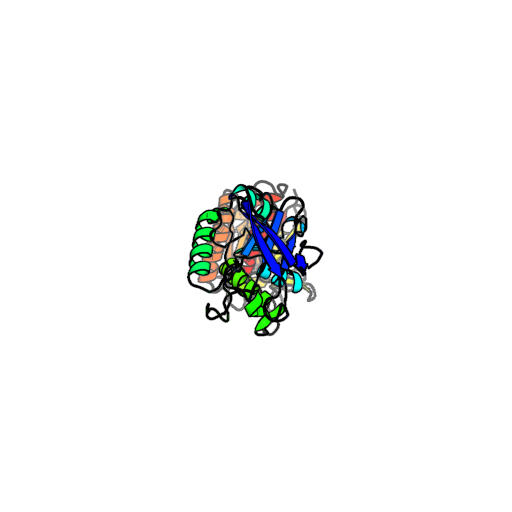 . ILE A 1 348 ? -19.057 14.379 18.251 1.00 90.69 348 ILE A N 1
ATOM 2780 C CA . ILE A 1 348 ? -18.912 15.107 16.985 1.00 90.69 348 ILE A CA 1
ATOM 2781 C C . ILE A 1 348 ? -19.774 16.365 16.963 1.00 90.69 348 ILE A C 1
ATOM 2783 O O . ILE A 1 348 ? -20.757 16.496 17.692 1.00 90.69 348 ILE A O 1
ATOM 2787 N N . ARG A 1 349 ? -19.390 17.358 16.159 1.00 85.19 349 ARG A N 1
ATOM 2788 C CA . ARG A 1 349 ? -20.127 18.618 16.048 1.00 85.19 349 ARG A CA 1
ATOM 2789 C C . ARG A 1 349 ? -21.507 18.412 15.451 1.00 85.19 349 ARG A C 1
ATOM 2791 O O . ARG A 1 349 ? -22.448 19.055 15.925 1.00 85.19 349 ARG A O 1
ATOM 2798 N N . SER A 1 350 ? -21.594 17.572 14.424 1.00 84.19 350 SER A N 1
ATOM 2799 C CA . SER A 1 350 ? -22.830 17.259 13.718 1.00 84.19 350 SER A CA 1
ATOM 2800 C C . SER A 1 350 ? -22.823 15.812 13.238 1.00 84.19 350 SER A C 1
ATOM 2802 O O . SER A 1 350 ? -22.038 15.452 12.371 1.00 84.19 350 SER A O 1
ATOM 2804 N N . ALA A 1 351 ? -23.781 15.011 13.705 1.00 81.75 351 ALA A N 1
ATOM 2805 C CA . ALA A 1 351 ? -24.012 13.663 13.174 1.00 81.75 351 ALA A CA 1
ATOM 2806 C C . ALA A 1 351 ? -24.468 13.645 11.703 1.00 81.75 351 ALA A C 1
ATOM 2808 O O . ALA A 1 351 ? -24.437 12.602 11.061 1.00 81.75 351 ALA A O 1
ATOM 2809 N N . ASN A 1 352 ? -24.869 14.799 11.157 1.00 82.94 352 ASN A N 1
ATOM 2810 C CA . ASN A 1 352 ? -25.189 14.954 9.737 1.00 82.94 352 ASN A CA 1
ATOM 2811 C C . ASN A 1 352 ? -23.965 15.345 8.889 1.00 82.94 352 ASN A C 1
ATOM 2813 O O . ASN A 1 352 ? -24.100 15.516 7.680 1.00 82.94 352 ASN A O 1
ATOM 2817 N N . ASP A 1 353 ? -22.795 15.543 9.505 1.00 89.69 353 ASP A N 1
ATOM 2818 C CA . ASP A 1 353 ? -21.533 15.671 8.778 1.00 89.69 353 ASP A CA 1
ATOM 2819 C C . ASP A 1 353 ? -20.962 14.264 8.559 1.00 89.69 353 ASP A C 1
ATOM 2821 O O . ASP A 1 353 ? -20.506 13.600 9.494 1.00 89.69 353 ASP A O 1
ATOM 2825 N N . GLU A 1 354 ? -21.044 13.790 7.316 1.00 91.25 354 GLU A N 1
ATOM 2826 C CA . GLU A 1 354 ? -20.586 12.457 6.925 1.00 91.25 354 GLU A CA 1
ATOM 2827 C C . GLU A 1 354 ? -19.085 12.274 7.186 1.00 91.25 354 GLU A C 1
ATOM 2829 O O . GLU A 1 354 ? -18.677 11.231 7.694 1.00 91.25 354 GLU A O 1
ATOM 2834 N N . ALA A 1 355 ? -18.264 13.295 6.919 1.00 92.69 355 ALA A N 1
ATOM 2835 C CA . ALA A 1 355 ? -16.819 13.203 7.097 1.00 92.69 355 ALA A CA 1
ATOM 2836 C C . ALA A 1 355 ? -16.444 13.105 8.582 1.00 92.69 355 ALA A C 1
ATOM 2838 O O . ALA A 1 355 ? -15.596 12.294 8.957 1.00 92.69 355 ALA A O 1
ATOM 2839 N N . GLU A 1 356 ? -17.092 13.899 9.438 1.00 91.06 356 GLU A N 1
ATOM 2840 C CA . GLU A 1 356 ? -16.866 13.847 10.887 1.00 91.06 356 GLU A CA 1
ATOM 2841 C C . GLU A 1 356 ? -17.357 12.522 11.491 1.00 91.06 356 GLU A C 1
ATOM 2843 O O . GLU A 1 356 ? -16.678 11.923 12.330 1.00 91.06 356 GLU A O 1
ATOM 2848 N N . SER A 1 357 ? -18.509 12.033 11.024 1.00 91.94 357 SER A N 1
ATOM 2849 C CA . SER A 1 357 ? -19.104 10.779 11.491 1.00 91.94 357 SER A CA 1
ATOM 2850 C C . SER A 1 357 ? -18.257 9.565 11.111 1.00 91.94 357 SER A C 1
ATOM 2852 O O . SER A 1 357 ? -17.978 8.729 11.971 1.00 91.94 357 SER A O 1
ATOM 2854 N N . ILE A 1 358 ? -17.792 9.489 9.857 1.00 93.12 358 ILE A N 1
ATOM 2855 C CA . ILE A 1 358 ? -16.887 8.426 9.395 1.00 93.12 358 ILE A CA 1
ATOM 2856 C C . ILE A 1 358 ? -15.583 8.462 10.196 1.00 93.12 358 ILE A C 1
ATOM 2858 O O . ILE A 1 358 ? -15.164 7.430 10.709 1.00 93.12 358 ILE A O 1
ATOM 2862 N N . ALA A 1 359 ? -14.988 9.643 10.395 1.00 93.94 359 ALA A N 1
ATOM 2863 C CA . ALA A 1 359 ? -13.730 9.766 11.130 1.00 93.94 359 ALA A CA 1
ATOM 2864 C C . ALA A 1 359 ? -13.823 9.252 12.579 1.00 93.94 359 ALA A C 1
ATOM 2866 O O . ALA A 1 359 ? -12.877 8.640 13.078 1.00 93.94 359 ALA A O 1
ATOM 2867 N N . VAL A 1 360 ? -14.949 9.479 13.266 1.00 94.44 360 VAL A N 1
ATOM 2868 C CA . VAL A 1 360 ? -15.151 8.942 14.621 1.00 94.44 360 VAL A CA 1
ATOM 2869 C C . VAL A 1 360 ? -15.419 7.443 14.608 1.00 94.44 360 VAL A C 1
ATOM 2871 O O . VAL A 1 360 ? -14.871 6.740 15.454 1.00 94.44 360 VAL A O 1
ATOM 2874 N N . VAL A 1 361 ? -16.206 6.931 13.661 1.00 95.56 361 VAL A N 1
ATOM 2875 C CA . VAL A 1 361 ? -16.450 5.485 13.539 1.00 95.56 361 VAL A CA 1
ATOM 2876 C C . VAL A 1 361 ? -15.153 4.728 13.233 1.00 95.56 361 VAL A C 1
ATOM 2878 O O . VAL A 1 361 ? -14.865 3.747 13.918 1.00 95.56 361 VAL A O 1
ATOM 2881 N N . ASP A 1 362 ? -14.343 5.209 12.288 1.00 96.12 362 ASP A N 1
ATOM 2882 C CA . ASP A 1 362 ? -13.042 4.621 11.939 1.00 96.12 362 ASP A CA 1
ATOM 2883 C C . ASP A 1 362 ? -12.092 4.617 13.139 1.00 96.12 362 ASP A C 1
ATOM 2885 O O . ASP A 1 362 ? -11.435 3.615 13.428 1.00 96.12 362 ASP A O 1
ATOM 2889 N N . GLU A 1 363 ? -12.054 5.720 13.889 1.00 96.31 363 GLU A N 1
ATOM 2890 C CA . GLU A 1 363 ? -11.223 5.808 15.083 1.00 96.31 363 GLU A CA 1
ATOM 2891 C C . GLU A 1 363 ? -11.689 4.844 16.18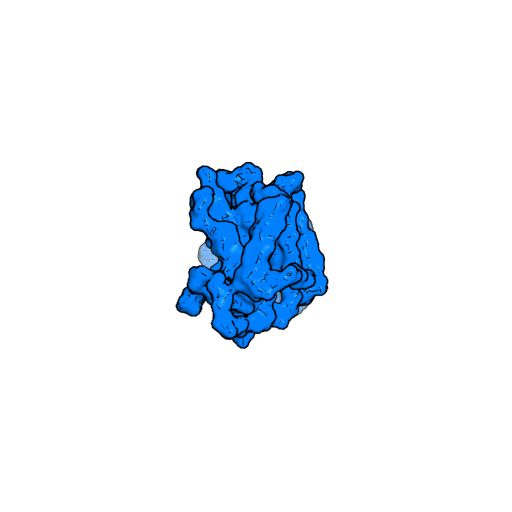0 1.00 96.31 363 GLU A C 1
ATOM 2893 O O . GLU A 1 363 ? -10.857 4.218 16.836 1.00 96.31 363 GLU A O 1
ATOM 2898 N N . LEU A 1 364 ? -12.999 4.673 16.374 1.00 97.31 364 LEU A N 1
ATOM 2899 C CA . LEU A 1 364 ? -13.527 3.700 17.330 1.00 97.31 364 LEU A CA 1
ATOM 2900 C C . LEU A 1 364 ? -13.252 2.257 16.889 1.00 97.31 364 LEU A C 1
ATOM 2902 O O . LEU A 1 364 ? -12.879 1.450 17.736 1.00 97.31 364 LEU A O 1
ATOM 2906 N N . TYR A 1 365 ? -13.355 1.924 15.597 1.00 97.31 365 TYR A N 1
ATOM 2907 C CA . TYR A 1 365 ? -12.947 0.607 15.086 1.00 97.31 365 TYR A CA 1
ATOM 2908 C C . TYR A 1 365 ? -11.456 0.350 15.316 1.00 97.31 365 TYR A C 1
ATOM 2910 O O . TYR A 1 365 ? -11.077 -0.720 15.795 1.00 97.31 365 TYR A O 1
ATOM 2918 N N . ARG A 1 366 ? -10.607 1.351 15.050 1.00 97.38 366 ARG A N 1
ATOM 2919 C CA . ARG A 1 366 ? -9.168 1.276 15.326 1.00 97.38 366 ARG A CA 1
ATOM 2920 C C . ARG A 1 366 ? -8.899 1.007 16.809 1.00 97.38 366 ARG A C 1
ATOM 2922 O O . ARG A 1 366 ? -8.077 0.153 17.130 1.00 97.38 366 ARG A O 1
ATOM 2929 N N . LEU A 1 367 ? -9.593 1.702 17.714 1.00 97.88 367 LEU A N 1
ATOM 2930 C CA . LEU A 1 367 ? -9.468 1.502 19.163 1.00 97.88 367 LEU A CA 1
ATOM 2931 C C . LEU A 1 367 ? -9.995 0.127 19.606 1.00 97.88 367 LEU A C 1
ATOM 2933 O O . LEU A 1 367 ? -9.350 -0.523 20.426 1.00 97.88 367 LEU A O 1
ATOM 2937 N N . ALA A 1 368 ? -11.122 -0.333 19.054 1.00 97.69 368 ALA A N 1
ATOM 2938 C CA . ALA A 1 368 ? -11.681 -1.653 19.343 1.00 97.69 368 ALA A CA 1
ATOM 2939 C C . ALA A 1 368 ? -10.686 -2.770 18.994 1.00 97.69 368 ALA A C 1
ATOM 2941 O O . ALA A 1 368 ? -10.491 -3.673 19.808 1.00 97.69 368 ALA A O 1
ATOM 2942 N N . GLY A 1 369 ? -10.029 -2.664 17.830 1.00 94.94 369 GLY A N 1
ATOM 2943 C CA . GLY A 1 369 ? -9.008 -3.609 17.370 1.00 94.94 369 GLY A CA 1
ATOM 2944 C C . GLY A 1 369 ? -7.696 -3.541 18.156 1.00 94.94 369 GLY A C 1
ATOM 2945 O O . GLY A 1 369 ? -7.145 -4.573 18.515 1.00 94.94 369 GLY A O 1
ATOM 2946 N N . ILE A 1 370 ? -7.202 -2.339 18.487 1.00 95.44 370 ILE A N 1
ATOM 2947 C CA . ILE A 1 370 ? -5.966 -2.179 19.283 1.00 95.44 370 ILE A CA 1
ATOM 2948 C C . ILE A 1 370 ? -6.121 -2.771 20.682 1.00 95.44 370 ILE A C 1
ATOM 2950 O O . ILE A 1 370 ? -5.210 -3.424 21.188 1.00 95.44 370 ILE A O 1
ATOM 2954 N N . TYR A 1 371 ? -7.260 -2.518 21.325 1.00 96.62 371 TYR A N 1
ATOM 2955 C CA . TYR A 1 371 ? -7.480 -2.925 22.709 1.00 96.62 371 TYR A CA 1
ATOM 2956 C C . TYR A 1 371 ? -8.185 -4.277 22.847 1.00 96.62 371 TYR A C 1
ATOM 2958 O O . TYR A 1 371 ? -8.461 -4.682 23.981 1.00 96.62 371 TYR A O 1
ATOM 2966 N N . HIS A 1 372 ? -8.460 -4.963 21.729 1.00 95.44 372 HIS A N 1
ATOM 2967 C CA . HIS A 1 372 ? -9.196 -6.224 21.664 1.00 95.44 372 HIS A CA 1
ATOM 2968 C C . HIS A 1 372 ? -10.442 -6.209 22.549 1.00 95.44 372 HIS A C 1
ATOM 2970 O O . HIS A 1 372 ? -10.564 -6.973 23.509 1.00 95.44 372 HIS A O 1
ATOM 2976 N N . THR A 1 373 ? -11.344 -5.268 22.266 1.00 97.31 373 THR A N 1
ATOM 2977 C CA . THR A 1 373 ? -12.530 -5.019 23.088 1.00 97.31 373 THR A CA 1
ATOM 2978 C C . THR A 1 373 ? -13.775 -4.778 22.243 1.00 97.31 373 THR A C 1
ATOM 2980 O O . THR A 1 373 ? -13.684 -4.431 21.067 1.00 97.31 373 THR A O 1
ATOM 2983 N N . CYS A 1 374 ? -14.950 -4.978 22.839 1.00 98.00 374 CYS A N 1
ATOM 2984 C CA . CYS A 1 374 ? -16.222 -4.595 22.235 1.00 98.00 374 CYS A CA 1
ATOM 2985 C C . CYS A 1 374 ? -16.535 -3.155 22.647 1.00 98.00 374 CYS A C 1
ATOM 2987 O O . CYS A 1 374 ? -16.631 -2.868 23.844 1.00 98.00 374 CYS A O 1
ATOM 2989 N N . ILE A 1 375 ? -16.743 -2.262 21.678 1.00 98.50 375 ILE A N 1
ATOM 2990 C CA . ILE A 1 375 ? -17.211 -0.901 21.962 1.00 98.50 375 ILE A CA 1
ATOM 2991 C C . ILE A 1 375 ? -18.700 -0.816 21.643 1.00 98.50 375 ILE A C 1
ATOM 2993 O O . ILE A 1 375 ? -19.128 -0.905 20.494 1.00 98.50 375 ILE A O 1
ATOM 2997 N N . LEU A 1 376 ? -19.501 -0.651 22.685 1.00 98.00 376 LEU A N 1
ATOM 2998 C CA . LEU A 1 376 ? -20.927 -0.418 22.603 1.00 98.00 376 LEU A CA 1
ATOM 2999 C C . LEU A 1 376 ? -21.198 1.081 22.480 1.00 98.00 376 LEU A C 1
ATOM 3001 O O . LEU A 1 376 ? -20.822 1.860 23.354 1.00 98.00 376 LEU A O 1
ATOM 3005 N N . CYS A 1 377 ? -21.904 1.477 21.430 1.00 96.56 377 CYS A N 1
ATOM 3006 C CA . CYS A 1 377 ? -22.243 2.869 21.160 1.00 96.56 377 CYS A CA 1
ATOM 3007 C C . CYS A 1 377 ? -23.756 3.059 21.236 1.00 96.56 377 CYS A C 1
ATOM 3009 O O . CYS A 1 377 ? -24.511 2.298 20.632 1.00 96.56 377 CYS A O 1
ATOM 3011 N N . VAL A 1 378 ? -24.208 4.090 21.946 1.00 94.81 378 VAL A N 1
ATOM 3012 C CA . VAL A 1 378 ? -25.623 4.471 21.982 1.00 94.81 378 VAL A CA 1
ATOM 3013 C C . VAL A 1 378 ? -25.824 5.702 21.117 1.00 94.81 378 VAL A C 1
ATOM 3015 O O . VAL A 1 378 ? -25.179 6.730 21.326 1.00 94.81 378 VAL A O 1
ATOM 3018 N N . LEU A 1 379 ? -26.734 5.592 20.155 1.00 91.25 379 LEU A N 1
ATOM 3019 C CA . LEU A 1 379 ? -27.164 6.694 19.306 1.00 91.25 379 LEU A CA 1
ATOM 3020 C C . LEU A 1 379 ? -28.593 7.100 19.672 1.00 91.25 379 LEU A C 1
ATOM 3022 O O . LEU A 1 379 ? -29.527 6.294 19.591 1.00 91.25 379 LEU A O 1
ATOM 3026 N N . HIS A 1 380 ? -28.769 8.363 20.044 1.00 83.50 380 HIS A N 1
ATOM 3027 C CA . HIS A 1 380 ? -30.073 8.948 20.337 1.00 83.50 380 HIS A CA 1
ATOM 3028 C C . HIS A 1 380 ? -30.578 9.699 19.105 1.00 83.50 380 HIS A C 1
ATOM 3030 O O . HIS A 1 380 ? -29.898 10.582 18.591 1.00 83.50 380 HIS A O 1
ATOM 3036 N N . PHE A 1 381 ? -31.761 9.323 18.609 1.00 71.56 381 PHE A N 1
ATOM 3037 C CA . PHE A 1 381 ? -32.450 10.114 17.590 1.00 71.56 381 PHE A CA 1
ATOM 3038 C C . PHE A 1 381 ? -33.131 11.301 18.266 1.00 71.56 381 PHE A C 1
ATOM 3040 O O . PHE A 1 381 ? -33.899 11.096 19.210 1.00 71.56 381 PHE A O 1
ATOM 3047 N N . VAL A 1 382 ? -32.837 12.501 17.770 1.00 59.62 382 VAL A N 1
ATOM 3048 C CA . VAL A 1 382 ? -33.527 13.747 18.128 1.00 59.62 382 VAL A CA 1
ATOM 3049 C C . VAL A 1 382 ? -34.634 14.015 17.124 1.00 59.62 382 VAL A C 1
ATOM 3051 O O . VAL A 1 382 ? -34.362 13.853 15.910 1.00 59.62 382 VAL A O 1
#

Sequence (382 aa):
MQRYGVRSLRSFRSETAEGKRYGFMSSTHEPLFGYVRKDYVKIYRPSSATRFVYGGRLPDIYTFGIEQLPQRDDMLFITGGEKDVMSLAAHGFHAICFNSETAEIDASIIEMLVRRFRHVFFLYDADETGVKASTLRCEQFAPYNVRRIELPLAGTKAEKDISDYFRLGYSAEDFHHLITDRLEQLYTQTLMLLDSCEIDYRHPPDRSQTVIASRGVPLGTYDNLFCITGGEGTGKSNYVSALIAGTLLTEIPTPPPDLLGLEVTPNTSHKAVLHYDTEQSEYQLHRNVGKTLRRVGLDAMPTFYHPVFLAALSRKDRLQLIKDSLDLYHHRHGGIHLVVIDGIADLIRSANDEAESIAVVDELYRLAGIYHTCILCVLHFV